Protein AF-A0A101GZG3-F1 (afdb_monomer_lite)

InterPro domains:
  IPR007404 YdjM inner membrane [PF04307] (5-173)

Sequence (427 aa):
MYIAHGPISYLVNEAIQSKKIKHLKMSEQILVALCALLFGILPDFDIFLLSMLSVPRFIHHGVITHTPIFYIGIWVILKGLICIKGKFLNKKTNKALDNNLSHILANTFLIGTLFHLFADFIVDSIMLAYPVSKDKFYLIKYIFEPNLFASFPFSVMDSIEIFFIALFVYALYKKFIKKSRLVNISLKILVLVGMLYIPLTIWASSNTYNRSYLREEKNEVVQDIDYDGISDGQDPDVGNTKEDNLEKVDSEQLFTEAEGIITSGKWTNQDNNALIAETKDSLGGFSSYRIISQAHYNLRLPIEPVLRDYHIKKYGFESYFYSDYEYPTLLFEYLEEKGMLEEIQVDEDTRITPGKIFFLVERISNNIDEGSNREKSQQELNILNLGITLEENYLATVLEGDKHLTKHTYGEVNQVYKEEFMLYIQK

Foldseek 3Di:
DPQLLLLQLLVVLCVPCVVLLVPDDPVLNVVLSVLSSCLSCVLLVVLVVCVVVVHQSVCSLLDPSLELVVQVVVLVVLLVCLVCVVVPDDPVVCVVCPSSSSNSSSVSNNSSSVVSSVLCQAQHWHCHPPPVDSGTHHHCNPVFAAFQQADPCLGLSVLVSQLSVLVSVLVCCVSPNDDDPVVNVVSVVSNVVSVVSNVVSVVLSVQADHDNFAADPVRDGDQADCPPSHGLLQDQCRVPPPDGLVRPDDLVQLQVLLVVQLVPFHFALAAPDPVSSPVNSNSNHHAQVNSNQVSSVNVSRGCLNVLQVVCCVPVNDDDPDSVVDPVVVSVVVVCVVVVQKDWDDDDPPDDDDFRKKKWWWFDPDPPPPPDDPDPPDDPPTHTPWMHTAYPPQWTQGDDHRSGTRHIDHPVRVCVRVVPRTIMMIGD

Organism: NCBI:txid1641388

Secondary structure (DSSP, 8-state):
--STHHHHHHHHHHHHHHHHHHTS-HHHHHHHHHHHHHHHHSGGGHHHHHHHTT--GGGGGGSGGG-HHHHHHHHHHHHHHHHHHHHHS-HHHHHHS-HHHHHHHHHHHHHHHHHHHHHHHHHS-B-TTTTT----B-SSTTTSPPPSSS-GGGSHHHHHHHHHHHHHHHHHHHHHS---HHHHHHHHHHHHHHHHHHHHHHHHHHHS----S-B-TTS-B-S-SS-SSS-GGG-TTTTS-SS-TTTS--HHHHHHHHHHHHTT--BBS--SSHHHHHHHHHTTPBPHHHHHHHHHHHTT--SHHHHHHHHHHHH----S-GGGS-HHHHHHHHHHHTT-EEEE---TT--PPTT-EEEEEE-------TT-----------EEEEEEE-GGGEEE---TT--B---EEHHHHHHHHTT-EEEEEE-

Structure (mmCIF, N/CA/C/O backbone):
data_AF-A0A101GZG3-F1
#
_entry.id   AF-A0A101GZG3-F1
#
loop_
_atom_site.group_PDB
_atom_site.id
_atom_site.type_symbol
_atom_site.label_atom_id
_atom_site.label_alt_id
_atom_site.label_comp_id
_atom_site.label_asym_id
_atom_site.label_entity_id
_atom_site.label_seq_id
_atom_site.pdbx_PDB_ins_code
_atom_site.Cartn_x
_atom_site.Cartn_y
_atom_site.Cartn_z
_atom_site.occupancy
_atom_site.B_iso_or_equiv
_atom_site.auth_seq_id
_atom_site.auth_comp_id
_atom_site.auth_asym_id
_atom_site.auth_atom_id
_atom_site.pdbx_PDB_model_num
ATOM 1 N N . MET A 1 1 ? -8.326 -0.121 7.084 1.00 79.50 1 MET A N 1
ATOM 2 C CA . MET A 1 1 ? -7.165 0.155 7.978 1.00 79.50 1 MET A CA 1
ATOM 3 C C . MET A 1 1 ? -6.728 -1.184 8.569 1.00 79.50 1 MET A C 1
ATOM 5 O O . MET A 1 1 ? -7.458 -2.145 8.405 1.00 79.50 1 MET A O 1
ATOM 9 N N . TYR A 1 2 ? -5.562 -1.319 9.199 1.00 78.25 2 TYR A N 1
ATOM 10 C CA . TYR A 1 2 ? -5.088 -2.624 9.685 1.00 78.25 2 TYR A CA 1
ATOM 11 C C . TYR A 1 2 ? -5.098 -2.748 11.207 1.00 78.25 2 TYR A C 1
ATOM 13 O O . TYR A 1 2 ? -5.494 -3.777 11.746 1.00 78.25 2 TYR A O 1
ATOM 21 N N . ILE A 1 3 ? -4.660 -1.718 11.933 1.00 87.88 3 ILE A N 1
ATOM 22 C CA . ILE A 1 3 ? -4.381 -1.827 13.373 1.00 87.88 3 ILE A CA 1
ATOM 23 C C . ILE A 1 3 ? -5.252 -0.864 14.180 1.00 87.88 3 ILE A C 1
ATOM 25 O O . ILE A 1 3 ? -5.675 -1.176 15.298 1.00 87.88 3 ILE A O 1
ATOM 29 N N . ALA A 1 4 ? -5.556 0.313 13.634 1.00 93.88 4 ALA A N 1
ATOM 30 C CA . ALA A 1 4 ? -6.215 1.374 14.393 1.00 93.88 4 ALA A CA 1
ATOM 31 C C . ALA A 1 4 ? -7.727 1.175 14.644 1.00 93.88 4 ALA A C 1
ATOM 33 O O . ALA A 1 4 ? -8.293 1.923 15.445 1.00 93.88 4 ALA A O 1
ATOM 34 N N . HIS A 1 5 ? -8.379 0.147 14.089 1.00 95.75 5 HIS A N 1
ATOM 35 C CA . HIS A 1 5 ? -9.806 -0.122 14.331 1.00 95.75 5 HIS A CA 1
ATOM 36 C C . HIS A 1 5 ? -10.154 -0.320 15.819 1.00 95.75 5 HIS A C 1
ATOM 38 O O . HIS A 1 5 ? -11.063 0.325 16.352 1.00 95.75 5 HIS A O 1
ATOM 44 N N . GLY A 1 6 ? -9.388 -1.153 16.533 1.00 96.12 6 GLY A N 1
ATOM 45 C CA . GLY A 1 6 ? -9.527 -1.331 17.984 1.00 96.12 6 GLY A CA 1
ATOM 46 C C . GLY A 1 6 ? -9.308 -0.021 18.765 1.00 96.12 6 GLY A C 1
ATOM 47 O O . GLY A 1 6 ? -10.206 0.407 19.500 1.00 96.12 6 GLY A O 1
ATOM 48 N N . PRO A 1 7 ? -8.150 0.650 18.603 1.00 97.19 7 PRO A N 1
ATOM 49 C CA . PRO A 1 7 ? -7.868 1.972 19.164 1.00 97.19 7 PRO A CA 1
ATOM 50 C C . PRO A 1 7 ? -8.981 3.011 18.955 1.00 97.19 7 PRO A C 1
ATOM 52 O O . PRO A 1 7 ? -9.405 3.653 19.923 1.00 97.19 7 PRO A O 1
ATOM 55 N N . ILE A 1 8 ? -9.501 3.149 17.730 1.00 97.12 8 ILE A N 1
ATOM 56 C CA . ILE A 1 8 ? -10.608 4.061 17.403 1.00 97.12 8 ILE A CA 1
ATOM 57 C C . ILE A 1 8 ? -11.861 3.678 18.184 1.00 97.12 8 ILE A C 1
ATOM 59 O O . ILE A 1 8 ? -12.450 4.529 18.856 1.00 97.12 8 ILE A O 1
ATOM 63 N N . SER A 1 9 ? -12.241 2.398 18.160 1.00 97.38 9 SER A N 1
ATOM 64 C CA . SER A 1 9 ? -13.403 1.901 18.898 1.00 97.38 9 SER A CA 1
ATOM 65 C C . SER A 1 9 ? -13.328 2.246 20.390 1.00 97.38 9 SER A C 1
ATOM 67 O O . SER A 1 9 ? -14.316 2.714 20.970 1.00 97.38 9 SER A O 1
ATOM 69 N N . TYR A 1 10 ? -12.159 2.086 21.021 1.00 97.88 10 TYR A N 1
ATOM 70 C CA . TYR A 1 10 ? -11.951 2.488 22.414 1.00 97.88 10 TYR A CA 1
ATOM 71 C C . TYR A 1 10 ? -12.127 3.998 22.612 1.00 97.88 10 TYR A C 1
ATOM 73 O O . TYR A 1 10 ? -12.885 4.419 23.492 1.00 97.88 10 TYR A O 1
ATOM 81 N N . LEU A 1 11 ? -11.444 4.818 21.806 1.00 97.75 11 LEU A N 1
ATOM 82 C CA . LEU A 1 11 ? -11.463 6.278 21.933 1.00 97.75 11 LEU A CA 1
ATOM 83 C C . LEU A 1 11 ? -12.884 6.834 21.807 1.00 97.75 11 LEU A C 1
ATOM 85 O O . LEU A 1 11 ? -13.310 7.675 22.604 1.00 97.75 11 LEU A O 1
ATOM 89 N N . VAL A 1 12 ? -13.640 6.321 20.842 1.00 97.50 12 VAL A N 1
ATOM 90 C CA . VAL A 1 12 ? -15.017 6.736 20.589 1.00 97.50 12 VAL A CA 1
ATOM 91 C C . VAL A 1 12 ? -15.951 6.261 21.699 1.00 97.50 12 VAL A C 1
ATOM 93 O O . VAL A 1 12 ? -16.810 7.022 22.148 1.00 97.50 12 VAL A O 1
ATOM 96 N N . ASN A 1 13 ? -15.770 5.039 22.206 1.00 97.19 13 ASN A N 1
ATOM 97 C CA . ASN A 1 13 ? -16.526 4.557 23.360 1.00 97.19 13 ASN A CA 1
ATOM 98 C C . ASN A 1 13 ? -16.313 5.437 24.593 1.00 97.19 13 ASN A C 1
ATOM 100 O O . ASN A 1 13 ? -17.283 5.817 25.254 1.00 97.19 13 ASN A O 1
ATOM 104 N N . GLU A 1 14 ? -15.063 5.801 24.879 1.00 95.25 14 GLU A N 1
ATOM 105 C CA . GLU A 1 14 ? -14.741 6.726 25.960 1.00 95.25 14 GLU A CA 1
ATOM 106 C C . GLU A 1 14 ? -15.371 8.101 25.735 1.00 95.25 14 GLU A C 1
ATOM 108 O O . GLU A 1 14 ? -15.865 8.690 26.692 1.00 95.25 14 GLU A O 1
ATOM 113 N N . ALA A 1 15 ? -15.421 8.602 24.499 1.00 96.62 15 ALA A N 1
ATOM 114 C CA . ALA A 1 15 ? -16.052 9.882 24.187 1.00 96.62 15 ALA A CA 1
ATOM 115 C C . ALA A 1 15 ? -17.582 9.842 24.376 1.00 96.62 15 ALA A C 1
ATOM 117 O O . ALA A 1 15 ? -18.136 10.622 25.159 1.00 96.62 15 ALA A O 1
ATOM 118 N N . ILE A 1 16 ? -18.264 8.900 23.715 1.00 97.50 16 ILE A N 1
ATOM 119 C CA . ILE A 1 16 ? -19.732 8.802 23.667 1.00 97.50 16 ILE A CA 1
ATOM 120 C C . ILE A 1 16 ? -20.310 8.350 25.013 1.00 97.50 16 ILE A C 1
ATOM 122 O O . ILE A 1 16 ? -21.314 8.890 25.483 1.00 97.50 16 ILE A O 1
ATOM 126 N N . GLN A 1 17 ? -19.689 7.362 25.661 1.00 96.81 17 GLN A N 1
ATOM 127 C CA . GLN A 1 17 ? -20.213 6.744 26.883 1.00 96.81 17 GLN A CA 1
ATOM 128 C C . GLN A 1 17 ? -19.510 7.217 28.165 1.00 96.81 17 GLN A C 1
ATOM 130 O O . GLN A 1 17 ? -19.801 6.681 29.238 1.00 96.81 17 GLN A O 1
ATOM 135 N N . SER A 1 18 ? -18.657 8.251 28.096 1.00 95.12 18 SER A N 1
ATOM 136 C CA . SER A 1 18 ? -17.845 8.767 29.218 1.00 95.12 18 SER A CA 1
ATOM 137 C C . SER A 1 18 ? -18.585 8.829 30.556 1.00 95.12 18 SER A C 1
ATOM 139 O O . SER A 1 18 ? -18.091 8.336 31.570 1.00 95.12 18 SER A O 1
ATOM 141 N N . LYS A 1 19 ? -19.778 9.437 30.578 1.00 95.38 19 LYS A N 1
ATOM 142 C CA . LYS A 1 19 ? -20.573 9.617 31.802 1.00 95.38 19 LYS A CA 1
ATOM 143 C C . LYS A 1 19 ? -20.975 8.273 32.408 1.00 95.38 19 LYS A C 1
ATOM 145 O O . LYS A 1 19 ? -20.800 8.073 33.601 1.00 95.38 19 LYS A O 1
ATOM 150 N N . LYS A 1 20 ? -21.457 7.338 31.584 1.00 95.81 20 LYS A N 1
ATOM 151 C CA . LYS A 1 20 ? -21.907 6.011 32.031 1.00 95.81 20 LYS A CA 1
ATOM 152 C C . LYS A 1 20 ? -20.735 5.158 32.512 1.00 95.81 20 LYS A C 1
ATOM 154 O O . LYS A 1 20 ? -20.827 4.555 33.574 1.00 95.81 20 LYS A O 1
ATOM 159 N N . ILE A 1 21 ? -19.621 5.178 31.777 1.00 94.69 21 ILE A N 1
ATOM 160 C CA . ILE A 1 21 ? -18.408 4.423 32.116 1.00 94.69 21 ILE A CA 1
ATOM 161 C C . ILE A 1 21 ? -17.810 4.908 33.443 1.00 94.69 21 ILE A C 1
ATOM 163 O O . ILE A 1 21 ? -17.412 4.091 34.265 1.00 94.69 21 ILE A O 1
ATOM 167 N N . LYS A 1 22 ? -17.795 6.222 33.708 1.00 94.00 22 LYS A N 1
ATOM 168 C CA . LYS A 1 22 ? -17.265 6.783 34.967 1.00 94.00 22 LYS A CA 1
ATOM 169 C C . LYS A 1 22 ? -18.008 6.318 36.223 1.00 94.00 22 LYS A C 1
ATOM 171 O O . LYS A 1 22 ? -17.417 6.341 37.298 1.00 94.00 22 LYS A O 1
ATOM 176 N N . HIS A 1 23 ? -19.273 5.915 36.101 1.00 94.81 23 HIS A N 1
ATOM 177 C CA . HIS A 1 23 ? -20.056 5.382 37.220 1.00 94.81 23 HIS A CA 1
ATOM 178 C C . HIS A 1 23 ? -19.795 3.893 37.497 1.00 94.81 23 HIS A C 1
ATOM 180 O O . HIS A 1 23 ? -20.243 3.386 38.523 1.00 94.81 23 HIS A O 1
ATOM 186 N N . LEU A 1 24 ? -19.084 3.195 36.608 1.00 94.56 24 LEU A N 1
ATOM 187 C CA . LEU A 1 24 ? -18.710 1.795 36.789 1.00 94.56 24 LEU A CA 1
ATOM 188 C C . LEU A 1 24 ? -17.503 1.646 37.718 1.00 94.56 24 LEU A C 1
ATOM 190 O O . LEU A 1 24 ? -16.667 2.547 37.842 1.00 94.56 24 LEU A O 1
ATOM 194 N N . LYS A 1 25 ? -17.359 0.464 38.320 1.00 94.38 25 LYS A N 1
ATOM 195 C CA . LYS A 1 25 ? -16.152 0.098 39.073 1.00 94.38 25 LYS A CA 1
ATOM 196 C C . LYS A 1 25 ? -14.952 0.003 38.139 1.00 94.38 25 LYS A C 1
ATOM 198 O O . LYS A 1 25 ? -15.095 -0.313 36.964 1.00 94.38 25 LYS A O 1
ATOM 203 N N . MET A 1 26 ? -13.744 0.174 38.672 1.00 93.12 26 MET A N 1
ATOM 204 C CA . MET A 1 26 ? -12.519 0.118 37.862 1.00 93.12 26 MET A CA 1
ATOM 205 C C . MET A 1 26 ? -12.387 -1.188 37.056 1.00 93.12 26 MET A C 1
ATOM 207 O O . MET A 1 26 ? -12.040 -1.149 35.882 1.00 93.12 26 MET A O 1
ATOM 211 N N . SER A 1 27 ? -12.738 -2.336 37.646 1.00 93.69 27 SER A N 1
ATOM 212 C CA . SER A 1 27 ? -12.736 -3.634 36.952 1.00 93.69 27 SER A CA 1
ATOM 213 C C . SER A 1 27 ? -13.719 -3.693 35.779 1.00 93.69 27 SER A C 1
ATOM 215 O O . SER A 1 27 ? -13.430 -4.288 34.749 1.00 93.69 27 SER A O 1
ATOM 217 N N . GLU A 1 28 ? -14.881 -3.059 35.924 1.00 95.38 28 GLU A N 1
ATOM 218 C CA . GLU A 1 28 ? -15.916 -2.984 34.891 1.00 95.38 28 GLU A CA 1
ATOM 219 C C . GLU A 1 28 ? -15.509 -1.994 33.791 1.00 95.38 28 GLU A C 1
ATOM 221 O O . GLU A 1 28 ? -15.729 -2.260 32.616 1.00 95.38 28 GLU A O 1
ATOM 226 N N . GLN A 1 29 ? -14.846 -0.890 34.152 1.00 95.56 29 GLN A N 1
ATOM 227 C CA . GLN A 1 29 ? -14.253 0.039 33.186 1.00 95.56 29 GLN A CA 1
ATOM 228 C C . GLN A 1 29 ? -13.163 -0.636 32.344 1.00 95.56 29 GLN A C 1
ATOM 230 O O . GLN A 1 29 ? -13.127 -0.432 31.134 1.00 95.56 29 GLN A O 1
ATOM 235 N N . ILE A 1 30 ? -12.303 -1.456 32.962 1.00 95.12 30 ILE A N 1
ATOM 236 C CA . ILE A 1 30 ? -11.299 -2.257 32.242 1.00 95.12 30 ILE A CA 1
ATOM 237 C C . ILE A 1 30 ? -11.987 -3.253 31.304 1.00 95.12 30 ILE A C 1
ATOM 239 O O . ILE A 1 30 ? -11.594 -3.365 30.147 1.00 95.12 30 ILE A O 1
ATOM 243 N N . LEU A 1 31 ? -13.038 -3.940 31.763 1.00 96.31 31 LEU A N 1
ATOM 244 C CA . LEU A 1 31 ? -13.793 -4.863 30.913 1.00 96.31 31 LEU A CA 1
ATOM 245 C C . LEU A 1 31 ? -14.394 -4.148 29.695 1.00 96.31 31 LEU A C 1
ATOM 247 O O . LEU A 1 31 ? -14.244 -4.627 28.577 1.00 96.31 31 LEU A O 1
ATOM 251 N N . VAL A 1 32 ? -15.025 -2.986 29.892 1.00 96.94 32 VAL A N 1
ATOM 252 C CA . VAL A 1 32 ? -15.560 -2.169 28.791 1.00 96.94 32 VAL A CA 1
ATOM 253 C C . VAL A 1 32 ? -14.449 -1.748 27.828 1.00 96.94 32 VAL A C 1
ATOM 255 O O . VAL A 1 32 ? -14.654 -1.812 26.621 1.00 96.94 32 VAL A O 1
ATOM 258 N N . ALA A 1 33 ? -13.271 -1.373 28.335 1.00 96.69 33 ALA A N 1
ATOM 259 C CA . ALA A 1 33 ? -12.121 -1.021 27.506 1.00 96.69 33 ALA A CA 1
ATOM 260 C C . ALA A 1 33 ? -11.653 -2.193 26.626 1.00 96.69 33 ALA A C 1
ATOM 262 O O . ALA A 1 33 ? -11.486 -2.022 25.422 1.00 96.69 33 ALA A O 1
ATOM 263 N N . LEU A 1 34 ? -11.494 -3.386 27.209 1.00 97.25 34 LEU A N 1
ATOM 264 C CA . LEU A 1 34 ? -11.107 -4.596 26.478 1.00 97.25 34 LEU A CA 1
ATOM 265 C C . LEU A 1 34 ? -12.164 -4.991 25.442 1.00 97.25 34 LEU A C 1
ATOM 267 O O . LEU A 1 34 ? -11.829 -5.280 24.297 1.00 97.25 34 LEU A O 1
ATOM 271 N N . CYS A 1 35 ? -13.443 -4.950 25.818 1.00 97.88 35 CYS A N 1
ATOM 272 C CA . CYS A 1 35 ? -14.538 -5.208 24.891 1.00 97.88 35 CYS A CA 1
ATOM 273 C C . CYS A 1 35 ? -14.581 -4.182 23.755 1.00 97.88 35 CYS A C 1
ATOM 275 O O . CYS A 1 35 ? -14.839 -4.568 22.624 1.00 97.88 35 CYS A O 1
ATOM 277 N N . ALA A 1 36 ? -14.298 -2.901 24.013 1.00 97.56 36 ALA A N 1
ATOM 278 C CA . ALA A 1 36 ? -14.232 -1.894 22.957 1.00 97.56 36 ALA A CA 1
ATOM 279 C C . ALA A 1 36 ? -13.151 -2.241 21.923 1.00 97.56 36 ALA A C 1
ATOM 281 O O . ALA A 1 36 ? -13.434 -2.222 20.729 1.00 97.56 36 ALA A O 1
ATOM 282 N N . LEU A 1 37 ? -11.952 -2.634 22.365 1.00 97.12 37 LEU A N 1
ATOM 283 C CA . LEU A 1 37 ? -10.886 -3.074 21.458 1.00 97.12 37 LEU A CA 1
ATOM 284 C C . LEU A 1 37 ? -11.318 -4.280 20.619 1.00 97.12 37 LEU A C 1
ATOM 286 O O . LEU A 1 37 ? -11.224 -4.234 19.397 1.00 97.12 37 LEU A O 1
ATOM 290 N N . LEU A 1 38 ? -11.849 -5.319 21.273 1.00 97.25 38 LEU A N 1
ATOM 291 C CA . LEU A 1 38 ? -12.291 -6.549 20.610 1.00 97.25 38 LEU A CA 1
ATOM 292 C C . LEU A 1 38 ? -13.419 -6.298 19.606 1.00 97.25 38 LEU A C 1
ATOM 294 O O . LEU A 1 38 ? -13.378 -6.809 18.496 1.00 97.25 38 LEU A O 1
ATOM 298 N N . PHE A 1 39 ? -14.420 -5.496 19.968 1.00 97.81 39 PHE A N 1
ATOM 299 C CA . PHE A 1 39 ? -15.528 -5.183 19.065 1.00 97.81 39 PHE A CA 1
ATOM 300 C C . PHE A 1 39 ? -15.116 -4.268 17.911 1.00 97.81 39 PHE A C 1
ATOM 302 O O . PHE A 1 39 ? -15.771 -4.294 16.877 1.00 97.81 39 PHE A O 1
ATOM 309 N N . GLY A 1 40 ? -14.043 -3.490 18.075 1.00 96.56 40 GLY A N 1
ATOM 310 C CA . GLY A 1 40 ? -13.471 -2.689 16.997 1.00 96.56 40 GLY A CA 1
ATOM 311 C C . GLY A 1 40 ? -12.798 -3.525 15.911 1.00 96.56 40 GLY A C 1
ATOM 312 O O . GLY A 1 40 ? -12.776 -3.088 14.778 1.00 96.56 40 GLY A O 1
ATOM 313 N N . ILE A 1 41 ? -12.283 -4.715 16.222 1.00 95.88 41 ILE A N 1
ATOM 314 C CA . ILE A 1 41 ? -11.642 -5.615 15.237 1.00 95.88 41 ILE A CA 1
ATOM 315 C C . ILE A 1 41 ? -12.539 -6.789 14.828 1.00 95.88 41 ILE A C 1
ATOM 317 O O . ILE A 1 41 ? -12.148 -7.632 14.034 1.00 95.88 41 ILE A O 1
ATOM 321 N N . LEU A 1 42 ? -13.727 -6.891 15.428 1.00 95.69 42 LEU A N 1
ATOM 322 C CA . LEU A 1 42 ? -14.639 -8.006 15.200 1.00 95.69 42 LEU A CA 1
ATOM 323 C C . LEU A 1 42 ? -15.072 -8.162 13.731 1.00 95.69 42 LEU A C 1
ATOM 325 O O . LEU A 1 42 ? -15.254 -9.310 13.330 1.00 95.69 42 LEU A O 1
ATOM 329 N N . PRO A 1 43 ? -15.274 -7.090 12.938 1.00 95.44 43 PRO A N 1
ATOM 330 C CA . PRO A 1 43 ? -15.649 -7.260 11.535 1.00 95.44 43 PRO A CA 1
ATOM 331 C C . PRO A 1 43 ? -14.595 -7.988 10.696 1.00 95.44 43 PRO A C 1
ATOM 333 O O . PRO A 1 43 ? -14.967 -8.927 9.997 1.00 95.44 43 PRO A O 1
ATOM 336 N N . ASP A 1 44 ? -13.308 -7.707 10.917 1.00 94.69 44 ASP A N 1
ATOM 337 C CA . ASP A 1 44 ? -12.172 -8.368 10.247 1.00 94.69 44 ASP A CA 1
ATOM 338 C C . ASP A 1 44 ? -12.003 -9.854 10.586 1.00 94.69 44 ASP A C 1
ATOM 340 O O . ASP A 1 44 ? -11.161 -10.552 10.014 1.00 94.69 44 ASP A O 1
ATOM 344 N N . PHE A 1 45 ? -12.761 -10.389 11.550 1.00 93.06 45 PHE A N 1
ATOM 345 C CA . PHE A 1 45 ? -12.669 -11.815 11.871 1.00 93.06 45 PHE A CA 1
ATOM 346 C C . PHE A 1 45 ? -13.185 -12.690 10.719 1.00 93.06 45 PHE A C 1
ATOM 348 O O . PHE A 1 45 ? -12.897 -13.890 10.681 1.00 93.06 45 PHE A O 1
ATOM 355 N N . ASP A 1 46 ? -13.912 -12.101 9.768 1.00 92.81 46 ASP A N 1
ATOM 356 C CA . ASP A 1 46 ? -14.297 -12.752 8.523 1.00 92.81 46 ASP A CA 1
ATOM 357 C C . ASP A 1 46 ? -13.095 -13.180 7.671 1.00 92.81 46 ASP A C 1
ATOM 359 O O . ASP A 1 46 ? -13.185 -14.214 7.020 1.00 92.81 46 ASP A O 1
ATOM 363 N N . ILE A 1 47 ? -11.942 -12.511 7.750 1.00 92.12 47 ILE A N 1
ATOM 364 C CA . ILE A 1 47 ? -10.710 -12.902 7.047 1.00 92.12 47 ILE A CA 1
ATOM 365 C C . ILE A 1 47 ? -10.288 -14.328 7.431 1.00 92.12 47 ILE A C 1
ATOM 367 O O . ILE A 1 47 ? -9.860 -15.108 6.573 1.00 92.12 47 ILE A O 1
ATOM 371 N N . PHE A 1 48 ? -10.440 -14.710 8.705 1.00 92.12 48 PHE A N 1
ATOM 372 C CA . PHE A 1 48 ? -10.168 -16.080 9.150 1.00 92.12 48 PHE A CA 1
ATOM 373 C C . PHE A 1 48 ? -11.177 -17.070 8.570 1.00 92.12 48 PHE A C 1
ATOM 375 O O . PHE A 1 48 ? -10.792 -18.165 8.163 1.00 92.12 48 PHE A O 1
ATOM 382 N N . LEU A 1 49 ? -12.454 -16.683 8.503 1.00 90.12 49 LEU A N 1
ATOM 383 C CA . LEU A 1 49 ? -13.506 -17.511 7.918 1.00 90.12 49 LEU A CA 1
ATOM 384 C C . LEU A 1 49 ? -13.294 -17.697 6.409 1.00 90.12 49 LEU A C 1
ATOM 386 O O . LEU A 1 49 ? -13.387 -18.820 5.927 1.00 90.12 49 LEU A O 1
ATOM 390 N N . LEU A 1 50 ? -12.958 -16.631 5.681 1.00 91.75 50 LEU A N 1
ATOM 391 C CA . LEU A 1 50 ? -12.639 -16.676 4.253 1.00 91.75 50 LEU A CA 1
ATOM 392 C C . LEU A 1 50 ? -11.455 -17.606 3.989 1.00 91.75 50 LEU A C 1
ATOM 394 O O . LEU A 1 50 ? -11.548 -18.486 3.140 1.00 91.75 50 LEU A O 1
ATOM 398 N N . SER A 1 51 ? -10.397 -17.490 4.797 1.00 89.56 51 SER A N 1
ATOM 399 C CA . SER A 1 51 ? -9.241 -18.390 4.742 1.00 89.56 51 SER A CA 1
ATOM 400 C C . SER A 1 51 ? -9.636 -19.859 4.961 1.00 89.56 51 SER A C 1
ATOM 402 O O . SER A 1 51 ? -9.236 -20.731 4.194 1.00 89.56 51 SER A O 1
ATOM 404 N N . MET A 1 52 ? -10.479 -20.143 5.964 1.00 91.38 52 MET A N 1
ATOM 405 C CA . MET A 1 52 ? -10.977 -21.500 6.238 1.00 91.38 52 MET A CA 1
ATOM 406 C C . MET A 1 52 ? -11.864 -22.063 5.121 1.00 91.38 52 MET A C 1
ATOM 408 O O . MET A 1 52 ? -11.929 -23.279 4.957 1.00 91.38 52 MET A O 1
ATOM 412 N N . LEU A 1 53 ? -12.559 -21.198 4.381 1.00 91.50 53 LEU A N 1
ATOM 413 C CA . LEU A 1 53 ? -13.451 -21.573 3.283 1.00 91.50 53 LEU A CA 1
ATOM 414 C C . LEU A 1 53 ? -12.760 -21.559 1.911 1.00 91.50 53 LEU A C 1
ATOM 416 O O . LEU A 1 53 ? -13.439 -21.754 0.907 1.00 91.50 53 LEU A O 1
ATOM 420 N N . SER A 1 54 ? -11.443 -21.320 1.860 1.00 88.44 54 SER A N 1
ATOM 421 C CA . SER A 1 54 ? -10.685 -21.154 0.609 1.00 88.44 54 SER A CA 1
ATOM 422 C C . SER A 1 54 ? -11.265 -20.067 -0.304 1.00 88.44 54 SER A C 1
ATOM 424 O O . SER A 1 54 ? -11.183 -20.158 -1.524 1.00 88.44 54 SER A O 1
ATOM 426 N N . VAL A 1 55 ? -11.861 -19.034 0.294 1.00 88.44 55 VAL A N 1
ATOM 427 C CA . VAL A 1 55 ? -12.362 -17.858 -0.416 1.00 88.44 55 VAL A CA 1
ATOM 428 C C . VAL A 1 55 ? -11.279 -16.774 -0.377 1.00 88.44 55 VAL A C 1
ATOM 430 O O . VAL A 1 55 ? -10.683 -16.564 0.688 1.00 88.44 55 VAL A O 1
ATOM 433 N N . PRO A 1 56 ? -11.010 -16.062 -1.488 1.00 87.94 56 PRO A N 1
ATOM 434 C CA . PRO A 1 56 ? -9.950 -15.063 -1.519 1.00 87.94 56 PRO A CA 1
ATOM 435 C C . PRO A 1 56 ? -10.127 -13.983 -0.445 1.00 87.94 56 PRO A C 1
ATOM 437 O O . PRO A 1 56 ? -11.190 -13.396 -0.276 1.00 87.94 56 PRO A O 1
ATOM 440 N N . ARG A 1 57 ? -9.073 -13.685 0.318 1.00 88.12 57 ARG A N 1
ATOM 441 C CA . ARG A 1 57 ? -9.180 -12.754 1.463 1.00 88.12 57 ARG A CA 1
ATOM 442 C C . ARG A 1 57 ? -9.398 -11.301 1.041 1.00 88.12 57 ARG A C 1
ATOM 444 O O . ARG A 1 57 ? -9.907 -10.505 1.827 1.00 88.12 57 ARG A O 1
ATOM 451 N N . PHE A 1 58 ? -9.039 -10.948 -0.190 1.00 86.19 58 PHE A N 1
ATOM 452 C CA . PHE A 1 58 ? -9.203 -9.592 -0.709 1.00 86.19 58 PHE A CA 1
ATOM 453 C C . PHE A 1 58 ? -10.682 -9.183 -0.854 1.00 86.19 58 PHE A C 1
ATOM 455 O O . PHE A 1 58 ? -10.987 -7.993 -0.858 1.00 86.19 58 PHE A O 1
ATOM 462 N N . ILE A 1 59 ? -11.625 -10.139 -0.838 1.00 87.62 59 ILE A N 1
ATOM 463 C CA . ILE A 1 59 ? -13.063 -9.841 -0.909 1.00 87.62 59 ILE A CA 1
ATOM 464 C C . ILE A 1 59 ? -13.726 -9.509 0.441 1.00 87.62 59 ILE A C 1
ATOM 466 O O . ILE A 1 59 ? -14.939 -9.307 0.455 1.00 87.62 59 ILE A O 1
ATOM 470 N N . HIS A 1 60 ? -13.001 -9.449 1.569 1.00 91.38 60 HIS A N 1
ATOM 471 C CA . HIS A 1 60 ? -13.606 -9.314 2.914 1.00 91.38 60 HIS A CA 1
ATOM 472 C C . HIS A 1 60 ? -14.526 -8.091 3.079 1.00 91.38 60 HIS A C 1
ATOM 474 O O . HIS A 1 60 ? -15.631 -8.219 3.608 1.00 91.38 60 HIS A O 1
ATOM 480 N N . HIS A 1 61 ? -14.184 -6.943 2.487 1.00 88.31 61 HIS A N 1
ATOM 481 C CA . HIS A 1 61 ? -15.065 -5.764 2.461 1.00 88.31 61 HIS A CA 1
ATOM 482 C C . HIS A 1 61 ? -16.374 -5.958 1.656 1.00 88.31 61 HIS A C 1
ATOM 484 O O . HIS A 1 61 ? -17.279 -5.123 1.696 1.00 88.31 61 HIS A O 1
ATOM 490 N N . GLY A 1 62 ? -16.493 -7.054 0.903 1.00 88.00 62 GLY A N 1
ATOM 491 C CA . GLY A 1 62 ? -17.697 -7.497 0.195 1.00 88.00 62 GLY A CA 1
ATOM 492 C C . GLY A 1 62 ? -18.545 -8.520 0.962 1.00 88.00 62 GLY A C 1
ATOM 493 O O . GLY A 1 62 ? -19.501 -9.052 0.398 1.00 88.00 62 GLY A O 1
ATOM 494 N N . VAL A 1 63 ? -18.223 -8.813 2.225 1.00 91.31 63 VAL A N 1
ATOM 495 C CA . VAL A 1 63 ? -18.942 -9.789 3.059 1.00 91.31 63 VAL A CA 1
ATOM 496 C C . VAL A 1 63 ? -19.951 -9.085 3.977 1.00 91.31 63 VAL A C 1
ATOM 498 O O . VAL A 1 63 ? -19.833 -7.901 4.283 1.00 91.31 63 VAL A O 1
ATOM 501 N N . ILE A 1 64 ? -20.982 -9.808 4.431 1.00 93.56 64 ILE A N 1
ATOM 502 C CA . ILE A 1 64 ? -22.061 -9.272 5.285 1.00 93.56 64 ILE A CA 1
ATOM 503 C C . ILE A 1 64 ? -21.566 -8.676 6.617 1.00 93.56 64 ILE A C 1
ATOM 505 O O . ILE A 1 64 ? -22.208 -7.786 7.175 1.00 93.56 64 ILE A O 1
ATOM 509 N N . THR A 1 65 ? -20.427 -9.144 7.118 1.00 94.25 65 THR A N 1
ATOM 510 C CA . THR A 1 65 ? -19.707 -8.597 8.277 1.00 94.25 65 THR A CA 1
ATOM 511 C C . THR A 1 65 ? -19.292 -7.150 8.057 1.00 94.25 65 THR A C 1
ATOM 513 O O . THR A 1 65 ? -19.311 -6.386 9.005 1.00 94.25 65 THR A O 1
ATOM 516 N N . HIS A 1 66 ? -19.074 -6.710 6.819 1.00 94.81 66 HIS A N 1
ATOM 517 C CA . HIS A 1 66 ? -18.774 -5.318 6.489 1.00 94.81 66 HIS A CA 1
ATOM 518 C C . HIS A 1 66 ? -20.030 -4.498 6.138 1.00 94.81 66 HIS A C 1
ATOM 520 O O . HIS A 1 66 ? -20.017 -3.637 5.256 1.00 94.81 66 HIS A O 1
ATOM 526 N N . THR A 1 67 ? -21.149 -4.756 6.837 1.00 95.25 67 THR A N 1
ATOM 527 C CA . THR A 1 67 ? -22.428 -4.049 6.630 1.00 95.25 67 THR A CA 1
ATOM 528 C C . THR A 1 67 ? -22.993 -3.468 7.936 1.00 95.25 67 THR A C 1
ATOM 530 O O . THR A 1 67 ? -23.099 -4.178 8.943 1.00 95.25 67 THR A O 1
ATOM 533 N N . PRO A 1 68 ? -23.428 -2.190 7.963 1.00 95.75 68 PRO A N 1
ATOM 534 C CA . PRO A 1 68 ? -23.974 -1.583 9.182 1.00 95.75 68 PRO A CA 1
ATOM 535 C C . PRO A 1 68 ? -25.239 -2.281 9.702 1.00 95.75 68 PRO A C 1
ATOM 537 O O . PRO A 1 68 ? -25.416 -2.446 10.912 1.00 95.75 68 PRO A O 1
ATOM 540 N N . ILE A 1 69 ? -26.121 -2.711 8.792 1.00 95.69 69 ILE A N 1
ATOM 541 C CA . ILE A 1 69 ? -27.410 -3.328 9.139 1.00 95.69 69 ILE A CA 1
ATOM 542 C C . ILE A 1 69 ? -27.208 -4.632 9.920 1.00 95.69 69 ILE A C 1
ATOM 544 O O . ILE A 1 69 ? -27.944 -4.885 10.879 1.00 95.69 69 ILE A O 1
ATOM 548 N N . PHE A 1 70 ? -26.185 -5.421 9.577 1.00 95.94 70 PHE A N 1
ATOM 549 C CA . PHE A 1 70 ? -25.850 -6.659 10.279 1.00 95.94 70 PHE A CA 1
ATOM 550 C C . PHE A 1 70 ? -25.587 -6.418 11.774 1.00 95.94 70 PHE A C 1
ATOM 552 O O . PHE A 1 70 ? -26.234 -7.030 12.631 1.00 95.94 70 PHE A O 1
ATOM 559 N N . TYR A 1 71 ? -24.722 -5.457 12.112 1.00 97.31 71 TYR A N 1
ATOM 560 C CA . TYR A 1 71 ? -24.402 -5.154 13.511 1.00 97.31 71 TYR A CA 1
ATOM 561 C C . TYR A 1 71 ? -25.525 -4.449 14.263 1.00 97.31 71 TYR A C 1
ATOM 563 O O . TYR A 1 71 ? -25.717 -4.713 15.453 1.00 97.31 71 TYR A O 1
ATOM 571 N N . ILE A 1 72 ? -26.314 -3.606 13.589 1.00 97.56 72 ILE A N 1
ATOM 572 C CA . ILE A 1 72 ? -27.523 -3.023 14.184 1.00 97.56 72 ILE A CA 1
ATOM 573 C C . ILE A 1 72 ? -28.506 -4.138 14.568 1.00 97.56 72 ILE A C 1
ATOM 575 O O . ILE A 1 72 ? -29.030 -4.132 15.683 1.00 97.56 72 ILE A O 1
ATOM 579 N N . GLY A 1 73 ? -28.707 -5.130 13.696 1.00 97.00 73 GLY A N 1
ATOM 580 C CA . GLY A 1 73 ? -29.541 -6.299 13.977 1.00 97.00 73 GLY A CA 1
ATOM 581 C C . GLY A 1 73 ? -29.056 -7.089 15.196 1.00 97.00 73 GLY A C 1
ATOM 582 O O . GLY A 1 73 ? -29.832 -7.335 16.124 1.00 97.00 73 GLY A O 1
ATOM 583 N N . ILE A 1 74 ? -27.757 -7.414 15.252 1.00 97.44 74 ILE A N 1
ATOM 584 C CA . ILE A 1 74 ? -27.160 -8.103 16.409 1.00 97.44 74 ILE A CA 1
ATOM 585 C C . ILE A 1 74 ? -27.328 -7.271 17.683 1.00 97.44 74 ILE A C 1
ATOM 587 O O . ILE A 1 74 ? -27.687 -7.807 18.732 1.00 97.44 74 ILE A O 1
ATOM 591 N N . TRP A 1 75 ? -27.133 -5.954 17.615 1.00 98.12 75 TRP A N 1
ATOM 592 C CA . TRP A 1 75 ? -27.314 -5.070 18.762 1.00 98.12 75 TRP A CA 1
ATOM 593 C C . TRP A 1 75 ? -28.752 -5.075 19.298 1.00 98.12 75 TRP A C 1
ATOM 595 O O . TRP A 1 75 ? -28.941 -5.144 20.517 1.00 98.12 75 TRP A O 1
ATOM 605 N N . VAL A 1 76 ? -29.764 -5.053 18.422 1.00 97.88 76 VAL A N 1
ATOM 606 C CA . VAL A 1 76 ? -31.178 -5.166 18.827 1.00 97.88 76 VAL A CA 1
ATOM 607 C C . VAL A 1 76 ? -31.420 -6.490 19.555 1.00 97.88 76 VAL A C 1
ATOM 609 O O . VAL A 1 76 ? -32.028 -6.497 20.630 1.00 97.88 76 VAL A O 1
ATOM 612 N N . ILE A 1 77 ? -30.885 -7.596 19.029 1.00 97.00 77 ILE A N 1
ATOM 613 C CA . ILE A 1 77 ? -30.974 -8.915 19.668 1.00 97.00 77 ILE A CA 1
ATOM 614 C C . ILE A 1 77 ? -30.301 -8.888 21.047 1.00 97.00 77 ILE A C 1
ATOM 616 O O . ILE A 1 77 ? -30.918 -9.285 22.036 1.00 97.00 77 ILE A O 1
ATOM 620 N N . LEU A 1 78 ? -29.079 -8.352 21.154 1.00 95.94 78 LEU A N 1
ATOM 621 C CA . LEU A 1 78 ? -28.361 -8.216 22.426 1.00 95.94 78 LEU A CA 1
ATOM 622 C C . LEU A 1 78 ? -29.166 -7.406 23.451 1.00 95.94 78 LEU A C 1
ATOM 624 O O . LEU A 1 78 ? -29.253 -7.798 24.616 1.00 95.94 78 LEU A O 1
ATOM 628 N N . LYS A 1 79 ? -29.801 -6.301 23.040 1.00 95.38 79 LYS A N 1
ATOM 629 C CA . LYS A 1 79 ? -30.677 -5.508 23.920 1.00 95.38 79 LYS A CA 1
ATOM 630 C C . LYS A 1 79 ? -31.890 -6.306 24.393 1.00 95.38 79 LYS A C 1
ATOM 632 O O . LYS A 1 79 ? -32.190 -6.261 25.586 1.00 95.38 79 LYS A O 1
ATOM 637 N N . GLY A 1 80 ? -32.532 -7.065 23.506 1.00 94.00 80 GLY A N 1
ATOM 638 C CA . GLY A 1 80 ? -33.636 -7.960 23.863 1.00 94.00 80 GLY A CA 1
ATOM 639 C C . GLY A 1 80 ? -33.217 -9.038 24.869 1.00 94.00 80 GLY A C 1
ATOM 640 O O . GLY A 1 80 ? -33.894 -9.243 25.879 1.00 94.00 80 GLY A O 1
ATOM 641 N N . LEU A 1 81 ? -32.054 -9.665 24.658 1.00 92.56 81 LEU A N 1
ATOM 642 C CA . LEU A 1 81 ? -31.496 -10.672 25.567 1.00 92.56 81 LEU A CA 1
ATOM 643 C C . LEU A 1 81 ? -31.221 -10.103 26.968 1.00 92.56 81 LEU A C 1
ATOM 645 O O . LEU A 1 81 ? -31.496 -10.767 27.970 1.00 92.56 81 LEU A O 1
ATOM 649 N N . ILE A 1 82 ? -30.747 -8.856 27.067 1.00 92.94 82 ILE A N 1
ATOM 650 C CA . ILE A 1 82 ? -30.517 -8.189 28.360 1.00 92.94 82 ILE A CA 1
ATOM 651 C C . ILE A 1 82 ? -31.818 -8.039 29.157 1.00 92.94 82 ILE A C 1
ATOM 653 O O . ILE A 1 82 ? -31.791 -8.185 30.379 1.00 92.94 82 ILE A O 1
ATOM 657 N N . CYS A 1 83 ? -32.957 -7.804 28.499 1.00 87.75 83 CYS A N 1
ATOM 658 C CA . CYS A 1 83 ? -34.250 -7.686 29.177 1.00 87.75 83 CYS A CA 1
ATOM 659 C C . CYS A 1 83 ? -34.712 -9.007 29.812 1.00 87.75 83 CYS A C 1
ATOM 661 O O . CYS A 1 83 ? -35.379 -8.988 30.846 1.00 87.75 83 CYS A O 1
ATOM 663 N N . ILE A 1 84 ? -34.348 -10.154 29.230 1.00 89.94 84 ILE A N 1
ATOM 664 C CA . ILE A 1 84 ? -34.797 -11.476 29.697 1.00 89.94 84 ILE A CA 1
ATOM 665 C C . ILE A 1 84 ? -33.753 -12.234 30.527 1.00 89.94 84 ILE A C 1
ATOM 667 O O . ILE A 1 84 ? -34.109 -13.205 31.197 1.00 89.94 84 ILE A O 1
ATOM 671 N N . LYS A 1 85 ? -32.489 -11.786 30.560 1.00 85.88 85 LYS A N 1
ATOM 672 C CA . LYS A 1 85 ? -31.381 -12.501 31.228 1.00 85.88 85 LYS A CA 1
ATOM 673 C C . LYS A 1 85 ? -31.641 -12.833 32.701 1.00 85.88 85 LYS A C 1
ATOM 675 O O . LYS A 1 85 ? -31.196 -13.873 33.178 1.00 85.88 85 LYS A O 1
ATOM 680 N N . GLY A 1 86 ? -32.403 -11.990 33.408 1.00 75.56 86 GLY A N 1
ATOM 681 C CA . GLY A 1 86 ? -32.746 -12.190 34.819 1.00 75.56 86 GLY A CA 1
ATOM 682 C C . GLY A 1 86 ? -33.484 -13.507 35.086 1.00 75.56 86 GLY A C 1
ATOM 683 O O . GLY A 1 86 ? -33.400 -14.032 36.191 1.00 75.56 86 GLY A O 1
ATOM 684 N N . LYS A 1 87 ? -34.156 -14.057 34.064 1.00 80.94 87 LYS A N 1
ATOM 685 C CA . LYS A 1 87 ? -34.861 -15.345 34.122 1.00 80.94 87 LYS A CA 1
ATOM 686 C C . LYS A 1 87 ? -33.950 -16.553 33.879 1.00 80.94 87 LYS A C 1
ATOM 688 O O . LYS A 1 87 ? -34.280 -17.641 34.332 1.00 80.94 87 LYS A O 1
ATOM 693 N N . PHE A 1 88 ? -32.833 -16.370 33.175 1.00 84.19 88 PHE A N 1
ATOM 694 C CA . PHE A 1 88 ? -31.981 -17.467 32.697 1.00 84.19 88 PHE A CA 1
ATOM 695 C C . PHE A 1 88 ? -30.637 -17.565 33.424 1.00 84.19 88 PHE A C 1
ATOM 697 O O . PHE A 1 88 ? -30.060 -18.645 33.520 1.00 84.19 88 PHE A O 1
ATOM 704 N N . LEU A 1 89 ? -30.120 -16.452 33.947 1.00 86.00 89 LEU A N 1
ATOM 705 C CA . LEU A 1 89 ? -28.832 -16.422 34.633 1.00 86.00 89 LEU A CA 1
ATOM 706 C C . LEU A 1 89 ? -28.989 -16.660 36.137 1.00 86.00 89 LEU A C 1
ATOM 708 O O . LEU A 1 89 ? -29.926 -16.186 36.780 1.00 86.00 89 LEU A O 1
ATOM 712 N N . ASN A 1 90 ? -28.015 -17.352 36.730 1.00 85.38 90 ASN A N 1
ATOM 713 C CA . ASN A 1 90 ? -27.968 -17.524 38.178 1.00 85.38 90 ASN A CA 1
ATOM 714 C C . ASN A 1 90 ? -27.710 -16.176 38.895 1.00 85.38 90 ASN A C 1
ATOM 716 O O . ASN A 1 90 ? -27.227 -15.204 38.306 1.00 85.38 90 ASN A O 1
ATOM 720 N N . LYS A 1 91 ? -28.000 -16.116 40.203 1.00 84.62 91 LYS A N 1
ATOM 721 C CA . LYS A 1 91 ? -27.854 -14.885 41.006 1.00 84.62 91 LYS A CA 1
ATOM 722 C C . LYS A 1 91 ? -26.433 -14.307 40.985 1.00 84.62 91 LYS A C 1
ATOM 724 O O . LYS A 1 91 ? -26.280 -13.088 40.995 1.00 84.62 91 LYS A O 1
ATOM 729 N N . LYS A 1 92 ? -25.398 -15.157 40.954 1.00 85.06 92 LYS A N 1
ATOM 730 C CA . LYS A 1 92 ? -23.990 -14.725 40.944 1.00 85.06 92 LYS A CA 1
ATOM 731 C C . LYS A 1 92 ? -23.649 -14.029 39.625 1.00 85.06 92 LYS A C 1
ATOM 733 O O . LYS A 1 92 ? -23.095 -12.933 39.648 1.00 85.06 92 LYS A O 1
ATOM 738 N N . THR A 1 93 ? -24.043 -14.617 38.499 1.00 82.50 93 THR A N 1
ATOM 739 C CA . THR A 1 93 ? -23.828 -14.061 37.160 1.00 82.50 93 THR A CA 1
ATOM 740 C C . THR A 1 93 ? -24.652 -12.796 36.943 1.00 82.50 93 THR A C 1
ATOM 742 O O . THR A 1 93 ? -24.107 -11.809 36.466 1.00 82.50 93 THR A O 1
ATOM 745 N N . ASN A 1 94 ? -25.918 -12.763 37.375 1.00 83.25 94 ASN A N 1
ATOM 746 C CA . ASN A 1 94 ? -26.747 -11.550 37.308 1.00 83.25 94 ASN A CA 1
ATOM 747 C C . ASN A 1 94 ? -26.180 -10.385 38.130 1.00 83.25 94 ASN A C 1
ATOM 749 O O . ASN A 1 94 ? -26.372 -9.228 37.770 1.00 83.25 94 ASN A O 1
ATOM 753 N N . LYS A 1 95 ? -25.482 -10.678 39.233 1.00 84.31 95 LYS A N 1
ATOM 754 C CA . LYS A 1 95 ? -24.808 -9.657 40.043 1.00 84.31 95 LYS A CA 1
ATOM 755 C C . LYS A 1 95 ? -23.517 -9.152 39.391 1.00 84.31 95 LYS A C 1
ATOM 757 O O . LYS A 1 95 ? -23.184 -7.988 39.565 1.00 84.31 95 LYS A O 1
ATOM 762 N N . ALA A 1 96 ? -22.785 -10.020 38.690 1.00 83.56 96 ALA A N 1
ATOM 763 C CA . ALA A 1 96 ? -21.553 -9.652 37.990 1.00 83.56 96 ALA A CA 1
ATOM 764 C C . ALA A 1 96 ? -21.835 -8.883 36.687 1.00 83.56 96 ALA A C 1
ATOM 766 O O . ALA A 1 96 ? -21.202 -7.871 36.416 1.00 83.56 96 ALA A O 1
ATOM 767 N N . LEU A 1 97 ? -22.811 -9.344 35.906 1.00 84.94 97 LEU A N 1
ATOM 768 C CA . LEU A 1 97 ? -23.334 -8.673 34.721 1.00 84.94 97 LEU A CA 1
ATOM 769 C C . LEU A 1 97 ? -24.629 -7.965 35.098 1.00 84.94 97 LEU A C 1
ATOM 771 O O . LEU A 1 97 ? -25.715 -8.402 34.712 1.00 84.94 97 LEU A O 1
ATOM 775 N N . ASP A 1 98 ? -24.534 -6.878 35.860 1.00 88.00 98 ASP A N 1
ATOM 776 C CA . ASP A 1 98 ? -25.724 -6.096 36.181 1.00 88.00 98 ASP A CA 1
ATOM 777 C C . ASP A 1 98 ? -26.342 -5.466 34.912 1.00 88.00 98 ASP A C 1
ATOM 779 O O . ASP A 1 98 ? -25.786 -5.511 33.804 1.00 88.00 98 ASP A O 1
ATOM 783 N N . ASN A 1 99 ? -27.566 -4.946 35.022 1.00 88.62 99 ASN A N 1
ATOM 784 C CA . ASN A 1 99 ? -28.262 -4.351 33.875 1.00 88.62 99 ASN A CA 1
ATOM 785 C C . ASN A 1 99 ? -27.518 -3.144 33.299 1.00 88.62 99 ASN A C 1
ATOM 787 O O . ASN A 1 99 ? -27.500 -2.977 32.081 1.00 88.62 99 ASN A O 1
ATOM 791 N N . ASN A 1 100 ? -26.879 -2.339 34.146 1.00 92.12 100 ASN A N 1
ATOM 792 C CA . ASN A 1 100 ? -26.177 -1.141 33.711 1.00 92.12 100 ASN A CA 1
ATOM 793 C C . ASN A 1 100 ? -24.948 -1.506 32.865 1.00 92.12 100 ASN A C 1
ATOM 795 O O . ASN A 1 100 ? -24.848 -1.093 31.710 1.00 92.12 100 ASN A O 1
ATOM 799 N N . LEU A 1 101 ? -24.076 -2.367 33.392 1.00 95.12 101 LEU A N 1
ATOM 800 C CA . LEU A 1 101 ? -22.901 -2.884 32.702 1.00 95.12 101 LEU A CA 1
ATOM 801 C C . LEU A 1 101 ? -23.285 -3.583 31.399 1.00 95.12 101 LEU A C 1
ATOM 803 O O . LEU A 1 101 ? -22.681 -3.322 30.365 1.00 95.12 101 LEU A O 1
ATOM 807 N N . SER A 1 102 ? -24.325 -4.419 31.412 1.00 94.88 102 SER A N 1
ATOM 808 C CA . SER A 1 102 ? -24.753 -5.133 30.201 1.00 94.88 102 SER A CA 1
ATOM 809 C C . SER A 1 102 ? -25.238 -4.180 29.110 1.00 94.88 102 SER A C 1
ATOM 811 O O . SER A 1 102 ? -24.919 -4.363 27.937 1.00 94.88 102 SER A O 1
ATOM 813 N N . HIS A 1 103 ? -25.982 -3.131 29.474 1.00 95.62 103 HIS A N 1
ATOM 814 C CA . HIS A 1 103 ? -26.405 -2.128 28.502 1.00 95.62 103 HIS A CA 1
ATOM 815 C C . HIS A 1 103 ? -25.238 -1.309 27.952 1.00 95.62 103 HIS A C 1
ATOM 817 O O . HIS A 1 103 ? -25.290 -0.967 26.768 1.00 95.62 103 HIS A O 1
ATOM 823 N N . ILE A 1 104 ? -24.230 -1.010 28.779 1.00 97.31 104 ILE A N 1
ATOM 824 C CA . ILE A 1 104 ? -22.995 -0.345 28.351 1.00 97.31 104 ILE A CA 1
ATOM 825 C C . ILE A 1 104 ? -22.228 -1.252 27.390 1.00 97.31 104 ILE A C 1
ATOM 827 O O . ILE A 1 104 ? -21.914 -0.798 26.300 1.00 97.31 104 ILE A O 1
ATOM 831 N N . LEU A 1 105 ? -22.033 -2.534 27.714 1.00 97.62 105 LEU A N 1
ATOM 832 C CA . LEU A 1 105 ? -21.349 -3.496 26.841 1.00 97.62 105 LEU A CA 1
ATOM 833 C C . LEU A 1 105 ? -22.061 -3.679 25.495 1.00 97.62 105 LEU A C 1
ATOM 835 O O . LEU A 1 105 ? -21.406 -3.658 24.458 1.00 97.62 105 LEU A O 1
ATOM 839 N N . ALA A 1 106 ? -23.394 -3.775 25.483 1.00 97.50 106 ALA A N 1
ATOM 840 C CA . ALA A 1 106 ? -24.151 -3.823 24.231 1.00 97.50 106 ALA A CA 1
ATOM 841 C C . ALA A 1 106 ? -23.970 -2.541 23.401 1.00 97.50 106 ALA A C 1
ATOM 843 O O . ALA A 1 106 ? -23.823 -2.604 22.187 1.00 97.50 106 ALA A O 1
ATOM 844 N N . ASN A 1 107 ? -23.947 -1.364 24.031 1.00 98.19 107 ASN A N 1
ATOM 845 C CA . ASN A 1 107 ? -23.642 -0.128 23.308 1.00 98.19 107 ASN A CA 1
ATOM 846 C C . ASN A 1 107 ? -22.187 -0.086 22.835 1.00 98.19 107 ASN A C 1
ATOM 848 O O . ASN A 1 107 ? -21.928 0.425 21.756 1.00 98.19 107 ASN A O 1
ATOM 852 N N . THR A 1 108 ? -21.254 -0.625 23.618 1.00 98.31 108 THR A N 1
ATOM 853 C CA . THR A 1 108 ? -19.839 -0.715 23.255 1.00 98.31 108 THR A CA 1
ATOM 854 C C . THR A 1 108 ? -19.634 -1.593 22.035 1.00 98.31 108 THR A C 1
ATOM 856 O O . THR A 1 108 ? -18.859 -1.213 21.165 1.00 98.31 108 THR A O 1
ATOM 859 N N . PHE A 1 109 ? -20.386 -2.689 21.928 1.00 98.50 109 PHE A N 1
ATOM 860 C CA . PHE A 1 109 ? -20.458 -3.514 20.724 1.00 98.50 109 PHE A CA 1
ATOM 861 C C . PHE A 1 109 ? -20.897 -2.711 19.500 1.00 98.50 109 PHE A C 1
ATOM 863 O O . PHE A 1 109 ? -20.179 -2.687 18.504 1.00 98.50 109 PHE A O 1
ATOM 870 N N . LEU A 1 110 ? -22.031 -2.007 19.586 1.00 98.44 110 LEU A N 1
ATOM 871 C CA . LEU A 1 110 ? -22.544 -1.233 18.454 1.00 98.44 110 LEU A CA 1
ATOM 872 C C . LEU A 1 110 ? -21.597 -0.093 18.069 1.00 98.44 110 LEU A C 1
ATOM 874 O O . LEU A 1 110 ? -21.302 0.087 16.898 1.00 98.44 110 LEU A O 1
ATOM 878 N N . ILE A 1 111 ? -21.108 0.670 19.050 1.00 98.25 111 ILE A N 1
ATOM 879 C CA . ILE A 1 111 ? -20.176 1.773 18.798 1.00 98.25 111 ILE A CA 1
ATOM 880 C C . ILE A 1 111 ? -18.897 1.237 18.159 1.00 98.25 111 ILE A C 1
ATOM 882 O O . ILE A 1 111 ? -18.440 1.811 17.181 1.00 98.25 111 ILE A O 1
ATOM 886 N N . GLY A 1 112 ? -18.332 0.147 18.683 1.00 97.69 112 GLY A N 1
ATOM 887 C CA . GLY A 1 112 ? -17.075 -0.388 18.170 1.00 97.69 112 GLY A CA 1
ATOM 888 C C . GLY A 1 112 ? -17.185 -0.898 16.741 1.00 97.69 112 GLY A C 1
ATOM 889 O O . GLY A 1 112 ? -16.410 -0.480 15.887 1.00 97.69 112 GLY A O 1
ATOM 890 N N . THR A 1 113 ? -18.197 -1.719 16.469 1.00 97.75 113 THR A N 1
ATOM 891 C CA . THR A 1 113 ? -18.431 -2.275 15.129 1.00 97.75 113 THR A CA 1
ATOM 892 C C . THR A 1 113 ? -18.821 -1.198 14.115 1.00 97.75 113 THR A C 1
ATOM 894 O O . THR A 1 113 ? -18.285 -1.180 13.015 1.00 97.75 113 THR A O 1
ATOM 897 N N . LEU A 1 114 ? -19.679 -0.234 14.470 1.00 97.62 114 LEU A N 1
ATOM 898 C CA . LEU A 1 114 ? -20.027 0.851 13.546 1.00 97.62 114 LEU A CA 1
ATOM 899 C C . LEU A 1 114 ? -18.862 1.806 13.277 1.00 97.62 114 LEU A C 1
ATOM 901 O O . LEU A 1 114 ? -18.767 2.320 12.170 1.00 97.62 114 LEU A O 1
ATOM 905 N N . PHE A 1 115 ? -17.986 2.063 14.254 1.00 97.00 115 PHE A N 1
ATOM 906 C CA . PHE A 1 115 ? -16.820 2.922 14.023 1.00 97.00 115 PHE A CA 1
ATOM 907 C C . PHE A 1 115 ? -15.681 2.219 13.293 1.00 97.00 115 PHE A C 1
ATOM 909 O O . PHE A 1 115 ? -14.917 2.898 12.615 1.00 97.00 115 PHE A O 1
ATOM 916 N N . HIS A 1 116 ? -15.601 0.891 13.378 1.00 96.06 116 HIS A N 1
ATOM 917 C CA . HIS A 1 116 ? -14.803 0.104 12.447 1.00 96.06 116 HIS A CA 1
ATOM 918 C C . HIS A 1 116 ? -15.282 0.351 11.009 1.00 96.06 116 HIS A C 1
ATOM 920 O O . HIS A 1 116 ? -14.534 0.907 10.215 1.00 96.06 116 HIS A O 1
ATOM 926 N N . LEU A 1 117 ? -16.568 0.094 10.734 1.00 95.88 117 LEU A N 1
ATOM 927 C CA . LEU A 1 117 ? -17.149 0.293 9.400 1.00 95.88 117 LEU A CA 1
ATOM 928 C C . LEU A 1 117 ? -17.078 1.747 8.933 1.00 95.88 117 LEU A C 1
ATOM 930 O O . LEU A 1 117 ? -16.939 2.019 7.749 1.00 95.88 117 LEU A O 1
ATOM 934 N N . PHE A 1 118 ? -17.190 2.706 9.849 1.00 94.81 118 PHE A N 1
ATOM 935 C CA . PHE A 1 118 ? -17.013 4.114 9.518 1.00 94.81 118 PHE A CA 1
ATOM 936 C C . PHE A 1 118 ? -15.566 4.430 9.123 1.00 94.81 118 PHE A C 1
ATOM 938 O O . PHE A 1 118 ? -15.356 5.206 8.195 1.00 94.81 118 PHE A O 1
ATOM 945 N N . ALA A 1 119 ? -14.579 3.842 9.807 1.00 93.69 119 ALA A N 1
ATOM 946 C CA . ALA A 1 119 ? -13.178 3.985 9.432 1.00 93.69 119 ALA A CA 1
ATOM 947 C C . ALA A 1 119 ? -12.924 3.381 8.044 1.00 93.69 119 ALA A C 1
ATOM 949 O O . ALA A 1 119 ? -12.311 4.052 7.215 1.00 93.69 119 ALA A O 1
ATOM 950 N N . ASP A 1 120 ? -13.483 2.203 7.751 1.00 92.44 120 ASP A N 1
ATOM 951 C CA . ASP A 1 120 ? -13.405 1.631 6.404 1.00 92.44 120 ASP A CA 1
ATOM 952 C C . ASP A 1 120 ? -14.142 2.467 5.386 1.00 92.44 120 ASP A C 1
ATOM 954 O O . ASP A 1 120 ? -13.578 2.742 4.353 1.00 92.44 120 ASP A O 1
ATOM 958 N N . PHE A 1 121 ? -15.339 2.975 5.664 1.00 92.12 121 PHE A N 1
ATOM 959 C CA . PHE A 1 121 ? -16.025 3.885 4.745 1.00 92.12 121 PHE A CA 1
ATOM 960 C C . PHE A 1 121 ? -15.1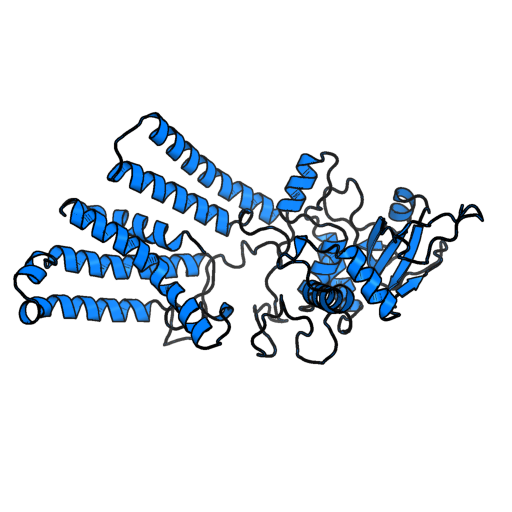89 5.127 4.400 1.00 92.12 121 PHE A C 1
ATOM 962 O O . PHE A 1 121 ? -15.284 5.657 3.292 1.00 92.12 121 PHE A O 1
ATOM 969 N N . ILE A 1 122 ? -14.377 5.622 5.339 1.00 90.31 122 ILE A N 1
ATOM 970 C CA . ILE A 1 122 ? -13.478 6.739 5.058 1.00 90.31 122 ILE A CA 1
ATOM 971 C C . ILE A 1 122 ? -12.403 6.293 4.060 1.00 90.31 122 ILE A C 1
ATOM 973 O O . ILE A 1 122 ? -12.257 6.909 3.004 1.00 90.31 122 ILE A O 1
ATOM 977 N N . VAL A 1 123 ? -11.658 5.241 4.394 1.00 86.62 123 VAL A N 1
ATOM 978 C CA . VAL A 1 123 ? -10.380 4.892 3.743 1.00 86.62 123 VAL A CA 1
ATOM 979 C C . VAL A 1 123 ? -10.487 3.823 2.651 1.00 86.62 123 VAL A C 1
ATOM 981 O O . VAL A 1 123 ? -9.609 3.720 1.802 1.00 86.62 123 VAL A O 1
ATOM 984 N N . ASP A 1 124 ? -11.563 3.055 2.652 1.00 87.25 124 ASP A N 1
ATOM 985 C CA . ASP A 1 124 ? -11.868 1.937 1.769 1.00 87.25 124 ASP A CA 1
ATOM 986 C C . ASP A 1 124 ? -13.376 1.925 1.422 1.00 87.25 124 ASP A C 1
ATOM 988 O O . ASP A 1 124 ? -14.103 2.895 1.638 1.00 87.25 124 ASP A O 1
ATOM 992 N N . SER A 1 125 ? -13.851 0.856 0.790 1.00 88.00 125 SER A N 1
ATOM 993 C CA . SER A 1 125 ? -15.186 0.737 0.225 1.00 88.00 125 SER A CA 1
ATOM 994 C C . SER A 1 125 ? -16.000 -0.322 0.960 1.00 88.00 125 SER A C 1
ATOM 996 O O . SER A 1 125 ? -15.610 -1.487 0.955 1.00 88.00 125 SER A O 1
ATOM 998 N N . ILE A 1 126 ? -17.157 0.051 1.512 1.00 91.88 126 ILE A N 1
ATOM 999 C CA . ILE A 1 126 ? -18.055 -0.873 2.225 1.00 91.88 126 ILE A CA 1
ATOM 1000 C C . ILE A 1 126 ? -19.483 -0.841 1.680 1.00 91.88 126 ILE A C 1
ATOM 1002 O O . ILE A 1 126 ? -19.936 0.156 1.114 1.00 91.88 126 ILE A O 1
ATOM 1006 N N . MET A 1 127 ? -20.235 -1.920 1.893 1.00 92.56 127 MET A N 1
ATOM 1007 C CA . MET A 1 127 ? -21.631 -2.024 1.460 1.00 92.56 127 MET A CA 1
ATOM 1008 C C . MET A 1 127 ? -22.584 -1.380 2.483 1.00 92.56 127 MET A C 1
ATOM 1010 O O . MET A 1 127 ? -23.240 -2.058 3.279 1.00 92.56 127 MET A O 1
ATOM 1014 N N . LEU A 1 128 ? -22.679 -0.046 2.465 1.00 91.88 128 LEU A N 1
ATOM 1015 C CA . LEU A 1 128 ? -23.494 0.716 3.426 1.00 91.88 128 LEU A CA 1
ATOM 1016 C C . LEU A 1 128 ? -24.986 0.351 3.404 1.00 91.88 128 LEU A C 1
ATOM 1018 O O . LEU A 1 128 ? -25.625 0.317 4.455 1.00 91.88 128 LEU A O 1
ATOM 1022 N N . ALA A 1 129 ? -25.540 0.108 2.214 1.00 91.38 129 ALA A N 1
ATOM 1023 C CA . ALA A 1 129 ? -26.976 -0.075 1.997 1.00 91.38 129 ALA A CA 1
ATOM 1024 C C . ALA A 1 129 ? -27.411 -1.549 1.905 1.00 91.38 129 ALA A C 1
ATOM 1026 O O . ALA A 1 129 ? -28.570 -1.826 1.592 1.00 91.38 129 ALA A O 1
ATOM 1027 N N . TYR A 1 130 ? -26.520 -2.508 2.169 1.00 92.12 130 TYR A N 1
ATOM 1028 C CA . TYR A 1 130 ? -26.870 -3.929 2.138 1.00 92.12 130 TYR A CA 1
ATOM 1029 C C . TYR A 1 130 ? -27.911 -4.265 3.223 1.00 92.12 130 TYR A C 1
ATOM 1031 O O . TYR A 1 130 ? -27.723 -3.847 4.368 1.00 92.12 130 TYR A O 1
ATOM 1039 N N . PRO A 1 131 ? -28.987 -5.029 2.926 1.00 92.06 131 PRO A N 1
ATOM 1040 C CA . PRO A 1 131 ? -29.207 -5.846 1.723 1.00 92.06 131 PRO A CA 1
ATOM 1041 C C . PRO A 1 131 ? -29.981 -5.163 0.582 1.00 92.06 131 PRO A C 1
ATOM 1043 O O . PRO A 1 131 ? -30.323 -5.831 -0.389 1.00 92.06 131 PRO A O 1
ATOM 1046 N N . VAL A 1 132 ? -30.290 -3.866 0.683 1.00 93.44 132 VAL A N 1
ATOM 1047 C CA . VAL A 1 132 ? -31.046 -3.133 -0.352 1.00 93.44 132 VAL A CA 1
ATOM 1048 C C . VAL A 1 132 ? -30.198 -2.908 -1.607 1.00 93.44 132 VAL A C 1
ATOM 1050 O O . VAL A 1 132 ? -30.711 -3.028 -2.714 1.00 93.44 132 VAL A O 1
ATOM 1053 N N . SER A 1 133 ? -28.904 -2.626 -1.438 1.00 91.12 133 SER A N 1
ATOM 1054 C CA . SER A 1 133 ? -27.925 -2.569 -2.528 1.00 91.12 133 SER A CA 1
ATOM 1055 C C . SER A 1 133 ? -26.621 -3.272 -2.133 1.00 91.12 133 SER A C 1
ATOM 1057 O O . SER A 1 133 ? -26.273 -3.332 -0.952 1.00 91.12 133 SER A O 1
ATOM 1059 N N . LYS A 1 134 ? -25.914 -3.814 -3.131 1.00 88.94 134 LYS A N 1
ATOM 1060 C CA . LYS A 1 134 ? -24.555 -4.366 -3.004 1.00 88.94 134 LYS A CA 1
ATOM 1061 C C . LYS A 1 134 ? -23.469 -3.353 -3.390 1.00 88.94 134 LYS A C 1
ATOM 1063 O O . LYS A 1 134 ? -22.290 -3.694 -3.340 1.00 88.94 134 LYS A O 1
ATOM 1068 N N . ASP A 1 135 ? -23.856 -2.134 -3.761 1.00 88.88 135 ASP A N 1
ATOM 1069 C CA . ASP A 1 135 ? -22.913 -1.082 -4.133 1.00 88.88 135 ASP A CA 1
ATOM 1070 C C . ASP A 1 135 ? -22.002 -0.746 -2.951 1.00 88.88 135 ASP A C 1
ATOM 1072 O O . ASP A 1 135 ? -22.447 -0.635 -1.799 1.00 88.88 135 ASP A O 1
ATOM 1076 N N . LYS A 1 136 ? -20.712 -0.583 -3.247 1.00 88.88 136 LYS A N 1
ATOM 1077 C CA . LYS A 1 136 ? -19.702 -0.213 -2.259 1.00 88.88 136 LYS A CA 1
ATOM 1078 C C . LYS A 1 136 ? -19.505 1.300 -2.272 1.00 88.88 136 LYS A C 1
ATOM 1080 O O . LYS A 1 136 ? -19.329 1.904 -3.326 1.00 88.88 136 LYS A O 1
ATOM 1085 N N . PHE A 1 137 ? -19.492 1.902 -1.091 1.00 89.69 137 PHE A N 1
ATOM 1086 C CA . PHE A 1 137 ? -19.339 3.340 -0.894 1.00 89.69 137 PHE A CA 1
ATOM 1087 C C . PHE A 1 137 ? -18.035 3.630 -0.156 1.00 89.69 137 PHE A C 1
ATOM 1089 O O . PHE A 1 137 ? -17.669 2.884 0.750 1.00 89.69 137 PHE A O 1
ATOM 1096 N N . TYR A 1 138 ? -17.376 4.728 -0.518 1.00 90.38 138 TYR A N 1
ATOM 1097 C CA . TYR A 1 138 ? -16.124 5.204 0.073 1.00 90.38 138 TYR A CA 1
ATOM 1098 C C . TYR A 1 138 ? -16.100 6.738 0.088 1.00 90.38 138 TYR A C 1
ATOM 1100 O O . TYR A 1 138 ? -16.771 7.374 -0.729 1.00 90.38 138 TYR A O 1
ATOM 1108 N N . LEU A 1 139 ? -15.321 7.341 0.992 1.00 87.75 139 LEU A N 1
ATOM 1109 C CA . LEU A 1 139 ? -15.174 8.798 1.074 1.00 87.75 139 LEU A CA 1
ATOM 1110 C C . LEU A 1 139 ? -13.901 9.304 0.389 1.00 87.75 139 LEU A C 1
ATOM 1112 O O . LEU A 1 139 ? -13.978 10.184 -0.463 1.00 87.75 139 LEU A O 1
ATOM 1116 N N . ILE A 1 140 ? -12.733 8.772 0.771 1.00 86.44 140 ILE A N 1
ATOM 1117 C CA . ILE A 1 140 ? -11.427 9.289 0.324 1.00 86.44 140 ILE A CA 1
ATOM 1118 C C . ILE A 1 140 ? -10.506 8.226 -0.296 1.00 86.44 140 ILE A C 1
ATOM 1120 O O . ILE A 1 140 ? -9.374 8.556 -0.641 1.00 86.44 140 ILE A O 1
ATOM 1124 N N . LYS A 1 141 ? -10.981 6.983 -0.490 1.00 84.06 141 LYS A N 1
ATOM 1125 C CA . LYS A 1 141 ? -10.197 5.841 -1.016 1.00 84.06 141 LYS A CA 1
ATOM 1126 C C . LYS A 1 141 ? -9.327 6.181 -2.235 1.00 84.06 141 LYS A C 1
ATOM 1128 O O . LYS A 1 141 ? -8.164 5.796 -2.279 1.00 84.06 141 LYS A O 1
ATOM 1133 N N . TYR A 1 142 ? -9.879 6.907 -3.210 1.00 85.38 142 TYR A N 1
ATOM 1134 C CA . TYR A 1 142 ? -9.179 7.266 -4.454 1.00 85.38 142 TYR A CA 1
ATOM 1135 C C . TYR A 1 142 ? -8.485 8.632 -4.425 1.00 85.38 142 TYR A C 1
ATOM 1137 O O . TYR A 1 142 ? -7.824 8.991 -5.390 1.00 85.38 142 TYR A O 1
ATOM 1145 N N . ILE A 1 143 ? -8.630 9.407 -3.347 1.00 88.06 143 ILE A N 1
ATOM 1146 C CA . ILE A 1 143 ? -7.944 10.703 -3.213 1.00 88.06 143 ILE A CA 1
ATOM 1147 C C . ILE A 1 143 ? -6.484 10.484 -2.813 1.00 88.06 143 ILE A C 1
ATOM 1149 O O . ILE A 1 143 ? -5.594 11.161 -3.319 1.00 88.06 143 ILE A O 1
ATOM 1153 N N . PHE A 1 144 ? -6.251 9.529 -1.913 1.00 87.62 144 PHE A N 1
ATOM 1154 C CA . PHE A 1 144 ? -4.925 9.159 -1.424 1.00 87.62 144 PHE A CA 1
ATOM 1155 C C . PHE A 1 144 ? -4.641 7.703 -1.763 1.00 87.62 144 PHE A C 1
ATOM 1157 O O . PHE A 1 144 ? -4.442 6.867 -0.880 1.00 87.62 144 PHE A O 1
ATOM 1164 N N . GLU A 1 145 ? -4.690 7.408 -3.061 1.00 88.88 145 GLU A N 1
ATOM 1165 C CA . GLU A 1 145 ? -4.276 6.112 -3.578 1.00 88.88 145 GLU A CA 1
ATOM 1166 C C . GLU A 1 145 ? -2.832 5.818 -3.125 1.00 88.88 145 GLU A C 1
ATOM 1168 O O . GLU A 1 145 ? -1.984 6.717 -3.178 1.00 88.88 145 GLU A O 1
ATOM 1173 N N . PRO A 1 146 ? -2.539 4.605 -2.623 1.00 88.44 146 PRO A N 1
ATOM 1174 C CA . PRO A 1 146 ? -1.177 4.230 -2.277 1.00 88.44 146 PRO A CA 1
ATOM 1175 C C . PRO A 1 146 ? -0.257 4.274 -3.499 1.00 88.44 146 PRO A C 1
ATOM 1177 O O . PRO A 1 146 ? -0.689 4.085 -4.639 1.00 88.44 146 PRO A O 1
ATOM 1180 N N . ASN A 1 147 ? 1.029 4.480 -3.252 1.00 92.12 147 ASN A N 1
ATOM 1181 C CA . ASN A 1 147 ? 2.054 4.264 -4.260 1.00 92.12 147 ASN A CA 1
ATOM 1182 C C . ASN A 1 147 ? 2.316 2.756 -4.399 1.00 92.12 147 ASN A C 1
ATOM 1184 O O . ASN A 1 147 ? 2.348 2.060 -3.386 1.00 92.12 147 ASN A O 1
ATOM 1188 N N . LEU A 1 148 ? 2.531 2.262 -5.620 1.00 91.44 148 LEU A N 1
ATOM 1189 C CA . LEU A 1 148 ? 2.828 0.845 -5.864 1.00 91.44 148 LEU A CA 1
ATOM 1190 C C . LEU A 1 148 ? 4.156 0.401 -5.219 1.00 91.44 148 LEU A C 1
ATOM 1192 O O . LEU A 1 148 ? 4.280 -0.734 -4.770 1.00 91.44 148 LEU A O 1
ATOM 1196 N N . PHE A 1 149 ? 5.129 1.311 -5.140 1.00 91.94 149 PHE A N 1
ATOM 1197 C CA . PHE A 1 149 ? 6.496 1.040 -4.693 1.00 91.94 149 PHE A CA 1
ATOM 1198 C C . PHE A 1 149 ? 6.794 1.551 -3.279 1.00 91.94 149 PHE A C 1
ATOM 1200 O O . PHE A 1 149 ? 7.776 1.126 -2.671 1.00 91.94 149 PHE A O 1
ATOM 1207 N N . ALA A 1 150 ? 5.974 2.455 -2.735 1.00 90.81 150 ALA A N 1
ATOM 1208 C CA . ALA A 1 150 ? 6.140 2.900 -1.355 1.00 90.81 150 ALA A CA 1
ATOM 1209 C C . ALA A 1 150 ? 5.562 1.871 -0.383 1.00 90.81 150 ALA A C 1
ATOM 1211 O O . ALA A 1 150 ? 4.453 1.361 -0.548 1.00 90.81 150 ALA A O 1
ATOM 1212 N N . SER A 1 151 ? 6.290 1.621 0.700 1.00 85.69 151 SER A N 1
ATOM 1213 C CA . SER A 1 151 ? 5.794 0.755 1.766 1.00 85.69 151 SER A CA 1
ATOM 1214 C C . SER A 1 151 ? 4.594 1.384 2.484 1.00 85.69 151 SER A C 1
ATOM 1216 O O . SER A 1 151 ? 4.520 2.604 2.647 1.00 85.69 151 SER A O 1
ATOM 1218 N N . PHE A 1 152 ? 3.691 0.542 3.005 1.00 87.12 152 PHE A N 1
ATOM 1219 C CA . PHE A 1 152 ? 2.499 0.977 3.748 1.00 87.12 152 PHE A CA 1
ATOM 1220 C C . PHE A 1 152 ? 2.757 2.067 4.812 1.00 87.12 152 PHE A C 1
ATOM 1222 O O . PHE A 1 152 ? 1.959 3.008 4.850 1.00 87.12 152 PHE A O 1
ATOM 1229 N N . PRO A 1 153 ? 3.861 2.040 5.600 1.00 90.25 153 PRO A N 1
ATOM 1230 C CA . PRO A 1 153 ? 4.148 3.070 6.599 1.00 90.25 153 PRO A CA 1
ATOM 1231 C C . PRO A 1 153 ? 4.233 4.501 6.060 1.00 90.25 153 PRO A C 1
ATOM 1233 O O . PRO A 1 153 ? 4.054 5.455 6.810 1.00 90.25 153 PRO A O 1
ATOM 1236 N N . PHE A 1 154 ? 4.508 4.672 4.766 1.00 89.88 154 PHE A N 1
ATOM 1237 C CA . PHE A 1 154 ? 4.622 5.978 4.112 1.00 89.88 154 PHE A CA 1
ATOM 1238 C C . PHE A 1 154 ? 3.315 6.452 3.465 1.00 89.88 154 PHE A C 1
ATOM 1240 O O . PHE A 1 154 ? 3.258 7.538 2.886 1.00 89.88 154 PHE A O 1
ATOM 1247 N N . SER A 1 155 ? 2.244 5.665 3.581 1.00 91.38 155 SER A N 1
ATOM 1248 C CA . SER A 1 155 ? 0.929 6.022 3.062 1.00 91.38 155 SER A CA 1
ATOM 1249 C C . SER A 1 155 ? 0.201 7.023 3.967 1.00 91.38 155 SER A C 1
ATOM 1251 O O . SER A 1 155 ? 0.401 7.093 5.184 1.00 91.38 155 SER A O 1
ATOM 1253 N N . VAL A 1 156 ? -0.727 7.781 3.375 1.00 91.94 156 VAL A N 1
ATOM 1254 C CA . VAL A 1 156 ? -1.627 8.662 4.136 1.00 91.94 156 VAL A CA 1
ATOM 1255 C C . VAL A 1 156 ? -2.473 7.848 5.118 1.00 91.94 156 VAL A C 1
ATOM 1257 O O . VAL A 1 156 ? -2.663 8.272 6.259 1.00 91.94 156 VAL A O 1
ATOM 1260 N N . MET A 1 157 ? -2.923 6.658 4.717 1.00 90.69 157 MET A N 1
ATOM 1261 C CA . MET A 1 157 ? -3.748 5.798 5.565 1.00 90.69 157 MET A CA 1
ATOM 1262 C C . MET A 1 157 ? -3.002 5.357 6.825 1.00 90.69 157 MET A C 1
ATOM 1264 O O . MET A 1 157 ? -3.528 5.537 7.921 1.00 90.69 157 MET A O 1
ATOM 1268 N N . ASP A 1 158 ? -1.759 4.888 6.698 1.00 91.88 158 ASP A N 1
ATOM 1269 C CA . ASP A 1 158 ? -0.949 4.501 7.858 1.00 91.88 158 ASP A CA 1
ATOM 1270 C C . ASP A 1 158 ? -0.673 5.684 8.796 1.00 91.88 158 ASP A C 1
ATOM 1272 O O . ASP A 1 158 ? -0.791 5.562 10.015 1.00 91.88 158 ASP A O 1
ATOM 1276 N N . SER A 1 159 ? -0.421 6.879 8.251 1.00 93.94 159 SER A N 1
ATOM 1277 C CA . SER A 1 159 ? -0.222 8.069 9.089 1.00 93.94 159 SER A CA 1
ATOM 1278 C C . SER A 1 159 ? -1.446 8.405 9.958 1.00 93.94 159 SER A C 1
ATOM 1280 O O . SER A 1 159 ? -1.301 8.820 11.114 1.00 93.94 159 SER A O 1
ATOM 1282 N N . ILE A 1 160 ? -2.657 8.155 9.443 1.00 92.88 160 ILE A N 1
ATOM 1283 C CA . ILE A 1 160 ? -3.907 8.271 10.203 1.00 92.88 160 ILE A CA 1
ATOM 1284 C C . ILE A 1 160 ? -3.967 7.183 11.286 1.00 92.88 160 ILE A C 1
ATOM 1286 O O . ILE A 1 160 ? -4.353 7.475 12.424 1.00 92.88 160 ILE A O 1
ATOM 1290 N N . GLU A 1 161 ? -3.548 5.950 10.982 1.00 93.94 161 GLU A N 1
ATOM 1291 C CA . GLU A 1 161 ? -3.481 4.863 11.966 1.00 93.94 161 GLU A CA 1
ATOM 1292 C C . GLU A 1 161 ? -2.539 5.190 13.124 1.00 93.94 161 GLU A C 1
ATOM 1294 O O . GLU A 1 161 ? -2.946 5.118 14.288 1.00 93.94 161 GLU A O 1
ATOM 1299 N N . ILE A 1 162 ? -1.311 5.618 12.818 1.00 95.06 162 ILE A N 1
ATOM 1300 C CA . ILE A 1 162 ? -0.301 6.014 13.805 1.00 95.06 162 ILE A CA 1
ATOM 1301 C C . ILE A 1 162 ? -0.851 7.108 14.721 1.00 95.06 162 ILE A C 1
ATOM 1303 O O . ILE A 1 162 ? -0.686 7.038 15.944 1.00 95.06 162 ILE A O 1
ATOM 1307 N N . PHE A 1 163 ? -1.550 8.100 14.164 1.00 96.31 163 PHE A N 1
ATOM 1308 C CA . PHE A 1 163 ? -2.161 9.164 14.953 1.00 96.31 163 PHE A CA 1
ATOM 1309 C C . PHE A 1 163 ? -3.212 8.631 15.941 1.00 96.31 163 PHE A C 1
ATOM 1311 O O . PHE A 1 163 ? -3.174 8.967 17.132 1.00 96.31 163 PHE A O 1
ATOM 1318 N N . PHE A 1 164 ? -4.125 7.762 15.495 1.00 96.31 164 PHE A N 1
ATOM 1319 C CA . PHE A 1 164 ? -5.139 7.180 16.379 1.00 96.31 164 PHE A CA 1
ATOM 1320 C C . PHE A 1 164 ? -4.547 6.224 17.418 1.00 96.31 164 PHE A C 1
ATOM 1322 O O . PHE A 1 164 ? -4.988 6.233 18.571 1.00 96.31 164 PHE A O 1
ATOM 1329 N N . ILE A 1 165 ? -3.513 5.459 17.063 1.00 96.69 165 ILE A N 1
ATOM 1330 C CA . ILE A 1 165 ? -2.762 4.622 18.006 1.00 96.69 165 ILE A CA 1
ATOM 1331 C C . ILE A 1 165 ? -2.090 5.502 19.068 1.00 96.69 165 ILE A C 1
ATOM 1333 O O . ILE A 1 165 ? -2.220 5.228 20.264 1.00 96.69 165 ILE A O 1
ATOM 1337 N N . ALA A 1 166 ? -1.445 6.605 18.679 1.00 97.44 166 ALA A N 1
ATOM 1338 C CA . ALA A 1 166 ? -0.821 7.539 19.614 1.00 97.44 166 ALA A CA 1
ATOM 1339 C C . ALA A 1 166 ? -1.844 8.154 20.587 1.00 97.44 166 ALA A C 1
ATOM 1341 O O . ALA A 1 166 ? -1.612 8.189 21.803 1.00 97.44 166 ALA A O 1
ATOM 1342 N N . LEU A 1 167 ? -3.004 8.589 20.078 1.00 97.69 167 LEU A N 1
ATOM 1343 C CA . LEU A 1 167 ? -4.108 9.091 20.904 1.00 97.69 167 LEU A CA 1
ATOM 1344 C C . LEU A 1 167 ? -4.629 8.029 21.875 1.00 97.69 167 LEU A C 1
ATOM 1346 O O . LEU A 1 167 ? -4.880 8.325 23.047 1.00 97.69 167 LEU A O 1
ATOM 1350 N N . PHE A 1 168 ? -4.777 6.794 21.405 1.00 97.50 168 PHE A N 1
ATOM 1351 C CA . PHE A 1 168 ? -5.229 5.665 22.205 1.00 97.50 168 PHE A CA 1
ATOM 1352 C C . PHE A 1 168 ? -4.266 5.351 23.352 1.00 97.50 168 PHE A C 1
ATOM 1354 O O . PHE A 1 168 ? -4.690 5.288 24.510 1.00 97.50 168 PHE A O 1
ATOM 1361 N N . VAL A 1 169 ? -2.966 5.239 23.065 1.00 97.00 169 VAL A N 1
ATOM 1362 C CA . VAL A 1 169 ? -1.937 4.998 24.087 1.00 97.00 169 VAL A CA 1
ATOM 1363 C C . VAL A 1 169 ? -1.920 6.141 25.105 1.00 97.00 169 VAL A C 1
ATOM 1365 O O . VAL A 1 169 ? -1.875 5.896 26.315 1.00 97.00 169 VAL A O 1
ATOM 1368 N N . TYR A 1 170 ? -2.043 7.393 24.650 1.00 97.25 170 TYR A N 1
ATOM 1369 C CA . TYR A 1 170 ? -2.162 8.548 25.541 1.00 97.25 170 TYR A CA 1
ATOM 1370 C C . TYR A 1 170 ? -3.397 8.466 26.454 1.00 97.25 170 TYR A C 1
ATOM 1372 O O . TYR A 1 170 ? -3.309 8.732 27.661 1.00 97.25 170 TYR A O 1
ATOM 1380 N N . ALA A 1 171 ? -4.545 8.061 25.908 1.00 95.81 171 ALA A N 1
ATOM 1381 C CA . ALA A 1 171 ? -5.788 7.910 26.656 1.00 95.81 171 ALA A CA 1
ATOM 1382 C C . ALA A 1 171 ? -5.710 6.784 27.702 1.00 95.81 171 ALA A C 1
ATOM 1384 O O . ALA A 1 171 ? -6.106 6.999 28.853 1.00 95.81 171 ALA A O 1
ATOM 1385 N N . LEU A 1 172 ? -5.158 5.618 27.343 1.00 94.81 172 LEU A N 1
ATOM 1386 C CA . LEU A 1 172 ? -4.922 4.514 28.279 1.00 94.81 172 LEU A CA 1
ATOM 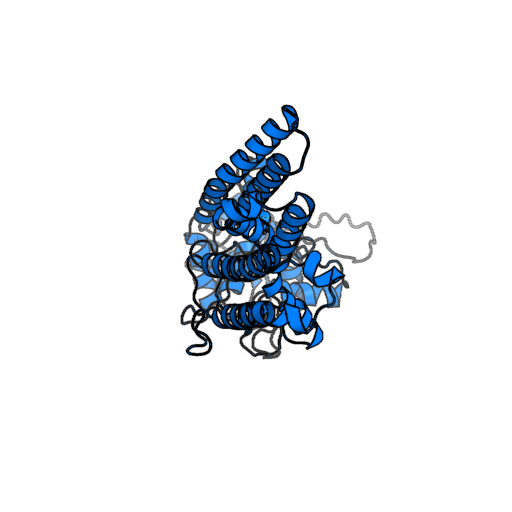1387 C C . LEU A 1 172 ? -4.002 4.938 29.420 1.00 94.81 172 LEU A C 1
ATOM 1389 O O . LEU A 1 172 ? -4.327 4.730 30.592 1.00 94.81 172 LEU A O 1
ATOM 1393 N N . TYR A 1 173 ? -2.884 5.583 29.085 1.00 95.75 173 TYR A N 1
ATOM 1394 C CA . TYR A 1 173 ? -1.916 6.058 30.062 1.00 95.75 173 TYR A CA 1
ATOM 1395 C C . TYR A 1 173 ? -2.559 6.994 31.090 1.00 95.75 173 TYR A C 1
ATOM 1397 O O . TYR A 1 173 ? -2.399 6.810 32.296 1.00 95.75 173 TYR A O 1
ATOM 1405 N N . LYS A 1 174 ? -3.350 7.969 30.627 1.00 93.44 174 LYS A N 1
ATOM 1406 C CA . LYS A 1 174 ? -4.023 8.937 31.503 1.00 93.44 174 LYS A CA 1
ATOM 1407 C C . LYS A 1 174 ? -5.021 8.278 32.463 1.00 93.44 174 LYS A C 1
ATOM 1409 O O . LYS A 1 174 ? -5.256 8.826 33.544 1.00 93.44 174 LYS A O 1
ATOM 1414 N N . LYS A 1 175 ? -5.632 7.162 32.057 1.00 91.25 175 LYS A N 1
ATOM 1415 C CA . LYS A 1 175 ? -6.734 6.518 32.782 1.00 91.25 175 LYS A CA 1
ATOM 1416 C C . LYS A 1 175 ? -6.276 5.397 33.715 1.00 91.25 175 LYS A C 1
ATOM 1418 O O . LYS A 1 175 ? -6.756 5.334 34.844 1.00 91.25 175 LYS A O 1
ATOM 1423 N N . PHE A 1 176 ? -5.366 4.537 33.265 1.00 91.19 176 PHE A N 1
ATOM 1424 C CA . PHE A 1 176 ? -5.046 3.282 33.953 1.00 91.19 176 PHE A CA 1
ATOM 1425 C C . PHE A 1 176 ? -3.630 3.223 34.532 1.00 91.19 176 PHE A C 1
ATOM 1427 O O . PHE A 1 176 ? -3.364 2.379 35.385 1.00 91.19 176 PHE A O 1
ATOM 1434 N N . ILE A 1 177 ? -2.723 4.109 34.110 1.00 92.12 177 ILE A N 1
ATOM 1435 C CA . ILE A 1 177 ? -1.308 4.046 34.490 1.00 92.12 177 ILE A CA 1
ATOM 1436 C C . ILE A 1 177 ? -0.967 5.138 35.510 1.00 92.12 177 ILE A C 1
ATOM 1438 O O . ILE A 1 177 ? -1.503 6.249 35.496 1.00 92.12 177 ILE A O 1
ATOM 1442 N N . LYS A 1 178 ? -0.043 4.826 36.428 1.00 91.50 178 LYS A N 1
ATOM 1443 C CA . LYS A 1 178 ? 0.473 5.796 37.400 1.00 91.50 178 LYS A CA 1
ATOM 1444 C C . LYS A 1 178 ? 1.152 6.960 36.673 1.00 91.50 178 LYS A C 1
ATOM 1446 O O . LYS A 1 178 ? 2.018 6.765 35.824 1.00 91.50 178 LYS A O 1
ATOM 1451 N N . LYS A 1 179 ? 0.794 8.186 37.058 1.00 92.38 179 LYS A N 1
ATOM 1452 C CA . LYS A 1 179 ? 1.293 9.407 36.418 1.00 92.38 179 LYS A CA 1
ATOM 1453 C C . LYS A 1 179 ? 2.800 9.588 36.639 1.00 92.38 179 LYS A C 1
ATOM 1455 O O . LYS A 1 179 ? 3.257 9.786 37.760 1.00 92.38 179 LYS A O 1
ATOM 1460 N N . SER A 1 180 ? 3.537 9.599 35.538 1.00 95.88 180 SER A N 1
ATOM 1461 C CA . SER A 1 180 ? 4.923 10.034 35.378 1.00 95.88 180 SER A CA 1
ATOM 1462 C C . SER A 1 180 ? 4.992 11.280 34.485 1.00 95.88 180 SER A C 1
ATOM 1464 O O . SER A 1 180 ? 4.334 11.373 33.443 1.00 95.88 180 SER A O 1
ATOM 1466 N N . ARG A 1 181 ? 5.801 12.271 34.873 1.00 95.81 181 ARG A N 1
ATOM 1467 C CA . ARG A 1 181 ? 5.966 13.493 34.071 1.00 95.81 181 ARG A CA 1
ATOM 1468 C C . ARG A 1 181 ? 6.633 13.194 32.726 1.00 95.81 181 ARG A C 1
ATOM 1470 O O . ARG A 1 181 ? 6.157 13.704 31.718 1.00 95.81 181 ARG A O 1
ATOM 1477 N N . LEU A 1 182 ? 7.674 12.357 32.721 1.00 96.44 182 LEU A N 1
ATOM 1478 C CA . LEU A 1 182 ? 8.425 11.999 31.513 1.00 96.44 182 LEU A CA 1
ATOM 1479 C C . LEU A 1 182 ? 7.533 11.280 30.500 1.00 96.44 182 LEU A C 1
ATOM 1481 O O . LEU A 1 182 ? 7.374 11.768 29.389 1.00 96.44 182 LEU A O 1
ATOM 1485 N N . VAL A 1 183 ? 6.845 10.211 30.917 1.00 96.69 183 VAL A N 1
ATOM 1486 C CA . VAL A 1 183 ? 5.947 9.444 30.032 1.00 96.69 183 VAL A CA 1
ATOM 1487 C C . VAL A 1 183 ? 4.834 10.329 29.462 1.00 96.69 183 VAL A C 1
ATOM 1489 O O . VAL A 1 183 ? 4.521 10.257 28.279 1.00 96.69 183 VAL A O 1
ATOM 1492 N N . ASN A 1 184 ? 4.268 11.230 30.272 1.00 96.38 184 ASN A N 1
ATOM 1493 C CA . ASN A 1 184 ? 3.246 12.165 29.798 1.00 96.38 184 ASN A CA 1
ATOM 1494 C C . ASN A 1 184 ? 3.776 13.144 28.736 1.00 96.38 184 ASN A C 1
ATOM 1496 O O . ASN A 1 184 ? 3.024 13.521 27.843 1.00 96.38 184 ASN A O 1
ATOM 1500 N N . ILE A 1 185 ? 5.032 13.588 28.846 1.00 97.31 185 ILE A N 1
ATOM 1501 C CA . ILE A 1 185 ? 5.667 14.450 27.839 1.00 97.31 185 ILE A CA 1
ATOM 1502 C C . ILE A 1 185 ? 5.929 13.642 26.565 1.00 97.31 185 ILE A C 1
ATOM 1504 O O . ILE A 1 185 ? 5.506 14.072 25.497 1.00 97.31 185 ILE A O 1
ATOM 1508 N N . SER A 1 186 ? 6.528 12.454 26.678 1.00 97.44 186 SER A N 1
ATOM 1509 C CA . SER A 1 186 ? 6.818 11.582 25.534 1.00 97.44 186 SER A CA 1
ATOM 1510 C C . SER A 1 186 ? 5.563 11.232 24.733 1.00 97.44 186 SER A C 1
ATOM 1512 O O . SER A 1 186 ? 5.572 11.343 23.515 1.00 97.44 186 SER A O 1
ATOM 1514 N N . LEU A 1 187 ? 4.452 10.892 25.395 1.00 97.44 187 LEU A N 1
ATOM 1515 C CA . LEU A 1 187 ? 3.198 10.578 24.701 1.00 97.44 187 LEU A CA 1
ATOM 1516 C C . LEU A 1 187 ? 2.570 11.797 24.012 1.00 97.44 187 LEU A C 1
ATOM 1518 O O . LEU A 1 187 ? 1.970 11.656 22.953 1.00 97.44 187 LEU A O 1
ATOM 1522 N N . LYS A 1 188 ? 2.722 13.003 24.574 1.00 97.56 188 LYS A N 1
ATOM 1523 C CA . LYS A 1 188 ? 2.287 14.234 23.894 1.00 97.56 188 LYS A CA 1
ATOM 1524 C C . LYS A 1 188 ? 3.125 14.519 22.652 1.00 97.56 188 LYS A C 1
ATOM 1526 O O . LYS A 1 188 ? 2.565 14.931 21.644 1.00 97.56 188 LYS A O 1
ATOM 1531 N N . ILE A 1 189 ? 4.439 14.295 22.732 1.00 97.88 189 ILE A N 1
ATOM 1532 C CA . ILE A 1 189 ? 5.337 14.395 21.577 1.00 97.88 189 ILE A CA 1
ATOM 1533 C C . ILE A 1 189 ? 4.930 13.364 20.523 1.00 97.88 189 ILE A C 1
ATOM 1535 O O . ILE A 1 189 ? 4.800 13.735 19.368 1.00 97.88 189 ILE A O 1
ATOM 1539 N N . LEU A 1 190 ? 4.637 12.119 20.910 1.00 97.31 190 LEU A N 1
ATOM 1540 C CA . LEU A 1 190 ? 4.178 11.081 19.983 1.00 97.31 190 LEU A CA 1
ATOM 1541 C C . LEU A 1 190 ? 2.895 11.492 19.242 1.00 97.31 190 LEU A C 1
ATOM 1543 O O . LEU A 1 190 ? 2.832 11.379 18.024 1.00 97.31 190 LEU A O 1
ATOM 1547 N N . VAL A 1 191 ? 1.894 12.020 19.957 1.00 98.00 191 VAL A N 1
ATOM 1548 C CA . VAL A 1 191 ? 0.659 12.534 19.334 1.00 98.00 191 VAL A CA 1
ATOM 1549 C C . VAL A 1 191 ? 0.954 13.704 18.392 1.00 98.00 191 VAL A C 1
ATOM 1551 O O . VAL A 1 191 ? 0.388 13.761 17.305 1.00 98.00 191 VAL A O 1
ATOM 1554 N N . LEU A 1 192 ? 1.843 14.624 18.784 1.00 97.81 192 LEU A N 1
ATOM 1555 C CA . LEU A 1 192 ? 2.242 15.755 17.944 1.00 97.81 192 LEU A CA 1
ATOM 1556 C C . LEU A 1 192 ? 2.965 15.292 16.672 1.00 97.81 192 LEU A C 1
ATOM 1558 O O . LEU A 1 192 ? 2.651 15.780 15.594 1.00 97.81 192 LEU A O 1
ATOM 1562 N N . VAL A 1 193 ? 3.894 14.342 16.787 1.00 97.19 193 VAL A N 1
ATOM 1563 C CA . VAL A 1 193 ? 4.604 13.758 15.643 1.00 97.19 193 VAL A CA 1
ATOM 1564 C C . VAL A 1 193 ? 3.621 13.047 14.716 1.00 97.19 193 VAL A C 1
ATOM 1566 O O . VAL A 1 193 ? 3.638 13.326 13.526 1.00 97.19 193 VAL A O 1
ATOM 1569 N N . GLY A 1 194 ? 2.705 12.225 15.243 1.00 96.56 194 GLY A N 1
ATOM 1570 C CA . GLY A 1 194 ? 1.658 11.589 14.433 1.00 96.56 194 GLY A CA 1
ATOM 1571 C C . GLY A 1 194 ? 0.762 12.606 13.717 1.00 96.56 194 GLY A C 1
ATOM 1572 O O . GLY A 1 194 ? 0.432 12.430 12.551 1.00 96.56 194 GLY A O 1
ATOM 1573 N N . MET A 1 195 ? 0.433 13.723 14.374 1.00 96.94 195 MET A N 1
ATOM 1574 C CA . MET A 1 195 ? -0.337 14.810 13.761 1.00 96.94 195 MET A CA 1
ATOM 1575 C C . MET A 1 195 ? 0.429 15.521 12.636 1.00 96.94 195 MET A C 1
ATOM 1577 O O . MET A 1 195 ? -0.175 15.876 11.629 1.00 96.94 195 MET A O 1
ATOM 1581 N N . LEU A 1 196 ? 1.738 15.739 12.801 1.00 97.12 196 LEU A N 1
ATOM 1582 C CA . LEU A 1 196 ? 2.604 16.334 11.776 1.00 97.12 196 LEU A CA 1
ATOM 1583 C C . LEU A 1 196 ? 2.947 15.352 10.648 1.00 97.12 196 LEU A C 1
ATOM 1585 O O . LEU A 1 196 ? 3.277 15.785 9.548 1.00 97.12 196 LEU A O 1
ATOM 1589 N N . TYR A 1 197 ? 2.844 14.048 10.901 1.00 96.31 197 TYR A N 1
ATOM 1590 C CA . TYR A 1 197 ? 3.119 13.019 9.909 1.00 96.31 197 TYR A CA 1
ATOM 1591 C C . TYR A 1 197 ? 2.056 12.977 8.803 1.00 96.31 197 TYR A C 1
ATOM 1593 O O . TYR A 1 197 ? 2.400 12.822 7.638 1.00 96.31 197 TYR A O 1
ATOM 1601 N N . ILE A 1 198 ? 0.786 13.227 9.134 1.00 95.31 198 ILE A N 1
ATOM 1602 C CA . ILE A 1 198 ? -0.322 13.265 8.161 1.00 95.31 198 ILE A CA 1
ATOM 1603 C C . ILE A 1 198 ? -0.098 14.286 7.023 1.00 95.31 198 ILE A C 1
ATOM 1605 O O . ILE A 1 198 ? -0.164 13.905 5.857 1.00 95.31 198 ILE A O 1
ATOM 1609 N N . PRO A 1 199 ? 0.166 15.586 7.275 1.00 96.31 199 PRO A N 1
ATOM 1610 C CA . PRO A 1 199 ? 0.421 16.523 6.182 1.00 96.31 199 PRO A CA 1
ATOM 1611 C C . PRO A 1 199 ? 1.707 16.196 5.409 1.00 96.31 199 PRO A C 1
ATOM 1613 O O . PRO A 1 199 ? 1.779 16.502 4.221 1.00 96.31 199 PRO A O 1
ATOM 1616 N N . LEU A 1 200 ? 2.699 15.559 6.047 1.00 94.44 200 LEU A N 1
ATOM 1617 C CA . LEU A 1 200 ? 3.914 15.108 5.368 1.00 94.44 200 LEU A CA 1
ATOM 1618 C C . LEU A 1 200 ? 3.613 13.992 4.359 1.00 94.44 200 LEU A C 1
ATOM 1620 O O . LEU A 1 200 ? 4.044 14.095 3.213 1.00 94.44 200 LEU A O 1
ATOM 1624 N N . THR A 1 201 ? 2.855 12.963 4.746 1.00 94.69 201 THR A N 1
ATOM 1625 C CA . THR A 1 201 ? 2.472 11.868 3.837 1.00 94.69 201 THR A CA 1
ATOM 1626 C C . THR A 1 201 ? 1.530 12.348 2.738 1.00 94.69 201 THR A C 1
ATOM 1628 O O . THR A 1 201 ? 1.657 11.913 1.598 1.00 94.69 201 THR A O 1
ATOM 1631 N N . ILE A 1 202 ? 0.646 13.313 3.022 1.00 94.75 202 ILE A N 1
ATOM 1632 C CA . ILE A 1 202 ? -0.176 13.977 1.995 1.00 94.75 202 ILE A CA 1
ATOM 1633 C C . ILE A 1 202 ? 0.704 14.725 0.984 1.00 94.75 202 ILE A C 1
ATOM 1635 O O . ILE A 1 202 ? 0.469 14.640 -0.220 1.00 94.75 202 ILE A O 1
ATOM 1639 N N . TRP A 1 203 ? 1.722 15.452 1.453 1.00 94.94 203 TRP A N 1
ATOM 1640 C CA . TRP A 1 203 ? 2.670 16.136 0.574 1.00 94.94 203 TRP A CA 1
ATOM 1641 C C . TRP A 1 203 ? 3.498 15.145 -0.252 1.00 94.94 203 TRP A C 1
ATOM 1643 O O . TRP A 1 203 ? 3.640 15.331 -1.455 1.00 94.94 203 TRP A O 1
ATOM 1653 N N . ALA A 1 204 ? 3.991 14.063 0.349 1.00 94.31 204 ALA A N 1
ATOM 1654 C CA . ALA A 1 204 ? 4.700 13.017 -0.385 1.00 94.31 204 ALA A CA 1
ATOM 1655 C C . ALA A 1 204 ? 3.800 12.362 -1.448 1.00 94.31 204 ALA A C 1
ATOM 1657 O O . ALA A 1 204 ? 4.192 12.246 -2.608 1.00 94.31 204 ALA A O 1
ATOM 1658 N N . SER A 1 205 ? 2.561 12.021 -1.086 1.00 93.81 205 SER A N 1
ATOM 1659 C CA . SER A 1 205 ? 1.565 11.463 -2.003 1.00 93.81 205 SER A CA 1
ATOM 1660 C C . SER A 1 205 ? 1.267 12.418 -3.169 1.00 93.81 205 SER A C 1
ATOM 1662 O O . SER A 1 205 ? 1.210 11.998 -4.318 1.00 93.81 205 SER A O 1
ATOM 1664 N N . SER A 1 206 ? 1.173 13.731 -2.945 1.00 93.88 206 SER A N 1
ATOM 1665 C CA . SER A 1 206 ? 0.912 14.664 -4.052 1.00 93.88 206 SER A CA 1
ATOM 1666 C C . SER A 1 206 ? 2.084 14.814 -5.032 1.00 93.88 206 SER A C 1
ATOM 1668 O O . SER A 1 206 ? 1.861 15.158 -6.198 1.00 93.88 206 SER A O 1
ATOM 1670 N N . ASN A 1 207 ? 3.313 14.519 -4.604 1.00 95.75 207 ASN A N 1
ATOM 1671 C CA . ASN A 1 207 ? 4.519 14.622 -5.429 1.00 95.75 207 ASN A CA 1
ATOM 1672 C C . ASN A 1 207 ? 4.979 13.294 -6.048 1.00 95.75 207 ASN A C 1
ATOM 1674 O O . ASN A 1 207 ? 5.875 13.292 -6.891 1.00 95.75 207 ASN A O 1
ATOM 1678 N N . THR A 1 208 ? 4.356 12.179 -5.686 1.00 95.31 208 THR A N 1
ATOM 1679 C CA . THR A 1 208 ? 4.656 10.843 -6.216 1.00 95.31 208 THR A CA 1
ATOM 1680 C C . THR A 1 208 ? 3.587 10.403 -7.214 1.00 95.31 208 THR A C 1
ATOM 1682 O O . THR A 1 208 ? 2.483 10.958 -7.260 1.00 95.31 208 THR A O 1
ATOM 1685 N N . TYR A 1 209 ? 3.931 9.454 -8.083 1.00 93.94 209 TYR A N 1
ATOM 1686 C CA . TYR A 1 209 ? 2.972 8.863 -9.011 1.00 93.94 209 TYR A CA 1
ATOM 1687 C C . TYR A 1 209 ? 2.240 7.726 -8.294 1.00 93.94 209 TYR A C 1
ATOM 1689 O O . TYR A 1 209 ? 2.833 6.692 -8.008 1.00 93.94 209 TYR A O 1
ATOM 1697 N N . ASN A 1 210 ? 0.966 7.935 -7.958 1.00 89.69 210 ASN A N 1
ATOM 1698 C CA . ASN A 1 210 ? 0.189 6.990 -7.157 1.00 89.69 210 ASN A CA 1
ATOM 1699 C C . ASN A 1 210 ? -0.899 6.342 -8.002 1.00 89.69 210 ASN A C 1
ATOM 1701 O O . ASN A 1 210 ? -1.961 6.931 -8.210 1.00 89.69 210 ASN A O 1
ATOM 1705 N N . ARG A 1 211 ? -0.603 5.139 -8.495 1.00 88.88 211 ARG A N 1
ATOM 1706 C CA . ARG A 1 211 ? -1.541 4.286 -9.225 1.00 88.88 211 ARG A CA 1
ATOM 1707 C C . ARG A 1 211 ? -1.271 2.826 -8.852 1.00 88.88 211 ARG A C 1
ATOM 1709 O O . ARG A 1 211 ? -0.457 2.155 -9.472 1.00 88.88 211 ARG A O 1
ATOM 1716 N N . SER A 1 212 ? -1.893 2.376 -7.771 1.00 88.81 212 SER A N 1
ATOM 1717 C CA . SER A 1 212 ? -1.757 1.024 -7.206 1.00 88.81 212 SER A CA 1
ATOM 1718 C C . SER A 1 212 ? -3.043 0.205 -7.297 1.00 88.81 212 SER A C 1
ATOM 1720 O O . SER A 1 212 ? -3.054 -0.965 -6.929 1.00 88.81 212 SER A O 1
ATOM 1722 N N . TYR A 1 213 ? -4.138 0.788 -7.785 1.00 88.31 213 TYR A N 1
ATOM 1723 C CA . TYR A 1 213 ? -5.354 0.058 -8.104 1.00 88.31 213 TYR A CA 1
ATOM 1724 C C . TYR A 1 213 ? -5.404 -0.266 -9.595 1.00 88.31 213 TYR A C 1
ATOM 1726 O O . TYR A 1 213 ? -5.315 0.624 -10.443 1.00 88.31 213 TYR A O 1
ATOM 1734 N N . LEU A 1 214 ? -5.625 -1.542 -9.904 1.00 85.50 214 LEU A N 1
ATOM 1735 C CA . LEU A 1 214 ? -5.893 -2.013 -11.257 1.00 85.50 214 LEU A CA 1
ATOM 1736 C C . LEU A 1 214 ? -7.306 -1.595 -11.667 1.00 85.50 214 LEU A C 1
ATOM 1738 O O . LEU A 1 214 ? -8.294 -1.963 -11.025 1.00 85.50 214 LEU A O 1
ATOM 1742 N N . ARG A 1 215 ? -7.384 -0.744 -12.693 1.00 81.81 215 ARG A N 1
ATOM 1743 C CA . ARG A 1 215 ? -8.622 -0.116 -13.168 1.00 81.81 215 ARG A CA 1
ATOM 1744 C C . ARG A 1 215 ? -9.014 -0.680 -14.528 1.00 81.81 215 ARG A C 1
ATOM 1746 O O . ARG A 1 215 ? -8.161 -0.864 -15.387 1.00 81.81 215 ARG A O 1
ATOM 1753 N N . GLU A 1 216 ? -10.307 -0.898 -14.729 1.00 78.88 216 GLU A N 1
ATOM 1754 C CA . GLU A 1 216 ? -10.893 -1.167 -16.045 1.00 78.88 216 GLU A CA 1
ATOM 1755 C C . GLU A 1 216 ? -11.043 0.105 -16.889 1.00 78.88 216 GLU A C 1
ATOM 1757 O O . GLU A 1 216 ? -10.920 1.221 -16.381 1.00 78.88 216 GLU A O 1
ATOM 1762 N N . GLU A 1 217 ? -11.417 -0.055 -18.165 1.00 65.75 217 GLU A N 1
ATOM 1763 C CA . GLU A 1 217 ? -11.722 1.043 -19.101 1.00 65.75 217 GLU A CA 1
ATOM 1764 C C . GLU A 1 217 ? -12.748 2.051 -18.544 1.00 65.75 217 GLU A C 1
ATOM 1766 O O . GLU A 1 217 ? -12.734 3.231 -18.892 1.00 65.75 217 GLU A O 1
ATOM 1771 N N . LYS A 1 218 ? -13.635 1.614 -17.638 1.00 67.81 218 LYS A N 1
ATOM 1772 C CA . LYS A 1 218 ? -14.630 2.466 -16.958 1.00 67.81 218 LYS A CA 1
ATOM 1773 C C . LYS A 1 218 ? -14.145 3.070 -15.635 1.00 67.81 218 LYS A C 1
ATOM 1775 O O . LYS A 1 218 ? -14.953 3.624 -14.892 1.00 67.81 218 LYS A O 1
ATOM 1780 N N . ASN A 1 219 ? -12.849 2.985 -15.329 1.00 71.69 219 ASN A N 1
ATOM 1781 C CA . ASN A 1 219 ? -12.235 3.373 -14.052 1.00 71.69 219 ASN A CA 1
ATOM 1782 C C . ASN A 1 219 ? -12.737 2.597 -12.819 1.00 71.69 219 ASN A C 1
ATOM 1784 O O . ASN A 1 219 ? -12.495 3.020 -11.681 1.00 71.69 219 ASN A O 1
ATOM 1788 N N . GLU A 1 220 ? -13.402 1.460 -13.021 1.00 78.00 220 GLU A N 1
ATOM 1789 C CA . GLU A 1 220 ? -13.788 0.550 -11.943 1.00 78.00 220 GLU A CA 1
ATOM 1790 C C . GLU A 1 220 ? -12.569 -0.246 -11.472 1.00 78.00 220 GLU A C 1
ATOM 1792 O O . GLU A 1 220 ? -11.757 -0.679 -12.284 1.00 78.00 220 GLU A O 1
ATOM 1797 N N . VAL A 1 221 ? -12.417 -0.413 -10.156 1.00 81.62 221 VAL A N 1
ATOM 1798 C CA . VAL A 1 221 ? -11.314 -1.194 -9.581 1.00 81.62 221 VAL A CA 1
ATOM 1799 C C . VAL A 1 221 ? -11.766 -2.634 -9.413 1.00 81.62 221 VAL A C 1
ATOM 1801 O O . VAL A 1 221 ? -12.644 -2.918 -8.592 1.00 81.62 221 VAL A O 1
ATOM 1804 N N . VAL A 1 222 ? -11.134 -3.527 -10.167 1.00 84.31 222 VAL A N 1
ATOM 1805 C CA . VAL A 1 222 ? -11.374 -4.971 -10.140 1.00 84.31 222 VAL A CA 1
ATOM 1806 C C . VAL A 1 222 ? -10.069 -5.642 -9.729 1.00 84.31 222 VAL A C 1
ATOM 1808 O O . VAL A 1 222 ? -9.014 -5.338 -10.271 1.00 84.31 222 VAL A O 1
ATOM 1811 N N . GLN A 1 223 ? -10.129 -6.480 -8.693 1.00 85.56 223 GLN A N 1
ATOM 1812 C CA . GLN A 1 223 ? -8.934 -7.098 -8.102 1.00 85.56 223 GLN A CA 1
ATOM 1813 C C . GLN A 1 223 ? -8.543 -8.429 -8.745 1.00 85.56 223 GLN A C 1
ATOM 1815 O O . GLN A 1 223 ? -7.414 -8.851 -8.526 1.00 85.56 223 GLN A O 1
ATOM 1820 N N . ASP A 1 224 ? -9.486 -9.067 -9.434 1.00 88.88 224 ASP A N 1
ATOM 1821 C CA . ASP A 1 224 ? -9.402 -10.393 -10.053 1.00 88.88 224 ASP A CA 1
ATOM 1822 C C . ASP A 1 224 ? -10.405 -10.384 -11.226 1.00 88.88 224 ASP A C 1
ATOM 1824 O O . ASP A 1 224 ? -11.617 -10.279 -10.988 1.00 88.88 224 ASP A O 1
ATOM 1828 N N . ILE A 1 225 ? -9.916 -10.315 -12.471 1.00 89.00 225 ILE A N 1
ATOM 1829 C CA . ILE A 1 225 ? -10.771 -10.145 -13.665 1.00 89.00 225 ILE A CA 1
ATOM 1830 C C . ILE A 1 225 ? -11.344 -11.462 -14.193 1.00 89.00 225 ILE A C 1
ATOM 1832 O O . ILE A 1 225 ? -12.451 -11.486 -14.740 1.00 89.00 225 ILE A O 1
ATOM 1836 N N . ASP A 1 226 ? -10.592 -12.546 -14.059 1.00 89.19 226 ASP A N 1
ATOM 1837 C CA . ASP A 1 226 ? -10.902 -13.856 -14.625 1.00 89.19 226 ASP A CA 1
ATOM 1838 C C . ASP A 1 226 ? -11.422 -14.856 -13.582 1.00 89.19 226 ASP A C 1
ATOM 1840 O O . ASP A 1 226 ? -11.875 -15.945 -13.945 1.00 89.19 226 ASP A O 1
ATOM 1844 N N . TYR A 1 227 ? -11.526 -14.418 -12.325 1.00 88.19 227 TYR A N 1
ATOM 1845 C CA . TYR A 1 227 ? -12.143 -15.113 -11.201 1.00 88.19 227 TYR A CA 1
ATOM 1846 C C . TYR A 1 227 ? -11.434 -16.418 -10.833 1.00 88.19 227 TYR A C 1
ATOM 1848 O O . TYR A 1 227 ? -12.077 -17.362 -10.353 1.00 88.19 227 TYR A O 1
ATOM 1856 N N . ASP A 1 228 ? -10.122 -16.489 -11.045 1.00 88.44 228 ASP A N 1
ATOM 1857 C CA . ASP A 1 228 ? -9.318 -17.653 -10.680 1.00 88.44 228 ASP A CA 1
ATOM 1858 C C . ASP A 1 228 ? -8.929 -17.679 -9.186 1.00 88.44 228 ASP A C 1
ATOM 1860 O O . ASP A 1 228 ? -8.461 -18.697 -8.662 1.00 88.44 228 ASP A O 1
ATOM 1864 N N . GLY A 1 229 ? -9.230 -16.593 -8.463 1.00 86.81 229 GLY A N 1
ATOM 1865 C CA . GLY A 1 229 ? -8.993 -16.439 -7.034 1.00 86.81 229 GLY A CA 1
ATOM 1866 C C . GLY A 1 229 ? -7.616 -15.876 -6.685 1.00 86.81 229 GLY A C 1
ATOM 1867 O O . GLY A 1 229 ? -7.298 -15.772 -5.490 1.00 86.81 229 GLY A O 1
ATOM 1868 N N . ILE A 1 230 ? -6.815 -15.503 -7.681 1.00 89.44 230 ILE A N 1
ATOM 1869 C CA . ILE A 1 230 ? -5.552 -14.786 -7.546 1.00 89.44 230 ILE A CA 1
ATOM 1870 C C . ILE A 1 230 ? -5.840 -13.302 -7.778 1.00 89.44 230 ILE A C 1
ATOM 1872 O O . ILE A 1 230 ? -6.664 -12.916 -8.594 1.00 89.44 230 ILE A O 1
ATOM 1876 N N . SER A 1 231 ? -5.215 -12.425 -6.989 1.00 90.81 231 SER A N 1
ATOM 1877 C CA . SER A 1 231 ? -5.339 -11.000 -7.294 1.00 90.81 231 SER A CA 1
ATOM 1878 C C . SER A 1 231 ? -4.493 -10.698 -8.522 1.00 90.81 231 SER A C 1
ATOM 1880 O O . SER A 1 231 ? -3.310 -11.022 -8.489 1.00 90.81 231 SER A O 1
ATOM 1882 N N . ASP A 1 232 ? -5.042 -10.001 -9.516 1.00 91.75 232 ASP A N 1
ATOM 1883 C CA . ASP A 1 232 ? -4.347 -9.634 -10.757 1.00 91.75 232 ASP A CA 1
ATOM 1884 C C . ASP A 1 232 ? -2.954 -9.034 -10.485 1.00 91.75 232 ASP A C 1
ATOM 1886 O O . ASP A 1 232 ? -1.988 -9.346 -11.164 1.00 91.75 232 ASP A O 1
ATOM 1890 N N . GLY A 1 233 ? -2.802 -8.218 -9.428 1.00 91.44 233 GLY A N 1
ATOM 1891 C CA . GLY A 1 233 ? -1.515 -7.620 -9.031 1.00 91.44 233 GLY A CA 1
ATOM 1892 C C . GLY A 1 233 ? -0.436 -8.623 -8.588 1.00 91.44 233 GLY A C 1
ATOM 1893 O O . GLY A 1 233 ? 0.706 -8.234 -8.356 1.00 91.44 233 GLY A O 1
ATOM 1894 N N . GLN A 1 234 ? -0.802 -9.889 -8.409 1.00 91.94 234 GLN A N 1
ATOM 1895 C CA . GLN A 1 234 ? 0.046 -11.013 -8.012 1.00 91.94 234 GLN A CA 1
ATOM 1896 C C . GLN A 1 234 ? 0.014 -12.155 -9.037 1.00 91.94 234 GLN A C 1
ATOM 1898 O O . GLN A 1 234 ? 0.644 -13.186 -8.798 1.00 91.94 234 GLN A O 1
ATOM 1903 N N . ASP A 1 235 ? -0.716 -11.986 -10.136 1.00 93.81 235 ASP A N 1
ATOM 1904 C CA . ASP A 1 235 ? -0.949 -13.016 -11.137 1.00 93.81 235 ASP A CA 1
ATOM 1905 C C . ASP A 1 235 ? 0.013 -12.839 -12.327 1.00 93.81 235 ASP A C 1
ATOM 1907 O O . ASP A 1 235 ? 0.048 -11.758 -12.920 1.00 93.81 235 ASP A O 1
ATOM 1911 N N . PRO A 1 236 ? 0.830 -13.852 -12.680 1.00 94.44 236 PRO A N 1
ATOM 1912 C CA . PRO A 1 236 ? 1.682 -13.803 -13.866 1.00 94.44 236 PRO A CA 1
ATOM 1913 C C . PRO A 1 236 ? 0.934 -13.962 -15.208 1.00 94.44 236 PRO A C 1
ATOM 1915 O O . PRO A 1 236 ? 1.531 -13.657 -16.240 1.00 94.44 236 PRO A O 1
ATOM 1918 N N . ASP A 1 237 ? -0.323 -14.427 -15.229 1.00 94.50 237 ASP A N 1
ATOM 1919 C CA . ASP A 1 237 ? -1.141 -14.641 -16.440 1.00 94.50 237 ASP A CA 1
ATOM 1920 C C . ASP A 1 237 ? -2.559 -14.074 -16.252 1.00 94.50 237 ASP A C 1
ATOM 1922 O O . ASP A 1 237 ? -3.550 -14.796 -16.340 1.00 94.50 237 ASP A O 1
ATOM 1926 N N . VAL A 1 238 ? -2.661 -12.749 -16.091 1.00 92.56 238 VAL A N 1
ATOM 1927 C CA . VAL A 1 238 ? -3.958 -12.064 -15.944 1.00 92.56 238 VAL A CA 1
ATOM 1928 C C . VAL A 1 238 ? -4.844 -12.354 -17.156 1.00 92.56 238 VAL A C 1
ATOM 1930 O O . VAL A 1 238 ? -4.482 -12.028 -18.292 1.00 92.56 238 VAL A O 1
ATOM 1933 N N . GLY A 1 239 ? -6.010 -12.960 -16.939 1.00 91.06 239 GLY A N 1
ATOM 1934 C CA . GLY A 1 239 ? -6.928 -13.382 -18.000 1.00 91.06 239 GLY A CA 1
ATOM 1935 C C . GLY A 1 239 ? -6.806 -14.859 -18.397 1.00 91.06 239 GLY A C 1
ATOM 1936 O O . GLY A 1 239 ? -7.552 -15.294 -19.280 1.00 91.06 239 GLY A O 1
ATOM 1937 N N . ASN A 1 240 ? -5.893 -15.621 -17.779 1.00 89.88 240 ASN A N 1
ATOM 1938 C CA . ASN A 1 240 ? -5.714 -17.066 -17.955 1.00 89.88 240 ASN A CA 1
ATOM 1939 C C . ASN A 1 240 ? -5.590 -17.497 -19.432 1.00 89.88 240 ASN A C 1
ATOM 1941 O O . ASN A 1 240 ? -6.204 -18.464 -19.906 1.00 89.88 240 ASN A O 1
ATOM 1945 N N . THR A 1 241 ? -4.793 -16.749 -20.194 1.00 90.81 241 THR A N 1
ATOM 1946 C CA . THR A 1 241 ? -4.629 -16.941 -21.645 1.00 90.81 241 THR A CA 1
ATOM 1947 C C . THR A 1 241 ? -3.495 -17.902 -22.006 1.00 90.81 241 THR A C 1
ATOM 1949 O O . THR A 1 241 ? -3.424 -18.337 -23.157 1.00 90.81 241 THR A O 1
ATOM 1952 N N . LYS A 1 242 ? -2.668 -18.298 -21.024 1.00 89.25 242 LYS A N 1
ATOM 1953 C CA . LYS A 1 242 ? -1.407 -19.058 -21.133 1.00 89.25 242 LYS A CA 1
ATOM 1954 C C . LYS A 1 242 ? -0.201 -18.264 -21.630 1.00 89.25 242 LYS A C 1
ATOM 1956 O O . LYS A 1 242 ? 0.900 -18.814 -21.616 1.00 89.25 242 LYS A O 1
ATOM 1961 N N . GLU A 1 243 ? -0.403 -17.032 -22.072 1.00 92.00 243 GLU A N 1
ATOM 1962 C CA . GLU A 1 243 ? 0.664 -16.063 -22.322 1.00 92.00 243 GLU A CA 1
ATOM 1963 C C . GLU A 1 243 ? 0.888 -15.286 -21.026 1.00 92.00 243 GLU A C 1
ATOM 1965 O O . GLU A 1 243 ? -0.072 -14.910 -20.353 1.00 92.00 243 GLU A O 1
ATOM 1970 N N . ASP A 1 244 ? 2.136 -15.069 -20.625 1.00 94.81 244 ASP A N 1
ATOM 1971 C CA . ASP A 1 244 ? 2.381 -14.276 -19.421 1.00 94.81 244 ASP A CA 1
ATOM 1972 C C . ASP A 1 244 ? 2.199 -12.773 -19.689 1.00 94.81 244 ASP A C 1
ATOM 1974 O O . ASP A 1 244 ? 2.059 -12.315 -20.826 1.00 94.81 244 ASP A O 1
ATOM 1978 N N . ASN A 1 245 ? 2.152 -11.980 -18.622 1.00 95.62 245 ASN A N 1
ATOM 1979 C CA . ASN A 1 245 ? 1.858 -10.553 -18.728 1.00 95.62 245 ASN A CA 1
ATOM 1980 C C . ASN A 1 245 ? 2.878 -9.751 -19.560 1.00 95.62 245 ASN A C 1
ATOM 1982 O O . ASN A 1 245 ? 2.507 -8.715 -20.110 1.00 95.62 245 ASN A O 1
ATOM 1986 N N . LEU A 1 246 ? 4.133 -10.208 -19.674 1.00 95.19 246 LEU A N 1
ATOM 1987 C CA . LEU A 1 246 ? 5.150 -9.555 -20.509 1.00 95.19 246 LEU A CA 1
ATOM 1988 C C . LEU A 1 246 ? 4.932 -9.843 -22.000 1.00 95.19 246 LEU A C 1
ATOM 1990 O O . LEU A 1 246 ? 5.261 -9.005 -22.835 1.00 95.19 246 LEU A O 1
ATOM 1994 N N . GLU A 1 247 ? 4.372 -11.005 -22.336 1.00 93.88 247 GLU A N 1
ATOM 1995 C CA . GLU A 1 247 ? 4.096 -11.417 -23.718 1.00 93.88 247 GLU A CA 1
ATOM 1996 C C . GLU A 1 247 ? 2.828 -10.765 -24.296 1.00 93.88 247 GLU A C 1
ATOM 1998 O O . GLU A 1 247 ? 2.746 -10.534 -25.501 1.00 93.88 247 GLU A O 1
ATOM 2003 N N . LYS A 1 248 ? 1.861 -10.415 -23.440 1.00 93.25 248 LYS A N 1
ATOM 2004 C CA . LYS A 1 248 ? 0.566 -9.827 -23.835 1.00 93.25 248 LYS A CA 1
ATOM 2005 C C . LYS A 1 248 ? 0.608 -8.349 -24.213 1.00 93.25 248 LYS A C 1
ATOM 2007 O O . LYS A 1 248 ? -0.372 -7.832 -24.750 1.00 93.25 248 LYS A O 1
ATOM 2012 N N . VAL A 1 249 ? 1.661 -7.637 -23.821 1.00 93.38 249 VAL A N 1
ATOM 2013 C CA . VAL A 1 249 ? 1.664 -6.173 -23.842 1.00 93.38 249 VAL A CA 1
ATOM 2014 C C . VAL A 1 249 ? 1.652 -5.628 -25.273 1.00 93.38 249 VAL A C 1
ATOM 2016 O O . VAL A 1 249 ? 2.457 -6.015 -26.118 1.00 93.38 249 VAL A O 1
ATOM 2019 N N . ASP A 1 250 ? 0.750 -4.685 -25.543 1.00 94.25 250 ASP A N 1
ATOM 2020 C CA . ASP A 1 250 ? 0.731 -3.946 -26.803 1.00 94.25 250 ASP A CA 1
ATOM 2021 C C . ASP A 1 250 ? 1.700 -2.753 -26.745 1.00 94.25 250 ASP A C 1
ATOM 2023 O O . ASP A 1 250 ? 1.677 -1.958 -25.800 1.00 94.25 250 ASP A O 1
ATOM 2027 N N . SER A 1 251 ? 2.560 -2.610 -27.759 1.00 94.19 251 SER A N 1
ATOM 2028 C CA . SER A 1 251 ? 3.591 -1.564 -27.774 1.00 94.19 251 SER A CA 1
ATOM 2029 C C . SER A 1 251 ? 3.007 -0.143 -27.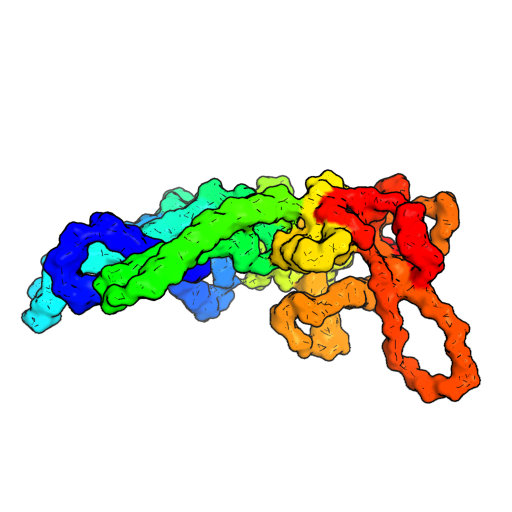832 1.00 94.19 251 SER A C 1
ATOM 2031 O O . SER A 1 251 ? 3.568 0.760 -27.215 1.00 94.19 251 SER A O 1
ATOM 2033 N N . GLU A 1 252 ? 1.879 0.086 -28.515 1.00 95.62 252 GLU A N 1
ATOM 2034 C CA . GLU A 1 252 ? 1.251 1.418 -28.596 1.00 95.62 252 GLU A CA 1
ATOM 2035 C C . GLU A 1 252 ? 0.651 1.827 -27.241 1.00 95.62 252 GLU A C 1
ATOM 2037 O O . GLU A 1 252 ? 0.809 2.967 -26.782 1.00 95.62 252 GLU A O 1
ATOM 2042 N N . GLN A 1 253 ? 0.027 0.874 -26.547 1.00 95.56 253 GLN A N 1
ATOM 2043 C CA . GLN A 1 253 ? -0.473 1.079 -25.189 1.00 95.56 253 GLN A CA 1
ATOM 2044 C C . GLN A 1 253 ? 0.662 1.312 -24.187 1.00 95.56 253 GLN A C 1
ATOM 2046 O O . GLN A 1 253 ? 0.586 2.235 -23.371 1.00 95.56 253 GLN A O 1
ATOM 2051 N N . LEU A 1 254 ? 1.739 0.524 -24.273 1.00 96.38 254 LEU A N 1
ATOM 2052 C CA . LEU A 1 254 ? 2.905 0.670 -23.402 1.00 96.38 254 LEU A CA 1
ATOM 2053 C C . LEU A 1 254 ? 3.586 2.028 -23.593 1.00 96.38 254 LEU A C 1
ATOM 2055 O O . LEU A 1 254 ? 3.948 2.679 -22.611 1.00 96.38 254 LEU A O 1
ATOM 2059 N N . PHE A 1 255 ? 3.707 2.482 -24.843 1.00 96.56 255 PHE A N 1
ATOM 2060 C CA . PHE A 1 255 ? 4.159 3.831 -25.175 1.00 96.56 255 PHE A CA 1
ATOM 2061 C C . PHE A 1 255 ? 3.289 4.897 -24.497 1.00 96.56 255 PHE A C 1
ATOM 2063 O O . PHE A 1 255 ? 3.818 5.765 -23.801 1.00 96.56 255 PHE A O 1
ATOM 2070 N N . THR A 1 256 ? 1.967 4.806 -24.656 1.00 96.62 256 THR A N 1
ATOM 2071 C CA . THR A 1 256 ? 1.016 5.787 -24.113 1.00 96.62 256 THR A CA 1
ATOM 2072 C C . THR A 1 256 ? 1.126 5.892 -22.589 1.00 96.62 256 THR A C 1
ATOM 2074 O O . THR A 1 256 ? 1.172 6.992 -22.031 1.00 96.62 256 THR A O 1
ATOM 2077 N N . GLU A 1 257 ? 1.217 4.755 -21.894 1.00 96.62 257 GLU A N 1
ATOM 2078 C CA . GLU A 1 257 ? 1.364 4.737 -20.435 1.00 96.62 257 GLU A CA 1
ATOM 2079 C C . GLU A 1 257 ? 2.735 5.264 -19.987 1.00 96.62 257 GLU A C 1
ATOM 2081 O O . GLU A 1 257 ? 2.807 6.078 -19.061 1.00 96.62 257 GLU A O 1
ATOM 2086 N N . ALA A 1 258 ? 3.821 4.876 -20.663 1.00 97.75 258 ALA A N 1
ATOM 2087 C CA . ALA A 1 258 ? 5.161 5.380 -20.369 1.00 97.75 258 ALA A CA 1
ATOM 2088 C C . ALA A 1 258 ? 5.264 6.900 -20.578 1.00 97.75 258 ALA A C 1
ATOM 2090 O O . ALA A 1 258 ? 5.827 7.607 -19.737 1.00 97.75 258 ALA A O 1
ATOM 2091 N N . GLU A 1 259 ? 4.673 7.419 -21.657 1.00 97.62 259 GLU A N 1
ATOM 2092 C CA . GLU A 1 259 ? 4.599 8.849 -21.934 1.00 97.62 259 GLU A CA 1
ATOM 2093 C C . GLU A 1 259 ? 3.799 9.592 -20.852 1.00 97.62 259 GLU A C 1
ATOM 2095 O O . GLU A 1 259 ? 4.244 10.627 -20.342 1.00 97.62 259 GLU A O 1
ATOM 2100 N N . GLY A 1 260 ? 2.648 9.055 -20.441 1.00 96.88 260 GLY A N 1
ATOM 2101 C CA . GLY A 1 260 ? 1.841 9.626 -19.363 1.00 96.88 260 GLY A CA 1
ATOM 2102 C C . GLY A 1 260 ? 2.576 9.663 -18.017 1.00 96.88 260 GLY A C 1
ATOM 2103 O O . GLY A 1 260 ? 2.497 10.651 -17.283 1.00 96.88 260 GLY A O 1
ATOM 2104 N N . ILE A 1 261 ? 3.336 8.612 -17.696 1.00 97.38 261 ILE A N 1
ATOM 2105 C CA . ILE A 1 261 ? 4.156 8.547 -16.479 1.00 97.38 261 ILE A CA 1
ATOM 2106 C C . ILE A 1 261 ? 5.279 9.581 -16.534 1.00 97.38 261 ILE A C 1
ATOM 2108 O O . ILE A 1 261 ? 5.409 10.390 -15.614 1.00 97.38 261 ILE A O 1
ATOM 2112 N N . ILE A 1 262 ? 6.085 9.594 -17.597 1.00 97.44 262 ILE A N 1
ATOM 2113 C CA . ILE A 1 262 ? 7.292 10.428 -17.651 1.00 97.44 262 ILE A CA 1
ATOM 2114 C C . ILE A 1 262 ? 6.961 11.926 -17.717 1.00 97.44 262 ILE A C 1
ATOM 2116 O O . ILE A 1 262 ? 7.691 12.755 -17.181 1.00 97.44 262 ILE A O 1
ATOM 2120 N N . THR A 1 263 ? 5.821 12.287 -18.312 1.00 96.81 263 THR A N 1
ATOM 2121 C CA . THR A 1 263 ? 5.354 13.682 -18.393 1.00 96.81 263 THR A CA 1
ATOM 2122 C C . THR A 1 263 ? 4.663 14.173 -17.121 1.00 96.81 263 THR A C 1
ATOM 2124 O O . THR A 1 263 ? 4.382 15.365 -16.991 1.00 96.81 263 THR A O 1
ATOM 2127 N N . SER A 1 264 ? 4.416 13.291 -16.148 1.00 96.69 264 SER A N 1
ATOM 2128 C CA . SER A 1 264 ? 3.718 13.634 -14.902 1.00 96.69 264 SER A CA 1
ATOM 2129 C C . SER A 1 264 ? 4.498 14.581 -13.978 1.00 96.69 264 SER A C 1
ATOM 2131 O O . SER A 1 264 ? 3.911 15.163 -13.060 1.00 96.69 264 SER A O 1
ATOM 2133 N N . GLY A 1 265 ? 5.817 14.709 -14.173 1.00 96.44 265 GLY A N 1
ATOM 2134 C CA . GLY A 1 265 ? 6.702 15.541 -13.351 1.00 96.44 265 GLY A CA 1
ATOM 2135 C C . GLY A 1 265 ? 6.809 15.096 -11.886 1.00 96.44 265 GLY A C 1
ATOM 2136 O O . GLY A 1 265 ? 7.262 15.864 -11.029 1.00 96.44 265 GLY A O 1
ATOM 2137 N N . LYS A 1 266 ? 6.363 13.875 -11.562 1.00 97.38 266 LYS A N 1
ATOM 2138 C CA . LYS A 1 266 ? 6.456 13.302 -10.211 1.00 97.38 266 LYS A CA 1
ATOM 2139 C C . LYS A 1 266 ? 7.904 13.006 -9.840 1.00 97.38 266 LYS A C 1
ATOM 2141 O O . LYS A 1 266 ? 8.791 13.034 -10.686 1.00 97.38 266 LYS A O 1
ATOM 2146 N N . TRP A 1 267 ? 8.164 12.770 -8.560 1.00 97.62 267 TRP A N 1
ATOM 2147 C CA . TRP A 1 267 ? 9.515 12.480 -8.095 1.00 97.62 267 TRP A CA 1
ATOM 2148 C C . TRP A 1 267 ? 10.086 11.214 -8.725 1.00 97.62 267 TRP A C 1
ATOM 2150 O O . TRP A 1 267 ? 9.446 10.163 -8.775 1.00 97.62 267 TRP A O 1
ATOM 2160 N N . THR A 1 268 ? 11.342 11.323 -9.122 1.00 97.81 268 THR A N 1
ATOM 2161 C CA . THR A 1 268 ? 12.250 10.194 -9.315 1.00 97.81 268 THR A CA 1
ATOM 2162 C C . THR A 1 268 ? 12.797 9.740 -7.960 1.00 97.81 268 THR A C 1
ATOM 2164 O O . THR A 1 268 ? 12.570 10.380 -6.930 1.00 97.81 268 THR A O 1
ATOM 2167 N N . ASN A 1 269 ? 13.567 8.661 -7.949 1.00 95.12 269 ASN A N 1
ATOM 2168 C CA . ASN A 1 269 ? 14.373 8.260 -6.803 1.00 95.12 269 ASN A CA 1
ATOM 2169 C C . ASN A 1 269 ? 15.783 8.884 -6.798 1.00 95.12 269 ASN A C 1
ATOM 2171 O O . ASN A 1 269 ? 16.631 8.463 -6.019 1.00 95.12 269 ASN A O 1
ATOM 2175 N N . GLN A 1 270 ? 16.032 9.893 -7.640 1.00 96.06 270 GLN A N 1
ATOM 2176 C CA . GLN A 1 270 ? 17.332 10.549 -7.770 1.00 96.06 270 GLN A CA 1
ATOM 2177 C C . GLN A 1 270 ? 17.328 11.950 -7.128 1.00 96.06 270 GLN A C 1
ATOM 2179 O O . GLN A 1 270 ? 16.315 12.666 -7.062 1.00 96.06 270 GLN A O 1
ATOM 2184 N N . ASP A 1 271 ? 18.488 12.332 -6.592 1.00 94.50 271 ASP A N 1
ATOM 2185 C CA . ASP A 1 271 ? 18.808 13.685 -6.136 1.00 94.50 271 ASP A CA 1
ATOM 2186 C C . ASP A 1 271 ? 20.329 13.827 -5.961 1.00 94.50 271 ASP A C 1
ATOM 2188 O O . ASP A 1 271 ? 21.022 12.855 -5.673 1.00 94.50 271 ASP A O 1
ATOM 2192 N N . ASN A 1 272 ? 20.848 15.055 -6.031 1.00 92.56 272 ASN A N 1
ATOM 2193 C CA . ASN A 1 272 ? 22.263 15.336 -5.758 1.00 92.56 272 ASN A CA 1
ATOM 2194 C C . ASN A 1 272 ? 22.640 15.042 -4.293 1.00 92.56 272 ASN A C 1
ATOM 2196 O O . ASN A 1 272 ? 23.818 14.974 -3.948 1.00 92.56 272 ASN A O 1
ATOM 2200 N N . ASN A 1 273 ? 21.647 14.944 -3.403 1.00 94.62 273 ASN A N 1
ATOM 2201 C CA . ASN A 1 273 ? 21.830 14.543 -2.015 1.00 94.62 273 ASN A CA 1
ATOM 2202 C C . ASN A 1 273 ? 21.326 13.109 -1.797 1.00 94.62 273 ASN A C 1
ATOM 2204 O O . ASN A 1 273 ? 20.123 12.860 -1.865 1.00 94.62 273 ASN A O 1
ATOM 2208 N N . ALA A 1 274 ? 22.236 12.201 -1.433 1.00 93.88 274 ALA A N 1
ATOM 2209 C CA . ALA A 1 274 ? 21.937 10.783 -1.224 1.00 93.88 274 ALA A CA 1
ATOM 2210 C C . ALA A 1 274 ? 20.808 10.523 -0.208 1.00 93.88 274 ALA A C 1
ATOM 2212 O O . ALA A 1 274 ? 19.965 9.666 -0.442 1.00 93.88 274 ALA A O 1
ATOM 2213 N N . LEU A 1 275 ? 20.728 11.300 0.881 1.00 94.31 275 LEU A N 1
ATOM 2214 C CA . LEU A 1 275 ? 19.657 11.138 1.875 1.00 94.31 275 LEU A CA 1
ATOM 2215 C C . LEU A 1 275 ? 18.289 11.532 1.308 1.00 94.31 275 LEU A C 1
ATOM 2217 O O . LEU A 1 275 ? 17.273 10.933 1.655 1.00 94.31 275 LEU A O 1
ATOM 2221 N N . ILE A 1 276 ? 18.248 12.551 0.443 1.00 94.50 276 ILE A N 1
ATOM 2222 C CA . ILE A 1 276 ? 17.011 12.957 -0.234 1.00 94.50 276 ILE A CA 1
ATOM 2223 C C . ILE A 1 276 ? 16.608 11.892 -1.255 1.00 94.50 276 ILE A C 1
ATOM 2225 O O . ILE A 1 276 ? 15.429 11.555 -1.318 1.00 94.50 276 ILE A O 1
ATOM 2229 N N . ALA A 1 277 ? 17.566 11.345 -2.007 1.00 94.38 277 ALA A N 1
ATOM 2230 C CA . ALA A 1 277 ? 17.336 10.259 -2.956 1.00 94.38 277 ALA A CA 1
ATOM 2231 C C . ALA A 1 277 ? 16.756 9.012 -2.260 1.00 94.38 277 ALA A C 1
ATOM 2233 O O . ALA A 1 277 ? 15.679 8.556 -2.631 1.00 94.38 277 ALA A O 1
ATOM 2234 N N . GLU A 1 278 ? 17.377 8.544 -1.172 1.00 94.00 278 GLU A N 1
ATOM 2235 C CA . GLU A 1 278 ? 16.897 7.407 -0.366 1.00 94.00 278 GLU A CA 1
ATOM 2236 C C . GLU A 1 278 ? 15.500 7.658 0.228 1.00 94.00 278 GLU A C 1
ATOM 2238 O O . GLU A 1 278 ? 14.626 6.785 0.221 1.00 94.00 278 GLU A O 1
ATOM 2243 N N . THR A 1 279 ? 15.253 8.887 0.697 1.00 93.31 279 THR A N 1
ATOM 2244 C CA . THR A 1 279 ? 13.932 9.287 1.197 1.00 93.31 279 THR A CA 1
ATOM 2245 C C . THR A 1 279 ? 12.892 9.246 0.079 1.00 93.31 279 THR A C 1
ATOM 2247 O O . THR A 1 279 ? 11.813 8.692 0.273 1.00 93.31 279 THR A O 1
ATOM 2250 N N . LYS A 1 280 ? 13.193 9.808 -1.100 1.00 95.12 280 LYS A N 1
ATOM 2251 C CA . LYS A 1 280 ? 12.290 9.753 -2.256 1.00 95.12 280 LYS A CA 1
ATOM 2252 C C . LYS A 1 280 ? 12.034 8.312 -2.679 1.00 95.12 280 LYS A C 1
ATOM 2254 O O . LYS A 1 280 ? 10.883 7.978 -2.931 1.00 95.12 280 LYS A O 1
ATOM 2259 N N . ASP A 1 281 ? 13.062 7.466 -2.711 1.00 93.44 281 ASP A N 1
ATOM 2260 C CA . ASP A 1 281 ? 12.925 6.055 -3.073 1.00 93.44 281 ASP A CA 1
ATOM 2261 C C . ASP A 1 281 ? 11.938 5.333 -2.146 1.00 93.44 281 ASP A C 1
ATOM 2263 O O . ASP A 1 281 ? 10.984 4.720 -2.629 1.00 93.44 281 ASP A O 1
ATOM 2267 N N . SER A 1 282 ? 12.095 5.524 -0.830 1.00 92.56 282 SER A N 1
ATOM 2268 C CA . SER A 1 282 ? 11.214 4.966 0.209 1.00 92.56 282 SER A CA 1
ATOM 2269 C C . SER A 1 282 ? 9.772 5.477 0.110 1.00 92.56 282 SER A C 1
ATOM 2271 O O . SER A 1 282 ? 8.821 4.756 0.418 1.00 92.56 282 SER A O 1
ATOM 2273 N N . LEU A 1 283 ? 9.603 6.730 -0.326 1.00 93.00 283 LEU A N 1
ATOM 2274 C CA . LEU A 1 283 ? 8.305 7.364 -0.560 1.00 93.00 283 LEU A CA 1
ATOM 2275 C C . LEU A 1 283 ? 7.681 6.986 -1.916 1.00 93.00 283 LEU A C 1
ATOM 2277 O O . LEU A 1 283 ? 6.571 7.432 -2.196 1.00 93.00 283 LEU A O 1
ATOM 2281 N N . GLY A 1 284 ? 8.346 6.168 -2.740 1.00 93.81 284 GLY A N 1
ATOM 2282 C CA . GLY A 1 284 ? 7.817 5.710 -4.030 1.00 93.81 284 GLY A CA 1
ATOM 2283 C C . GLY A 1 284 ? 8.220 6.568 -5.233 1.00 93.81 284 GLY A C 1
ATOM 2284 O O . GLY A 1 284 ? 7.505 6.616 -6.235 1.00 93.81 284 GLY A O 1
ATOM 2285 N N . GLY A 1 285 ? 9.349 7.273 -5.141 1.00 96.12 285 GLY A N 1
ATOM 2286 C CA . GLY A 1 285 ? 9.984 7.938 -6.278 1.00 96.12 285 GLY A CA 1
ATOM 2287 C C . GLY A 1 285 ? 10.384 6.936 -7.362 1.00 96.12 285 GLY A C 1
ATOM 2288 O O . GLY A 1 285 ? 10.693 5.781 -7.077 1.00 96.12 285 GLY A O 1
ATOM 2289 N N . PHE A 1 286 ? 10.354 7.354 -8.621 1.00 96.94 286 PHE A N 1
ATOM 2290 C CA . PHE A 1 286 ? 10.573 6.446 -9.746 1.00 96.94 286 PHE A CA 1
ATOM 2291 C C . PHE A 1 286 ? 12.056 6.239 -10.052 1.00 96.94 286 PHE A C 1
ATOM 2293 O O . PHE A 1 286 ? 12.803 7.202 -10.207 1.00 96.94 286 PHE A O 1
ATOM 2300 N N . SER A 1 287 ? 12.454 4.978 -10.191 1.00 96.56 287 SER A N 1
ATOM 2301 C CA . SER A 1 287 ? 13.637 4.575 -10.949 1.00 96.56 287 SER A CA 1
ATOM 2302 C C . SER A 1 287 ? 13.236 4.253 -12.388 1.00 96.56 287 SER A C 1
ATOM 2304 O O . SER A 1 287 ? 12.048 4.124 -12.696 1.00 96.56 287 SER A O 1
ATOM 2306 N N . SER A 1 288 ? 14.219 4.031 -13.256 1.00 97.50 288 SER A N 1
ATOM 2307 C CA . SER A 1 288 ? 13.974 3.574 -14.624 1.00 97.50 288 SER A CA 1
ATOM 2308 C C . SER A 1 288 ? 13.171 2.272 -14.698 1.00 97.50 288 SER A C 1
ATOM 2310 O O . SER A 1 288 ? 12.220 2.176 -15.469 1.00 97.50 288 SER A O 1
ATOM 2312 N N . TYR A 1 289 ? 13.478 1.291 -13.842 1.00 97.44 289 TYR A N 1
ATOM 2313 C CA . TYR A 1 289 ? 12.695 0.053 -13.767 1.00 97.44 289 TYR A CA 1
ATOM 2314 C C . TYR A 1 289 ? 11.255 0.305 -13.293 1.00 97.44 289 TYR A C 1
ATOM 2316 O O . TYR A 1 289 ? 10.316 -0.266 -13.843 1.00 97.44 289 TYR A O 1
ATOM 2324 N N . ARG A 1 290 ? 11.053 1.202 -12.315 1.00 96.94 290 ARG A N 1
ATOM 2325 C CA . ARG A 1 290 ? 9.707 1.540 -11.816 1.00 96.94 290 ARG A CA 1
ATOM 2326 C C . ARG A 1 290 ? 8.825 2.165 -12.903 1.00 96.94 290 ARG A C 1
ATOM 2328 O O . ARG A 1 290 ? 7.617 1.968 -12.856 1.00 96.94 290 ARG A O 1
ATOM 2335 N N . ILE A 1 291 ? 9.399 2.853 -13.899 1.00 98.06 291 ILE A N 1
ATOM 2336 C CA . ILE A 1 291 ? 8.649 3.312 -15.085 1.00 98.06 291 ILE A CA 1
ATOM 2337 C C . ILE A 1 291 ? 8.083 2.110 -15.846 1.00 98.06 291 ILE A C 1
ATOM 2339 O O . ILE A 1 291 ? 6.884 2.076 -16.111 1.00 98.06 291 ILE A O 1
ATOM 2343 N N . ILE A 1 292 ? 8.927 1.123 -16.160 1.00 98.31 292 ILE A N 1
ATOM 2344 C CA . ILE A 1 292 ? 8.533 -0.079 -16.909 1.00 98.31 292 ILE A CA 1
ATOM 2345 C C . ILE A 1 292 ? 7.459 -0.858 -16.148 1.00 98.31 292 ILE A C 1
ATOM 2347 O O . ILE A 1 292 ? 6.397 -1.146 -16.701 1.00 98.31 292 ILE A O 1
ATOM 2351 N N . SER A 1 293 ? 7.717 -1.129 -14.868 1.00 97.38 293 SER A N 1
ATOM 2352 C CA . SER A 1 293 ? 6.795 -1.816 -13.964 1.00 97.38 293 SER A CA 1
ATOM 2353 C C . SER A 1 293 ? 5.440 -1.111 -13.878 1.00 97.38 293 SER A C 1
ATOM 2355 O O . SER A 1 293 ? 4.403 -1.724 -14.124 1.00 97.38 293 SER A O 1
ATOM 2357 N N . GLN A 1 294 ? 5.428 0.201 -13.619 1.00 97.25 294 GLN A N 1
ATOM 2358 C CA . GLN A 1 294 ? 4.185 0.959 -13.508 1.00 97.25 294 GLN A CA 1
ATOM 2359 C C . GLN A 1 294 ? 3.421 1.024 -14.833 1.00 97.25 294 GLN A C 1
ATOM 2361 O O . GLN A 1 294 ? 2.193 0.966 -14.814 1.00 97.25 294 GLN A O 1
ATOM 2366 N N . ALA A 1 295 ? 4.111 1.162 -15.968 1.00 97.25 295 ALA A N 1
ATOM 2367 C CA . ALA A 1 295 ? 3.461 1.219 -17.274 1.00 97.25 295 ALA A CA 1
ATOM 2368 C C . ALA A 1 295 ? 2.701 -0.086 -17.554 1.00 97.25 295 ALA A C 1
ATOM 2370 O O . ALA A 1 295 ? 1.521 -0.051 -17.887 1.00 97.25 295 ALA A O 1
ATOM 2371 N N . HIS A 1 296 ? 3.329 -1.230 -17.287 1.00 96.50 296 HIS A N 1
ATOM 2372 C CA . HIS A 1 296 ? 2.681 -2.537 -17.367 1.00 96.50 296 HIS A CA 1
ATOM 2373 C C . HIS A 1 296 ? 1.549 -2.700 -16.344 1.00 96.50 296 HIS A C 1
ATOM 2375 O O . HIS A 1 296 ? 0.466 -3.186 -16.670 1.00 96.50 296 HIS A O 1
ATOM 2381 N N . TYR A 1 297 ? 1.757 -2.232 -15.111 1.00 95.31 297 TYR A N 1
ATOM 2382 C CA . TYR A 1 297 ? 0.732 -2.254 -14.069 1.00 95.31 297 TYR A CA 1
ATOM 2383 C C . TYR A 1 297 ? -0.517 -1.463 -14.479 1.00 95.31 297 TYR A C 1
ATOM 2385 O O . TYR A 1 297 ? -1.642 -1.919 -14.282 1.00 95.31 297 TYR A O 1
ATOM 2393 N N . ASN A 1 298 ? -0.345 -0.299 -15.108 1.00 94.12 298 ASN A N 1
ATOM 2394 C CA . ASN A 1 298 ? -1.457 0.518 -15.594 1.00 94.12 298 ASN A CA 1
ATOM 2395 C C . ASN A 1 298 ? -2.284 -0.188 -16.678 1.00 94.12 298 ASN A C 1
ATOM 2397 O O . ASN A 1 298 ? -3.487 0.062 -16.761 1.00 94.12 298 ASN A O 1
ATOM 2401 N N . LEU A 1 299 ? -1.657 -1.086 -17.444 1.00 93.38 299 LEU A N 1
ATOM 2402 C CA . LEU A 1 299 ? -2.292 -1.942 -18.450 1.00 93.38 299 LEU A CA 1
ATOM 2403 C C . LEU A 1 299 ? -2.900 -3.228 -17.865 1.00 93.38 299 LEU A C 1
ATOM 2405 O O . LEU A 1 299 ? -3.403 -4.056 -18.616 1.00 93.38 299 LEU A O 1
ATOM 2409 N N . ARG A 1 300 ? -2.880 -3.403 -16.535 1.00 93.12 300 ARG A N 1
ATOM 2410 C CA . ARG A 1 300 ? -3.266 -4.645 -15.833 1.00 93.12 300 ARG A CA 1
ATOM 2411 C C . ARG A 1 300 ? -2.420 -5.862 -16.202 1.00 93.12 300 ARG A C 1
ATOM 2413 O O . ARG A 1 300 ? -2.897 -6.987 -16.135 1.00 93.12 300 ARG A O 1
ATOM 2420 N N . LEU A 1 301 ? -1.154 -5.636 -16.530 1.00 95.31 301 LEU A N 1
ATOM 2421 C CA . LEU A 1 301 ? -0.204 -6.679 -16.902 1.00 95.31 301 LEU A CA 1
ATOM 2422 C C . LEU A 1 301 ? 1.033 -6.637 -15.989 1.00 95.31 301 LEU A C 1
ATOM 2424 O O . LEU A 1 301 ? 2.137 -6.452 -16.487 1.00 95.31 301 LEU A O 1
ATOM 2428 N N . PRO A 1 302 ? 0.902 -6.761 -14.654 1.00 95.69 302 PRO A N 1
ATOM 2429 C CA . PRO A 1 302 ? 2.041 -6.624 -13.743 1.00 95.69 302 PRO A CA 1
ATOM 2430 C C . PRO A 1 302 ? 3.160 -7.618 -14.074 1.00 95.69 302 PRO A C 1
ATOM 2432 O O . PRO A 1 302 ? 2.911 -8.805 -14.290 1.00 95.69 302 PRO A O 1
ATOM 2435 N N . ILE A 1 303 ? 4.403 -7.134 -14.080 1.00 96.69 303 ILE A N 1
ATOM 2436 C CA . ILE A 1 303 ? 5.564 -7.912 -14.543 1.00 96.69 303 ILE A CA 1
ATOM 2437 C C . ILE A 1 303 ? 6.317 -8.584 -13.397 1.00 96.69 303 ILE A C 1
ATOM 2439 O O . ILE A 1 303 ? 6.946 -9.619 -13.598 1.00 96.69 303 ILE A O 1
ATOM 2443 N N . GLU A 1 304 ? 6.230 -8.059 -12.173 1.00 95.56 304 GLU A N 1
ATOM 2444 C CA . GLU A 1 304 ? 6.901 -8.639 -11.008 1.00 95.56 304 GLU A CA 1
ATOM 2445 C C . GLU A 1 304 ? 6.504 -10.101 -10.746 1.00 95.56 304 GLU A C 1
ATOM 2447 O O . GLU A 1 304 ? 7.402 -10.901 -10.472 1.00 95.56 304 GLU A O 1
ATOM 2452 N N . PRO A 1 305 ? 5.217 -10.506 -10.841 1.00 95.25 305 PRO A N 1
ATOM 2453 C CA . PRO A 1 305 ? 4.841 -11.910 -10.692 1.00 95.25 305 PRO A CA 1
ATOM 2454 C C . PRO A 1 305 ? 5.476 -12.811 -11.759 1.00 95.25 305 PRO A C 1
ATOM 2456 O O . PRO A 1 305 ? 5.914 -13.913 -11.429 1.00 95.25 305 PRO A O 1
ATOM 2459 N N . VAL A 1 306 ? 5.588 -12.329 -13.004 1.00 96.81 306 VAL A N 1
ATOM 2460 C CA . VAL A 1 306 ? 6.215 -13.057 -14.123 1.00 96.81 306 VAL A CA 1
ATOM 2461 C C . VAL A 1 306 ? 7.704 -13.265 -13.859 1.00 96.81 306 VAL A C 1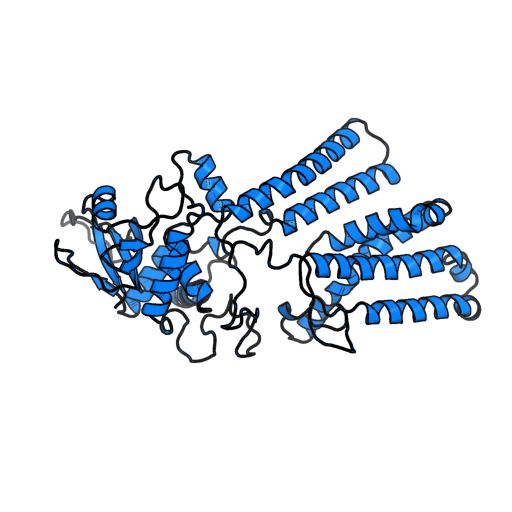
ATOM 2463 O O . VAL A 1 306 ? 8.196 -14.393 -13.888 1.00 96.81 306 VAL A O 1
ATOM 2466 N N . LEU A 1 307 ? 8.421 -12.187 -13.527 1.00 96.69 307 LEU A N 1
ATOM 2467 C CA . LEU A 1 307 ? 9.862 -12.230 -13.265 1.00 96.69 307 LEU A CA 1
ATOM 2468 C C . LEU A 1 307 ? 10.197 -13.081 -12.039 1.00 96.69 307 LEU A C 1
ATOM 2470 O O . LEU A 1 307 ? 11.194 -13.806 -12.027 1.00 96.69 307 LEU A O 1
ATOM 2474 N N . ARG A 1 308 ? 9.343 -13.043 -11.015 1.00 95.06 308 ARG A N 1
ATOM 2475 C CA . ARG A 1 308 ? 9.496 -13.873 -9.823 1.00 95.06 308 ARG A CA 1
ATOM 2476 C C . ARG A 1 308 ? 9.259 -15.351 -10.118 1.00 95.06 308 ARG A C 1
ATOM 2478 O O . ARG A 1 308 ? 10.030 -16.184 -9.646 1.00 95.06 308 ARG A O 1
ATOM 2485 N N . ASP A 1 309 ? 8.219 -15.690 -10.877 1.00 94.56 309 ASP A N 1
ATOM 2486 C CA . ASP A 1 309 ? 7.966 -17.071 -11.301 1.00 94.56 309 ASP A CA 1
ATOM 2487 C C . ASP A 1 309 ? 9.125 -17.609 -12.159 1.00 94.56 309 ASP A C 1
ATOM 2489 O O . ASP A 1 309 ? 9.625 -18.709 -11.907 1.00 94.56 309 ASP A O 1
ATOM 2493 N N . TYR A 1 310 ? 9.638 -16.795 -13.086 1.00 95.62 310 TYR A N 1
ATOM 2494 C CA . TYR A 1 310 ? 10.847 -17.094 -13.854 1.00 95.62 310 TYR A CA 1
ATOM 2495 C C . TYR A 1 310 ? 12.065 -17.355 -12.950 1.00 95.62 310 TYR A C 1
ATOM 2497 O O . TYR A 1 310 ? 12.696 -18.409 -13.069 1.00 95.62 310 TYR A O 1
ATOM 2505 N N . HIS A 1 311 ? 12.354 -16.471 -11.986 1.00 94.88 311 HIS A N 1
ATOM 2506 C CA . HIS A 1 311 ? 13.449 -16.673 -11.030 1.00 94.88 311 HIS A CA 1
ATOM 2507 C C . HIS A 1 311 ? 13.282 -17.973 -10.239 1.00 94.88 311 HIS A C 1
ATOM 2509 O O . HIS A 1 311 ? 14.225 -18.751 -10.103 1.00 94.88 311 HIS A O 1
ATOM 2515 N N . ILE A 1 312 ? 12.077 -18.243 -9.725 1.00 94.12 312 ILE A N 1
ATOM 2516 C CA . ILE A 1 312 ? 11.794 -19.456 -8.949 1.00 94.12 312 ILE A CA 1
ATOM 2517 C C . ILE A 1 312 ? 12.055 -20.710 -9.784 1.00 94.12 312 ILE A C 1
ATOM 2519 O O . ILE A 1 312 ? 12.634 -21.672 -9.277 1.00 94.12 312 ILE A O 1
ATOM 2523 N N . LYS A 1 313 ? 11.661 -20.705 -11.059 1.00 94.62 313 LYS A N 1
ATOM 2524 C CA . LYS A 1 313 ? 11.889 -21.825 -11.978 1.00 94.62 313 LYS A CA 1
ATOM 2525 C C . LYS A 1 313 ? 13.369 -22.014 -12.321 1.00 94.62 313 LYS A C 1
ATOM 2527 O O . LYS A 1 313 ? 13.804 -23.159 -12.441 1.00 94.62 313 LYS A O 1
ATOM 2532 N N . LYS A 1 314 ? 14.131 -20.926 -12.471 1.00 94.00 314 LYS A N 1
ATOM 2533 C CA . LYS A 1 314 ? 15.532 -20.958 -12.922 1.00 94.00 314 LYS A CA 1
ATOM 2534 C C . LYS A 1 314 ? 16.540 -21.149 -11.786 1.00 94.00 314 LYS A C 1
ATOM 2536 O O . LYS A 1 314 ? 17.415 -22.007 -11.881 1.00 94.00 314 LYS A O 1
ATOM 2541 N N . TYR A 1 315 ? 16.401 -20.382 -10.710 1.00 93.00 315 TYR A N 1
ATOM 2542 C CA . TYR A 1 315 ? 17.359 -20.306 -9.600 1.00 93.00 315 TYR A CA 1
ATOM 2543 C C . TYR A 1 315 ? 16.805 -20.855 -8.279 1.00 93.00 315 TYR A C 1
ATOM 2545 O O . TYR A 1 315 ? 17.560 -21.112 -7.342 1.00 93.00 315 TYR A O 1
ATOM 2553 N N . GLY A 1 316 ? 15.493 -21.087 -8.208 1.00 92.19 316 GLY A N 1
ATOM 2554 C CA . GLY A 1 316 ? 14.811 -21.517 -6.995 1.00 92.19 316 GLY A CA 1
ATOM 2555 C C . GLY A 1 316 ? 14.206 -20.358 -6.205 1.00 92.19 316 GLY A C 1
ATOM 2556 O O . GLY A 1 316 ? 14.276 -19.184 -6.573 1.00 92.19 316 GLY A O 1
ATOM 2557 N N . PHE A 1 317 ? 13.545 -20.711 -5.105 1.00 91.56 317 PHE A N 1
ATOM 2558 C CA . PHE A 1 317 ? 12.921 -19.738 -4.219 1.00 91.56 317 PHE A CA 1
ATOM 2559 C C . PHE A 1 317 ? 13.971 -19.024 -3.364 1.00 91.56 317 PHE A C 1
ATOM 2561 O O . PHE A 1 317 ? 14.691 -19.670 -2.604 1.00 91.56 317 PHE A O 1
ATOM 2568 N N . GLU A 1 318 ? 13.988 -17.698 -3.446 1.00 85.94 318 GLU A N 1
ATOM 2569 C CA . GLU A 1 318 ? 14.850 -16.844 -2.633 1.00 85.94 318 GLU A CA 1
ATOM 2570 C C . GLU A 1 318 ? 14.082 -16.223 -1.462 1.00 85.94 318 GLU A C 1
ATOM 2572 O O . GLU A 1 318 ? 14.408 -16.477 -0.301 1.00 85.94 318 GLU A O 1
ATOM 2577 N N . SER A 1 319 ? 13.023 -15.455 -1.752 1.00 87.19 319 SER A N 1
ATOM 2578 C CA . SER A 1 319 ? 12.313 -14.683 -0.733 1.00 87.19 319 SER A CA 1
ATOM 2579 C C . SER A 1 319 ? 10.809 -14.532 -0.983 1.00 87.19 319 SER A C 1
ATOM 2581 O O . SER A 1 319 ? 10.261 -14.706 -2.078 1.00 87.19 319 SER A O 1
ATOM 2583 N N . TYR A 1 320 ? 10.105 -14.193 0.096 1.00 79.81 320 TYR A N 1
ATOM 2584 C CA . TYR A 1 320 ? 8.719 -13.733 0.043 1.00 79.81 320 TYR A CA 1
ATOM 2585 C C . TYR A 1 320 ? 8.616 -12.237 -0.273 1.00 79.81 320 TYR A C 1
ATOM 2587 O O . TYR A 1 320 ? 7.531 -11.783 -0.639 1.00 79.81 320 TYR A O 1
ATOM 2595 N N . PHE A 1 321 ? 9.704 -11.478 -0.122 1.00 80.12 321 PHE A N 1
ATOM 2596 C CA . PHE A 1 321 ? 9.723 -10.040 -0.356 1.00 80.12 321 PHE A CA 1
ATOM 2597 C C . PHE A 1 321 ? 10.143 -9.733 -1.789 1.00 80.12 321 PHE A C 1
ATOM 2599 O O . PHE A 1 321 ? 11.176 -10.199 -2.259 1.00 80.12 321 PHE A O 1
ATOM 2606 N N . TYR A 1 322 ? 9.343 -8.914 -2.473 1.00 76.56 322 TYR A N 1
ATOM 2607 C CA . TYR A 1 322 ? 9.644 -8.486 -3.837 1.00 76.56 322 TYR A CA 1
ATOM 2608 C C . TYR A 1 322 ? 10.946 -7.674 -3.907 1.00 76.56 322 TYR A C 1
ATOM 2610 O O . TYR A 1 322 ? 11.626 -7.754 -4.917 1.00 76.56 322 TYR A O 1
ATOM 2618 N N . SER A 1 323 ? 11.317 -6.952 -2.844 1.00 78.31 323 SER A N 1
ATOM 2619 C CA . SER A 1 323 ? 12.527 -6.116 -2.770 1.00 78.31 323 SER A CA 1
ATOM 2620 C C . SER A 1 323 ? 13.846 -6.868 -2.911 1.00 78.31 323 SER A C 1
ATOM 2622 O O . SER A 1 323 ? 14.862 -6.231 -3.166 1.00 78.31 323 SER A O 1
ATOM 2624 N N . ASP A 1 324 ? 13.839 -8.182 -2.700 1.00 83.38 324 ASP A N 1
ATOM 2625 C CA . ASP A 1 324 ? 15.066 -8.976 -2.634 1.00 83.38 324 ASP A CA 1
ATOM 2626 C C . ASP A 1 324 ? 15.529 -9.427 -4.030 1.00 83.38 324 ASP A C 1
ATOM 2628 O O . ASP A 1 324 ? 16.642 -9.909 -4.180 1.00 83.38 324 ASP A O 1
ATOM 2632 N N . TYR A 1 325 ? 14.693 -9.233 -5.056 1.00 87.81 325 TYR A N 1
ATOM 2633 C CA . TYR A 1 325 ? 14.974 -9.617 -6.435 1.00 87.81 325 TYR A CA 1
ATOM 2634 C C . TYR A 1 325 ? 15.557 -8.448 -7.242 1.00 87.81 325 TYR A C 1
ATOM 2636 O O . TYR A 1 325 ? 14.997 -7.347 -7.265 1.00 87.81 325 TYR A O 1
ATOM 2644 N N . GLU A 1 326 ? 16.630 -8.701 -7.993 1.00 92.00 326 GLU A N 1
ATOM 2645 C CA . GLU A 1 326 ? 17.212 -7.736 -8.936 1.00 92.00 326 GLU A CA 1
ATOM 2646 C C . GLU A 1 326 ? 16.410 -7.675 -10.246 1.00 92.00 326 GLU A C 1
ATOM 2648 O O . GLU A 1 326 ? 16.829 -8.171 -11.292 1.00 92.00 326 GLU A O 1
ATOM 2653 N N . TYR A 1 327 ? 15.220 -7.068 -10.206 1.00 94.44 327 TYR A N 1
ATOM 2654 C CA . TYR A 1 327 ? 14.316 -7.065 -11.362 1.00 94.44 327 TYR A CA 1
ATOM 2655 C C . TYR A 1 327 ? 14.889 -6.528 -12.681 1.00 94.44 327 TYR A C 1
ATOM 2657 O O . TYR A 1 327 ? 14.524 -7.097 -13.707 1.00 94.44 327 TYR A O 1
ATOM 2665 N N . PRO A 1 328 ? 15.750 -5.488 -12.726 1.00 95.69 328 PRO A N 1
ATOM 2666 C CA . PRO A 1 328 ? 16.366 -5.073 -13.986 1.00 95.69 328 PRO A CA 1
ATOM 2667 C C . PRO A 1 328 ? 17.123 -6.224 -14.660 1.00 95.69 328 PRO A C 1
ATOM 2669 O O . PRO A 1 328 ? 16.918 -6.476 -15.847 1.00 95.69 328 PRO A O 1
ATOM 2672 N N . THR A 1 329 ? 17.926 -6.957 -13.882 1.00 95.00 329 THR A N 1
ATOM 2673 C CA . THR A 1 329 ? 18.691 -8.129 -14.328 1.00 95.00 329 THR A CA 1
ATOM 2674 C C . THR A 1 329 ? 17.756 -9.250 -14.759 1.00 95.00 329 THR A C 1
ATOM 2676 O O . THR A 1 329 ? 17.885 -9.774 -15.862 1.00 95.00 329 THR A O 1
ATOM 2679 N N . LEU A 1 330 ? 16.747 -9.567 -13.944 1.00 95.44 330 LEU A N 1
ATOM 2680 C CA . LEU A 1 330 ? 15.792 -10.632 -14.263 1.00 95.44 330 LEU A CA 1
ATOM 2681 C C . LEU A 1 330 ? 14.972 -10.342 -15.515 1.00 95.44 330 LEU A C 1
ATOM 2683 O O . LEU A 1 330 ? 14.712 -11.259 -16.289 1.00 95.44 330 LEU A O 1
ATOM 2687 N N . LEU A 1 331 ? 14.580 -9.085 -15.729 1.00 97.50 331 LEU A N 1
ATOM 2688 C CA . LEU A 1 331 ? 13.858 -8.675 -16.925 1.00 97.50 331 LEU A CA 1
ATOM 2689 C C . LEU A 1 331 ? 14.729 -8.827 -18.174 1.00 97.50 331 LEU A C 1
ATOM 2691 O O . LEU A 1 331 ? 14.249 -9.350 -19.178 1.00 97.50 331 LEU A O 1
ATOM 2695 N N . PHE A 1 332 ? 15.998 -8.416 -18.106 1.00 97.00 332 PHE A N 1
ATOM 2696 C CA . PHE A 1 332 ? 16.939 -8.613 -19.208 1.00 97.00 332 PHE A CA 1
ATOM 2697 C C . PHE A 1 332 ? 17.105 -10.100 -19.533 1.00 97.00 332 PHE A C 1
ATOM 2699 O O . PHE A 1 332 ? 16.886 -10.501 -20.672 1.00 97.00 332 PHE A O 1
ATOM 2706 N N . GLU A 1 333 ? 17.425 -10.926 -18.531 1.00 95.62 333 GLU A N 1
ATOM 2707 C CA . GLU A 1 333 ? 17.627 -12.364 -18.728 1.00 95.62 333 GLU A CA 1
ATOM 2708 C C . GLU A 1 333 ? 16.376 -13.056 -19.279 1.00 95.62 333 GLU A C 1
ATOM 2710 O O . GLU A 1 333 ? 16.479 -13.908 -20.160 1.00 95.62 333 GLU A O 1
ATOM 2715 N N . TYR A 1 334 ? 15.194 -12.691 -18.768 1.00 96.69 334 TYR A N 1
ATOM 2716 C CA . TYR A 1 334 ? 13.921 -13.228 -19.238 1.00 96.69 334 TYR A CA 1
ATOM 2717 C C . TYR A 1 334 ? 13.725 -12.928 -20.732 1.00 96.69 334 TYR A C 1
ATOM 2719 O O . TYR A 1 334 ? 13.463 -13.838 -21.521 1.00 96.69 334 TYR A O 1
ATOM 2727 N N . LEU A 1 335 ? 13.892 -11.664 -21.138 1.00 96.81 335 LEU A N 1
ATOM 2728 C CA . LEU A 1 335 ? 13.708 -11.251 -22.531 1.00 96.81 335 LEU A CA 1
ATOM 2729 C C . LEU A 1 335 ? 14.790 -11.846 -23.448 1.00 96.81 335 LEU A C 1
ATOM 2731 O O . LEU A 1 335 ? 14.491 -12.224 -24.582 1.00 96.81 335 LEU A O 1
ATOM 2735 N N . GLU A 1 336 ? 16.029 -11.973 -22.972 1.00 95.56 336 GLU A N 1
ATOM 2736 C CA . GLU A 1 336 ? 17.124 -12.609 -23.709 1.00 95.56 336 GLU A CA 1
ATOM 2737 C C . GLU A 1 336 ? 16.852 -14.102 -23.951 1.00 95.56 336 GLU A C 1
ATOM 2739 O O . GLU A 1 336 ? 16.918 -14.563 -25.092 1.00 95.56 336 GLU A O 1
ATOM 2744 N N . GLU A 1 337 ? 16.482 -14.857 -22.910 1.00 95.25 337 GLU A N 1
ATOM 2745 C CA . GLU A 1 337 ? 16.223 -16.302 -22.997 1.00 95.25 337 GLU A CA 1
ATOM 2746 C C . GLU A 1 337 ? 15.027 -16.617 -23.908 1.00 95.25 337 GLU A C 1
ATOM 2748 O O . GLU A 1 337 ? 15.030 -17.610 -24.640 1.00 95.25 337 GLU A O 1
ATOM 2753 N N . LYS A 1 338 ? 14.028 -15.728 -23.931 1.00 95.06 338 LYS A N 1
ATOM 2754 C CA . LYS A 1 338 ? 12.885 -15.792 -24.852 1.00 95.06 338 LYS A CA 1
ATOM 2755 C C . LYS A 1 338 ? 13.220 -15.340 -26.278 1.00 95.06 338 LYS A C 1
ATOM 2757 O O . LYS A 1 338 ? 12.370 -15.428 -27.163 1.00 95.06 338 LYS A O 1
ATOM 2762 N N . GLY A 1 339 ? 14.439 -14.862 -26.529 1.00 95.31 339 GLY A N 1
ATOM 2763 C CA . GLY A 1 339 ? 14.862 -14.348 -27.830 1.00 95.31 339 GLY A CA 1
ATOM 2764 C C . GLY A 1 339 ? 14.160 -13.048 -28.231 1.00 95.31 339 GLY A C 1
ATOM 2765 O O . GLY A 1 339 ? 14.099 -12.738 -29.424 1.00 95.31 339 GLY A O 1
ATOM 2766 N N . MET A 1 340 ? 13.640 -12.297 -27.257 1.00 94.94 340 MET A N 1
ATOM 2767 C CA . MET A 1 340 ? 12.888 -11.050 -27.431 1.00 94.94 340 MET A CA 1
ATOM 2768 C C . MET A 1 340 ? 13.774 -9.806 -27.445 1.00 94.94 340 MET A C 1
ATOM 2770 O O . MET A 1 340 ? 13.254 -8.722 -27.665 1.00 94.94 340 MET A O 1
ATOM 2774 N N . LEU A 1 341 ? 15.087 -9.933 -27.244 1.00 95.06 341 LEU A N 1
ATOM 2775 C CA . LEU A 1 341 ? 16.026 -8.817 -27.369 1.00 95.06 341 LEU A CA 1
ATOM 2776 C C . LEU A 1 341 ? 16.748 -8.830 -28.718 1.00 95.06 341 LEU A C 1
ATOM 2778 O O . LEU A 1 341 ? 17.097 -9.886 -29.259 1.00 95.06 341 LEU A O 1
ATOM 2782 N N . GLU A 1 342 ? 16.983 -7.637 -29.250 1.00 93.62 342 GLU A N 1
ATOM 2783 C CA . GLU A 1 342 ? 17.916 -7.371 -30.338 1.00 93.62 342 GLU A CA 1
ATOM 2784 C C . GLU A 1 342 ? 18.923 -6.295 -29.931 1.00 93.62 342 GLU A C 1
ATOM 2786 O O . GLU A 1 342 ? 18.567 -5.294 -29.312 1.00 93.62 342 GLU A O 1
ATOM 2791 N N . GLU A 1 343 ? 20.193 -6.516 -30.266 1.00 91.19 343 GLU A N 1
ATOM 2792 C CA . GLU A 1 343 ? 21.228 -5.493 -30.135 1.00 91.19 343 GLU A CA 1
ATOM 2793 C C . GLU A 1 343 ? 21.105 -4.518 -31.310 1.00 91.19 343 GLU A C 1
ATOM 2795 O O . GLU A 1 343 ? 21.098 -4.935 -32.472 1.00 91.19 343 GLU A O 1
ATOM 2800 N N . ILE A 1 344 ? 21.024 -3.223 -31.013 1.00 86.88 344 ILE A N 1
ATOM 2801 C CA . ILE A 1 344 ? 20.927 -2.173 -32.025 1.00 86.88 344 ILE A CA 1
ATOM 2802 C C . ILE A 1 344 ? 22.222 -1.369 -32.048 1.00 86.88 344 ILE A C 1
ATOM 2804 O O . ILE A 1 344 ? 22.637 -0.782 -31.048 1.00 86.88 344 ILE A O 1
ATOM 2808 N N . GLN A 1 345 ? 22.831 -1.286 -33.230 1.00 79.50 345 GLN A N 1
ATOM 2809 C CA . GLN A 1 345 ? 23.875 -0.305 -33.504 1.00 79.50 345 GLN A CA 1
ATOM 2810 C C . GLN A 1 345 ? 23.200 1.027 -33.810 1.00 79.50 345 GLN A C 1
ATOM 2812 O O . GLN A 1 345 ? 22.541 1.173 -34.837 1.00 79.50 345 GLN A O 1
ATOM 2817 N N . VAL A 1 346 ? 23.302 1.971 -32.877 1.00 68.75 346 VAL A N 1
ATOM 2818 C CA . VAL A 1 346 ? 22.679 3.282 -33.041 1.00 68.75 346 VAL A CA 1
ATOM 2819 C C . VAL A 1 346 ? 23.622 4.210 -33.791 1.00 68.75 346 VAL A C 1
ATOM 2821 O O . VAL A 1 346 ? 24.568 4.740 -33.214 1.00 68.75 346 VAL A O 1
ATOM 2824 N N . ASP A 1 347 ? 23.313 4.436 -35.062 1.00 69.06 347 ASP A N 1
ATOM 2825 C CA . ASP A 1 347 ? 23.832 5.555 -35.853 1.00 69.06 347 ASP A CA 1
ATOM 2826 C C . ASP A 1 347 ? 22.907 6.784 -35.716 1.00 69.06 347 ASP A C 1
ATOM 2828 O O . ASP A 1 347 ? 21.741 6.637 -35.335 1.00 69.06 347 ASP A O 1
ATOM 2832 N N . GLU A 1 348 ? 23.383 7.989 -36.068 1.00 58.44 348 GLU A N 1
ATOM 2833 C CA . GLU A 1 348 ? 22.647 9.269 -35.925 1.00 58.44 348 GLU A CA 1
ATOM 2834 C C . GLU A 1 348 ? 21.239 9.276 -36.566 1.00 58.44 348 GLU A C 1
ATOM 2836 O O . GLU A 1 348 ? 20.357 9.995 -36.096 1.00 58.44 348 GLU A O 1
ATOM 2841 N N . ASP A 1 349 ? 20.998 8.445 -37.587 1.00 64.19 349 ASP A N 1
ATOM 2842 C CA . ASP A 1 349 ? 19.719 8.342 -38.310 1.00 64.19 349 ASP A CA 1
ATOM 2843 C C . ASP A 1 349 ? 18.811 7.187 -37.834 1.00 64.19 349 ASP A C 1
ATOM 2845 O O . ASP A 1 349 ? 17.732 6.958 -38.396 1.00 64.19 349 ASP A O 1
ATOM 2849 N N . THR A 1 350 ? 19.223 6.435 -36.812 1.00 71.19 350 THR A N 1
ATOM 2850 C CA . THR A 1 350 ? 18.474 5.260 -36.345 1.00 71.19 350 THR A CA 1
ATOM 2851 C C . THR A 1 350 ? 17.173 5.702 -35.685 1.00 71.19 350 THR A C 1
ATOM 2853 O O . THR A 1 350 ? 17.164 6.428 -34.689 1.00 71.19 350 THR A O 1
ATOM 2856 N N . ARG A 1 351 ? 16.042 5.265 -36.246 1.00 77.56 351 ARG A N 1
ATOM 2857 C CA . ARG A 1 351 ? 14.720 5.477 -35.650 1.00 77.56 351 ARG A CA 1
ATOM 2858 C C . ARG A 1 351 ? 14.373 4.284 -34.787 1.00 77.56 351 ARG A C 1
ATOM 2860 O O . ARG A 1 351 ? 14.185 3.186 -35.305 1.00 77.56 351 ARG A O 1
ATOM 2867 N N . ILE A 1 352 ? 14.285 4.519 -33.487 1.00 83.88 352 ILE A N 1
ATOM 2868 C CA . ILE A 1 352 ? 13.902 3.490 -32.531 1.00 83.88 352 ILE A CA 1
ATOM 2869 C C . ILE A 1 352 ? 12.375 3.382 -32.523 1.00 83.88 352 ILE A C 1
ATOM 2871 O O . ILE A 1 352 ? 11.675 4.389 -32.416 1.00 83.88 352 ILE A O 1
ATOM 2875 N N . THR A 1 353 ? 11.852 2.162 -32.650 1.00 89.19 353 THR A N 1
ATOM 2876 C CA . THR A 1 353 ? 10.409 1.906 -32.566 1.00 89.19 353 THR A CA 1
ATOM 2877 C C . THR A 1 353 ? 9.897 2.296 -31.171 1.00 89.19 353 THR A C 1
ATOM 2879 O O . THR A 1 353 ? 10.468 1.822 -30.184 1.00 89.19 353 THR A O 1
ATOM 2882 N N . PRO A 1 354 ? 8.852 3.139 -31.053 1.00 93.31 354 PRO A N 1
ATOM 2883 C CA . PRO A 1 354 ? 8.263 3.501 -29.763 1.00 93.31 354 PRO A CA 1
ATOM 2884 C C . PRO A 1 354 ? 7.636 2.305 -29.039 1.00 93.31 354 PRO A C 1
ATOM 2886 O O . PRO A 1 354 ? 7.231 1.327 -29.669 1.00 93.31 354 PRO A O 1
ATOM 2889 N N . GLY A 1 355 ? 7.512 2.406 -27.716 1.00 95.50 355 GLY A N 1
ATOM 2890 C CA . GLY A 1 355 ? 6.806 1.416 -26.904 1.00 95.50 355 GLY A CA 1
ATOM 2891 C C . GLY A 1 355 ? 7.567 0.111 -26.700 1.00 95.50 355 GLY A C 1
ATOM 2892 O O . GLY A 1 355 ? 6.949 -0.923 -26.455 1.00 95.50 355 GLY A O 1
ATOM 2893 N N . LYS A 1 356 ? 8.897 0.140 -26.821 1.00 96.19 356 LYS A N 1
ATOM 2894 C CA . LYS A 1 356 ? 9.778 -1.007 -26.587 1.00 96.19 356 LYS A CA 1
ATOM 2895 C C . LYS A 1 356 ? 10.607 -0.795 -25.332 1.00 96.19 356 LYS A C 1
ATOM 2897 O O . LYS A 1 356 ? 11.076 0.314 -25.071 1.00 96.19 356 LYS A O 1
ATOM 2902 N N . ILE A 1 357 ? 10.812 -1.859 -24.561 1.00 97.75 357 ILE A N 1
ATOM 2903 C CA . ILE A 1 357 ? 11.764 -1.832 -23.449 1.00 97.75 357 ILE A CA 1
ATOM 2904 C C . ILE A 1 357 ? 13.180 -1.787 -24.032 1.00 97.75 357 ILE A C 1
ATOM 2906 O O . ILE A 1 357 ? 13.492 -2.547 -24.949 1.00 97.75 357 ILE A O 1
ATOM 2910 N N . PHE A 1 358 ? 14.037 -0.918 -23.501 1.00 96.75 358 PHE A N 1
ATOM 2911 C CA . PHE A 1 358 ? 15.453 -0.876 -23.857 1.00 96.75 358 PHE A CA 1
ATOM 2912 C C . PHE A 1 358 ? 16.348 -1.093 -22.638 1.00 96.75 358 PHE A C 1
ATOM 2914 O O . PHE A 1 358 ? 15.957 -0.789 -21.511 1.00 96.75 358 PHE A O 1
ATOM 2921 N N . PHE A 1 359 ? 17.572 -1.553 -22.889 1.00 96.81 359 PHE A N 1
ATOM 2922 C CA . PHE A 1 359 ? 18.625 -1.736 -21.896 1.00 96.81 359 PHE A CA 1
ATOM 2923 C C . PHE A 1 359 ? 19.937 -1.152 -22.404 1.00 96.81 359 PHE A C 1
ATOM 2925 O O . PHE A 1 359 ? 20.319 -1.366 -23.554 1.00 96.81 359 PHE A O 1
ATOM 2932 N N . LEU A 1 360 ? 20.643 -0.456 -21.520 1.00 94.62 360 LEU A N 1
ATOM 2933 C CA . LEU A 1 360 ? 22.033 -0.063 -21.705 1.00 94.62 360 LEU A CA 1
ATOM 2934 C C . LEU A 1 360 ? 22.880 -1.038 -20.899 1.00 94.62 360 LEU A C 1
ATOM 2936 O O . LEU A 1 360 ? 22.825 -1.035 -19.669 1.00 94.62 360 LEU A O 1
ATOM 2940 N N . VAL A 1 361 ? 23.640 -1.879 -21.584 1.00 93.00 361 VAL A N 1
ATOM 2941 C CA . VAL A 1 361 ? 24.496 -2.885 -20.947 1.00 93.00 361 VAL A CA 1
ATOM 2942 C C . VAL A 1 361 ? 25.943 -2.459 -21.101 1.00 93.00 361 VAL A C 1
ATOM 2944 O O . VAL A 1 361 ? 26.354 -2.109 -22.205 1.00 93.00 361 VAL A O 1
ATOM 2947 N N . GLU A 1 362 ? 26.716 -2.482 -20.018 1.00 90.00 362 GLU A N 1
ATOM 2948 C CA . GLU A 1 362 ? 28.131 -2.114 -20.050 1.00 90.00 362 GLU A CA 1
ATOM 2949 C C . GLU A 1 362 ? 28.884 -2.941 -21.097 1.00 90.00 362 GLU A C 1
ATOM 2951 O O . GLU A 1 362 ? 28.816 -4.176 -21.137 1.00 90.00 362 GLU A O 1
ATOM 2956 N N . ARG A 1 363 ? 29.621 -2.253 -21.971 1.00 79.06 363 ARG A N 1
ATOM 2957 C CA . ARG A 1 363 ? 30.467 -2.912 -22.956 1.00 79.06 363 ARG A CA 1
ATOM 2958 C C . ARG A 1 363 ? 31.696 -3.441 -22.231 1.00 79.06 363 ARG A C 1
ATOM 2960 O O . ARG A 1 363 ? 32.660 -2.711 -22.018 1.00 79.06 363 ARG A O 1
ATOM 2967 N N . ILE A 1 364 ? 31.691 -4.728 -21.892 1.00 70.38 364 ILE A N 1
ATOM 2968 C CA . ILE A 1 364 ? 32.888 -5.391 -21.371 1.00 70.38 364 ILE A CA 1
ATOM 2969 C C . ILE A 1 364 ? 33.949 -5.359 -22.476 1.00 70.38 364 ILE A C 1
ATOM 2971 O O . ILE A 1 364 ? 33.916 -6.130 -23.436 1.00 70.38 364 ILE A O 1
ATOM 2975 N N . SER A 1 365 ? 34.891 -4.423 -22.360 1.00 56.88 365 SER A N 1
ATOM 2976 C CA . SER A 1 365 ? 36.088 -4.401 -23.188 1.00 56.88 365 SER A CA 1
ATOM 2977 C C . SER A 1 365 ? 36.841 -5.701 -22.934 1.00 56.88 365 SER A C 1
ATOM 2979 O O . SER A 1 365 ? 37.345 -5.933 -21.834 1.00 56.88 365 SER A O 1
ATOM 2981 N N . ASN A 1 366 ? 36.890 -6.573 -23.941 1.00 45.25 366 ASN A N 1
ATOM 2982 C CA . ASN A 1 366 ? 37.693 -7.788 -23.927 1.00 45.25 366 ASN A CA 1
ATOM 2983 C C . ASN A 1 366 ? 39.192 -7.432 -23.889 1.00 45.25 366 ASN A C 1
ATOM 2985 O O . ASN A 1 366 ? 39.900 -7.612 -24.871 1.00 45.25 366 ASN A O 1
ATOM 2989 N N . ASN A 1 367 ? 39.698 -6.987 -22.740 1.00 40.88 367 ASN A N 1
ATOM 2990 C CA . ASN A 1 367 ? 41.059 -7.293 -22.313 1.00 40.88 367 ASN A CA 1
ATOM 2991 C C . ASN A 1 367 ? 40.996 -8.565 -21.464 1.00 40.88 367 ASN A C 1
ATOM 2993 O O . ASN A 1 367 ? 41.331 -8.586 -20.282 1.00 40.88 367 ASN A O 1
ATOM 2997 N N . ILE A 1 368 ? 40.508 -9.642 -22.081 1.00 49.66 368 ILE A N 1
ATOM 2998 C CA . ILE A 1 368 ? 40.765 -10.983 -21.579 1.00 49.66 368 ILE A CA 1
ATOM 2999 C C . ILE A 1 368 ? 42.203 -11.274 -21.994 1.00 49.66 368 ILE A C 1
ATOM 3001 O O . ILE A 1 368 ? 42.462 -11.622 -23.144 1.00 49.66 368 ILE A O 1
ATOM 3005 N N . ASP A 1 369 ? 43.138 -11.087 -21.063 1.00 44.97 369 ASP A N 1
ATOM 3006 C CA . ASP A 1 369 ? 44.455 -11.702 -21.160 1.00 44.97 369 ASP A CA 1
ATOM 3007 C C . ASP A 1 369 ? 44.247 -13.198 -21.449 1.00 44.97 369 ASP A C 1
ATOM 3009 O O . ASP A 1 369 ? 43.634 -13.928 -20.660 1.00 44.97 369 ASP A O 1
ATOM 3013 N N . GLU A 1 370 ? 44.723 -13.638 -22.615 1.00 42.34 370 GLU A N 1
ATOM 3014 C CA . GLU A 1 370 ? 44.734 -15.022 -23.086 1.00 42.34 370 GLU A CA 1
ATOM 3015 C C . GLU A 1 370 ? 45.532 -15.904 -22.110 1.00 42.34 370 GLU A C 1
ATOM 3017 O O . GLU A 1 370 ? 46.710 -16.190 -22.317 1.00 42.34 370 GLU A O 1
ATOM 3022 N N . GLY A 1 371 ? 44.942 -16.305 -20.983 1.00 41.81 371 GLY A N 1
ATOM 3023 C CA . GLY A 1 371 ? 45.742 -16.999 -19.974 1.00 41.81 371 GLY A CA 1
ATOM 3024 C C . GLY A 1 371 ? 45.027 -17.662 -18.812 1.00 41.81 371 GLY A C 1
ATOM 3025 O O . GLY A 1 371 ? 45.694 -18.350 -18.041 1.00 41.81 371 GLY A O 1
ATOM 3026 N N . SER A 1 372 ? 43.707 -17.534 -18.658 1.00 39.47 372 SER A N 1
ATOM 3027 C CA . SER A 1 372 ? 43.016 -18.273 -17.598 1.00 39.47 372 SER A CA 1
ATOM 3028 C C . SER A 1 372 ? 41.781 -19.004 -18.110 1.00 39.47 372 SER A C 1
ATOM 3030 O O . SER A 1 372 ? 40.757 -18.414 -18.434 1.00 39.47 372 SER A O 1
ATOM 3032 N N . ASN A 1 373 ? 41.900 -20.333 -18.159 1.00 45.25 373 ASN A N 1
ATOM 3033 C CA . ASN A 1 373 ? 40.777 -21.260 -18.181 1.00 45.25 373 ASN A CA 1
ATOM 3034 C C . ASN A 1 373 ? 39.988 -21.093 -16.876 1.00 45.25 373 ASN A C 1
ATOM 3036 O O . ASN A 1 373 ? 40.202 -21.834 -15.915 1.00 45.25 373 ASN A O 1
ATOM 3040 N N . ARG A 1 374 ? 39.096 -20.106 -16.827 1.00 39.91 374 ARG A N 1
ATOM 3041 C CA . ARG A 1 374 ? 37.947 -20.146 -15.933 1.00 39.91 374 ARG A CA 1
ATOM 3042 C C . ARG A 1 374 ? 36.741 -20.558 -16.751 1.00 39.91 374 ARG A C 1
ATOM 3044 O O . ARG A 1 374 ? 36.506 -20.063 -17.850 1.00 39.91 374 ARG A O 1
ATOM 3051 N N . GLU A 1 375 ? 36.063 -21.560 -16.220 1.00 39.69 375 GLU A N 1
ATOM 3052 C CA . GLU A 1 375 ? 34.800 -22.079 -16.705 1.00 39.69 375 GLU A CA 1
ATOM 3053 C C . GLU A 1 375 ? 33.854 -20.924 -17.043 1.00 39.69 375 GLU A C 1
ATOM 3055 O O . GLU A 1 375 ? 33.790 -19.924 -16.330 1.00 39.69 375 GLU A O 1
ATOM 3060 N N . LYS A 1 376 ? 33.136 -21.065 -18.159 1.00 39.62 376 LYS A N 1
ATOM 3061 C CA . LYS A 1 376 ? 32.023 -20.199 -18.542 1.00 39.62 376 LYS A CA 1
ATOM 3062 C C . LYS A 1 376 ? 30.929 -20.300 -17.473 1.00 39.62 376 LYS A C 1
ATOM 3064 O O . LYS A 1 376 ? 30.010 -21.101 -17.606 1.00 39.62 376 LYS A O 1
ATOM 3069 N N . SER A 1 377 ? 31.047 -19.523 -16.410 1.00 39.31 377 SER A N 1
ATOM 3070 C CA . SER A 1 377 ? 30.020 -19.325 -15.393 1.00 39.31 377 SER A CA 1
ATOM 3071 C C . SER A 1 377 ? 29.741 -17.830 -15.332 1.00 39.31 377 SER A C 1
ATOM 3073 O O . SER A 1 377 ? 30.621 -17.090 -14.908 1.00 39.31 377 SER A O 1
ATOM 3075 N N . GLN A 1 378 ? 28.560 -17.425 -15.814 1.00 42.50 378 GLN A N 1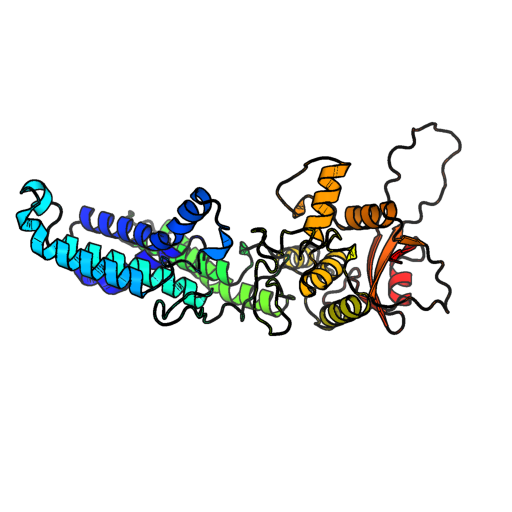
ATOM 3076 C CA . GLN A 1 378 ? 27.969 -16.086 -15.679 1.00 42.50 378 GLN A CA 1
ATOM 3077 C C . GLN A 1 378 ? 28.920 -14.929 -16.037 1.00 42.50 378 GLN A C 1
ATOM 3079 O O . GLN A 1 378 ? 29.664 -14.428 -15.201 1.00 42.50 378 GLN A O 1
ATOM 3084 N N . GLN A 1 379 ? 28.873 -14.464 -17.291 1.00 50.66 379 GLN A N 1
ATOM 3085 C CA . GLN A 1 379 ? 29.258 -13.075 -17.553 1.00 50.66 379 GLN A CA 1
ATOM 3086 C C . GLN A 1 379 ? 28.346 -12.208 -16.680 1.00 50.66 379 GLN A C 1
ATOM 3088 O O . GLN A 1 379 ? 27.134 -12.235 -16.870 1.00 50.66 379 GLN A O 1
ATOM 3093 N N . GLU A 1 380 ? 28.909 -11.514 -15.691 1.00 58.91 380 GLU A N 1
ATOM 3094 C CA . GLU A 1 380 ? 28.193 -10.486 -14.937 1.00 58.91 380 GLU A CA 1
ATOM 3095 C C . GLU A 1 380 ? 27.826 -9.378 -15.935 1.00 58.91 380 GLU A C 1
ATOM 3097 O O . GLU A 1 380 ? 28.646 -8.535 -16.293 1.00 58.91 380 GLU A O 1
ATOM 3102 N N . LEU A 1 381 ? 26.614 -9.457 -16.484 1.00 74.25 381 LEU A N 1
ATOM 3103 C CA . LEU A 1 381 ? 26.034 -8.421 -17.326 1.00 74.25 381 LEU A CA 1
ATOM 3104 C C . LEU A 1 381 ? 25.672 -7.250 -16.416 1.00 74.25 381 LEU A C 1
ATOM 3106 O O . LEU A 1 381 ? 24.779 -7.361 -15.579 1.00 74.25 381 LEU A O 1
ATOM 3110 N N . ASN A 1 382 ? 26.373 -6.132 -16.570 1.00 88.25 382 ASN A N 1
ATOM 3111 C CA . ASN A 1 382 ? 26.093 -4.930 -15.799 1.00 88.25 382 ASN A CA 1
ATOM 3112 C C . ASN A 1 382 ? 25.108 -4.035 -16.566 1.00 88.25 382 ASN A C 1
ATOM 3114 O O . ASN A 1 382 ? 25.462 -3.425 -17.580 1.00 88.25 382 ASN A O 1
ATOM 3118 N N . ILE A 1 383 ? 23.856 -3.977 -16.104 1.00 92.88 383 ILE A N 1
ATOM 3119 C CA . ILE A 1 383 ? 22.821 -3.105 -16.675 1.00 92.88 383 ILE A CA 1
ATOM 3120 C C . ILE A 1 383 ? 23.019 -1.694 -16.119 1.00 92.88 383 ILE A C 1
ATOM 3122 O O . ILE A 1 383 ? 22.716 -1.418 -14.961 1.00 92.88 383 ILE A O 1
ATOM 3126 N N . LEU A 1 384 ? 23.499 -0.788 -16.968 1.00 93.50 384 LEU A N 1
ATOM 3127 C CA . LEU A 1 384 ? 23.762 0.607 -16.615 1.00 93.50 384 LEU A CA 1
ATOM 3128 C C . LEU A 1 384 ? 22.473 1.422 -16.486 1.00 93.50 384 LEU A C 1
ATOM 3130 O O . LEU A 1 384 ? 22.361 2.287 -15.616 1.00 93.50 384 LEU A O 1
ATOM 3134 N N . ASN A 1 385 ? 21.511 1.176 -17.378 1.00 95.38 385 ASN A N 1
ATOM 3135 C CA . ASN A 1 385 ? 20.180 1.771 -17.329 1.00 95.38 385 ASN A CA 1
ATOM 3136 C C . ASN A 1 385 ? 19.203 0.987 -18.215 1.00 95.38 385 ASN A C 1
ATOM 3138 O O . ASN A 1 385 ? 19.592 0.111 -18.984 1.00 95.38 385 ASN A O 1
ATOM 3142 N N . LEU A 1 386 ? 17.927 1.328 -18.123 1.00 97.62 386 LEU A N 1
ATOM 3143 C CA . LEU A 1 386 ? 16.843 0.758 -18.908 1.00 97.62 386 LEU A CA 1
ATOM 3144 C C . LEU A 1 386 ? 15.704 1.773 -19.043 1.00 97.62 386 LEU A C 1
ATOM 3146 O O . LEU A 1 386 ? 15.758 2.862 -18.472 1.00 97.62 386 LEU A O 1
ATOM 3150 N N . GLY A 1 387 ? 14.664 1.442 -19.791 1.00 97.81 387 GLY A N 1
ATOM 3151 C CA . GLY A 1 387 ? 13.474 2.283 -19.888 1.00 97.81 387 GLY A CA 1
ATOM 3152 C C . GLY A 1 387 ? 12.555 1.853 -21.016 1.00 97.81 387 GLY A C 1
ATOM 3153 O O . GLY A 1 387 ? 12.658 0.732 -21.510 1.00 97.81 387 GLY A O 1
ATOM 3154 N N . ILE A 1 388 ? 11.667 2.758 -21.426 1.00 98.25 388 ILE A N 1
ATOM 3155 C CA . ILE A 1 388 ? 10.761 2.558 -22.566 1.00 98.25 388 ILE A CA 1
ATOM 3156 C C . ILE A 1 388 ? 11.054 3.609 -23.634 1.00 98.25 388 ILE A C 1
ATOM 3158 O O . ILE A 1 388 ? 11.240 4.788 -23.328 1.00 98.25 388 ILE A O 1
ATOM 3162 N N . THR A 1 389 ? 11.108 3.187 -24.889 1.00 96.81 389 THR A N 1
ATOM 3163 C CA . THR A 1 389 ? 11.304 4.066 -26.042 1.00 96.81 389 THR A CA 1
ATOM 3164 C C . THR A 1 389 ? 10.034 4.868 -26.328 1.00 96.81 389 THR A C 1
ATOM 3166 O O . THR A 1 389 ? 8.917 4.362 -26.225 1.00 96.81 389 THR A O 1
ATOM 3169 N N . LEU A 1 390 ? 10.187 6.140 -26.681 1.00 95.94 390 LEU A N 1
ATOM 3170 C CA . LEU A 1 390 ? 9.092 7.050 -27.013 1.00 95.94 390 LEU A CA 1
ATOM 3171 C C . LEU A 1 390 ? 9.207 7.511 -28.472 1.00 95.94 390 LEU A C 1
ATOM 3173 O O . LEU A 1 390 ? 10.171 7.198 -29.171 1.00 95.94 390 LEU A O 1
ATOM 3177 N N . GLU A 1 391 ? 8.218 8.274 -28.936 1.00 93.06 391 GLU A N 1
ATOM 3178 C CA . GLU A 1 391 ? 8.287 8.948 -30.232 1.00 93.06 391 GLU A CA 1
ATOM 3179 C C . GLU A 1 391 ? 9.494 9.894 -30.334 1.00 93.06 391 GLU A C 1
ATOM 3181 O O . GLU A 1 391 ? 10.052 10.348 -29.334 1.00 93.06 391 GLU A O 1
ATOM 3186 N N . GLU A 1 392 ? 9.900 10.183 -31.573 1.00 88.62 392 GLU A N 1
ATOM 3187 C CA . GLU A 1 392 ? 10.968 11.141 -31.896 1.00 88.62 392 GLU A CA 1
ATOM 3188 C C . GLU A 1 392 ? 12.321 10.843 -31.212 1.00 88.62 392 GLU A C 1
ATOM 3190 O O . GLU A 1 392 ? 13.096 11.756 -30.933 1.00 88.62 392 GLU A O 1
ATOM 3195 N N . ASN A 1 393 ? 12.632 9.562 -30.970 1.00 87.75 393 ASN A N 1
ATOM 3196 C CA . ASN A 1 393 ? 13.861 9.108 -30.300 1.00 87.75 393 ASN A CA 1
ATOM 3197 C C . ASN A 1 393 ? 14.032 9.659 -28.865 1.00 87.75 393 ASN A C 1
ATOM 3199 O O . ASN A 1 393 ? 15.156 9.781 -28.359 1.00 87.75 393 ASN A O 1
ATOM 3203 N N . TYR A 1 394 ? 12.922 9.971 -28.192 1.00 94.75 394 TYR A N 1
ATOM 3204 C CA . TYR A 1 394 ? 12.909 10.177 -26.748 1.00 94.75 394 TYR A CA 1
ATOM 3205 C C . TYR A 1 394 ? 12.854 8.842 -25.998 1.00 94.75 394 TYR A C 1
ATOM 3207 O O . TYR A 1 394 ? 12.418 7.818 -26.517 1.00 94.75 394 TYR A O 1
ATOM 3215 N N . LEU A 1 395 ? 13.279 8.868 -24.742 1.00 95.94 395 LEU A N 1
ATOM 3216 C CA . LEU A 1 395 ? 13.345 7.735 -23.835 1.00 95.94 395 LEU A CA 1
ATOM 3217 C C . LEU A 1 395 ? 12.656 8.109 -22.519 1.00 95.94 395 LEU A C 1
ATOM 3219 O O . LEU A 1 395 ? 12.914 9.166 -21.934 1.00 95.94 395 LEU A O 1
ATOM 3223 N N . ALA A 1 396 ? 11.786 7.223 -22.043 1.00 97.81 396 ALA A N 1
ATOM 3224 C CA . ALA A 1 396 ? 11.249 7.247 -20.691 1.00 97.81 396 ALA A CA 1
ATOM 3225 C C . ALA A 1 396 ? 12.205 6.474 -19.777 1.00 97.81 396 ALA A C 1
ATOM 3227 O O . ALA A 1 396 ? 12.120 5.252 -19.645 1.00 97.81 396 ALA A O 1
ATOM 3228 N N . THR A 1 397 ? 13.144 7.198 -19.177 1.00 97.81 397 THR A N 1
ATOM 3229 C CA . THR A 1 397 ? 14.154 6.668 -18.257 1.00 97.81 397 THR A CA 1
ATOM 3230 C C . THR A 1 397 ? 14.483 7.713 -17.197 1.00 97.81 397 THR A C 1
ATOM 3232 O O . THR A 1 397 ? 14.081 8.870 -17.316 1.00 97.81 397 THR A O 1
ATOM 3235 N N . VAL A 1 398 ? 15.183 7.303 -16.145 1.00 97.56 398 VAL A N 1
ATOM 3236 C CA . VAL A 1 398 ? 15.666 8.188 -15.086 1.00 97.56 398 VAL A CA 1
ATOM 3237 C C . VAL A 1 398 ? 17.187 8.236 -15.154 1.00 97.56 398 VAL A C 1
ATOM 3239 O O . VAL A 1 398 ? 17.850 7.197 -15.139 1.00 97.56 398 VAL A O 1
ATOM 3242 N N . LEU A 1 399 ? 17.737 9.445 -15.227 1.00 95.81 399 LEU A N 1
ATOM 3243 C CA . LEU A 1 399 ? 19.172 9.706 -15.216 1.00 95.81 399 LEU A CA 1
ATOM 3244 C C . LEU A 1 399 ? 19.632 10.196 -13.842 1.00 95.81 399 LEU A C 1
ATOM 3246 O O . LEU A 1 399 ? 18.848 10.675 -13.016 1.00 95.81 399 LEU A O 1
ATOM 3250 N N . GLU A 1 400 ? 20.935 10.077 -13.589 1.00 91.62 400 GLU A N 1
ATOM 3251 C CA . GLU A 1 400 ? 21.543 10.594 -12.365 1.00 91.62 400 GLU A CA 1
ATOM 3252 C C . GLU A 1 400 ? 21.286 12.106 -12.234 1.00 91.62 400 GLU A C 1
ATOM 3254 O O . GLU A 1 400 ? 21.516 12.885 -13.157 1.00 91.62 400 GLU A O 1
ATOM 3259 N N . GLY A 1 401 ? 20.797 12.527 -11.066 1.00 90.00 401 GLY A N 1
ATOM 3260 C CA . GLY A 1 401 ? 20.497 13.932 -10.773 1.00 90.00 401 GLY A CA 1
ATOM 3261 C C . GLY A 1 401 ? 19.100 14.408 -11.186 1.00 90.00 401 GLY A C 1
ATOM 3262 O O . GLY A 1 401 ? 18.696 15.499 -10.762 1.00 90.00 401 GLY A O 1
ATOM 3263 N N . ASP A 1 402 ? 18.321 13.604 -11.917 1.00 95.75 402 ASP A N 1
ATOM 3264 C CA . ASP A 1 402 ? 16.924 13.928 -12.212 1.00 95.75 402 ASP A CA 1
ATOM 3265 C C . ASP A 1 402 ? 16.140 14.042 -10.913 1.00 95.75 402 ASP A C 1
ATOM 3267 O O . ASP A 1 402 ? 15.988 13.069 -10.194 1.00 95.75 402 ASP A O 1
ATOM 3271 N N . LYS A 1 403 ? 15.590 15.207 -10.574 1.00 96.50 403 LYS A N 1
ATOM 3272 C CA . LYS A 1 403 ? 14.770 15.335 -9.350 1.00 96.50 403 LYS A CA 1
ATOM 3273 C C . LYS A 1 403 ? 13.307 14.961 -9.563 1.00 96.50 403 LYS A C 1
ATOM 3275 O O . LYS A 1 403 ? 12.600 14.711 -8.581 1.00 96.50 403 LYS A O 1
ATOM 3280 N N . HIS A 1 404 ? 12.878 15.001 -10.819 1.00 97.75 404 HIS A N 1
ATOM 3281 C CA . HIS A 1 404 ? 11.515 14.837 -11.298 1.00 97.75 404 HIS A CA 1
ATOM 3282 C C . HIS A 1 404 ? 11.543 14.085 -12.625 1.00 97.75 404 HIS A C 1
ATOM 3284 O O . HIS A 1 404 ? 12.504 14.212 -13.379 1.00 97.75 404 HIS A O 1
ATOM 3290 N N . LEU A 1 405 ? 10.487 13.322 -12.890 1.00 97.81 405 LEU A N 1
ATOM 3291 C CA . LEU A 1 405 ? 10.299 12.605 -14.140 1.00 97.81 405 LEU A CA 1
ATOM 3292 C C . LEU A 1 405 ? 10.288 13.592 -15.310 1.00 97.81 405 LEU A C 1
ATOM 3294 O O . LEU A 1 405 ? 9.580 14.602 -15.277 1.00 97.81 405 LEU A O 1
ATOM 3298 N N . THR A 1 406 ? 11.102 13.290 -16.316 1.00 97.06 406 THR A N 1
ATOM 3299 C CA . THR A 1 406 ? 11.237 14.065 -17.546 1.00 97.06 406 THR A CA 1
ATOM 3300 C C . THR A 1 406 ? 11.655 13.146 -18.685 1.00 97.06 406 THR A C 1
ATOM 3302 O O . THR A 1 406 ? 12.281 12.114 -18.459 1.00 97.06 406 THR A O 1
ATOM 3305 N N . LYS A 1 407 ? 11.282 13.502 -19.915 1.00 96.56 407 LYS A N 1
ATOM 3306 C CA . LYS A 1 407 ? 11.749 12.793 -21.110 1.00 96.56 407 LYS A CA 1
ATOM 3307 C C . LYS A 1 407 ? 13.212 13.142 -21.362 1.00 96.56 407 LYS A C 1
ATOM 3309 O O . LYS A 1 407 ? 13.589 14.298 -21.176 1.00 96.56 407 LYS A O 1
ATOM 3314 N N . HIS A 1 408 ? 13.968 12.174 -21.868 1.00 96.25 408 HIS A N 1
ATOM 3315 C CA . HIS A 1 408 ? 15.348 12.365 -22.312 1.00 96.25 408 HIS A CA 1
ATOM 3316 C C . HIS A 1 408 ? 15.481 11.980 -23.772 1.00 96.25 408 HIS A C 1
ATOM 3318 O O . HIS A 1 408 ? 14.880 11.009 -24.218 1.00 96.25 408 HIS A O 1
ATOM 3324 N N . THR A 1 409 ? 16.256 12.728 -24.535 1.00 93.06 409 THR A N 1
ATOM 3325 C CA . THR A 1 409 ? 16.668 12.318 -25.878 1.00 93.06 409 THR A CA 1
ATOM 3326 C C . THR A 1 409 ? 17.702 11.199 -25.783 1.00 93.06 409 THR A C 1
ATOM 3328 O O . THR A 1 409 ? 18.487 11.142 -24.834 1.00 93.06 409 THR A O 1
ATOM 3331 N N . TYR A 1 410 ? 17.780 10.344 -26.805 1.00 88.75 410 TYR A N 1
ATOM 3332 C CA . TYR A 1 410 ? 18.870 9.366 -26.900 1.00 88.75 410 TYR A CA 1
ATOM 3333 C C . TYR A 1 410 ? 20.262 10.018 -26.773 1.00 88.75 410 TYR A C 1
ATOM 3335 O O . TYR A 1 410 ? 21.151 9.476 -26.119 1.00 88.75 410 TYR A O 1
ATOM 3343 N N . GLY A 1 411 ? 20.446 11.215 -27.345 1.00 88.38 411 GLY A N 1
ATOM 3344 C CA . GLY A 1 411 ? 21.706 11.958 -27.270 1.00 88.38 411 GLY A CA 1
ATOM 3345 C C . GLY A 1 411 ? 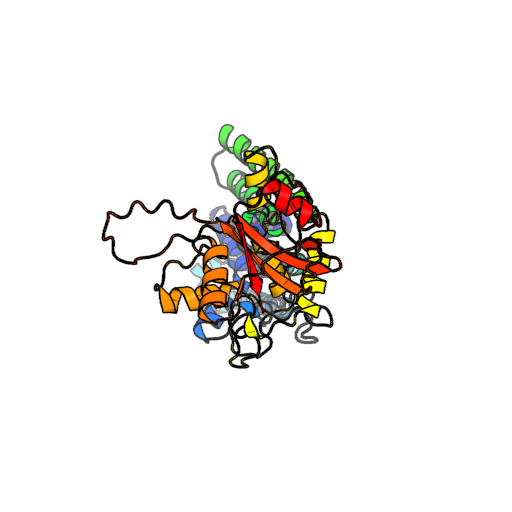22.104 12.355 -25.844 1.00 88.38 411 GLY A C 1
ATOM 3346 O O . GLY A 1 411 ? 23.274 12.229 -25.490 1.00 88.38 411 GLY A O 1
ATOM 3347 N N . GLU A 1 412 ? 21.153 12.789 -25.013 1.00 91.50 412 GLU A N 1
ATOM 3348 C CA . GLU A 1 412 ? 21.402 13.102 -23.595 1.00 91.50 412 GLU A CA 1
ATOM 3349 C C . GLU A 1 412 ? 21.819 11.853 -22.816 1.00 91.50 412 GLU A C 1
ATOM 3351 O O . GLU A 1 412 ? 22.801 11.882 -22.075 1.00 91.50 412 GLU A O 1
ATOM 3356 N N . VAL A 1 413 ? 21.136 10.729 -23.047 1.00 91.31 413 VAL A N 1
ATOM 3357 C CA . VAL A 1 413 ? 21.492 9.445 -22.433 1.00 91.31 413 VAL A CA 1
ATOM 3358 C C . VAL A 1 413 ? 22.894 9.006 -22.868 1.00 91.31 413 VAL A C 1
ATOM 3360 O O . VAL A 1 413 ? 23.721 8.656 -22.026 1.00 91.31 413 VAL A O 1
ATOM 3363 N N . ASN A 1 414 ? 23.216 9.107 -24.161 1.00 87.94 414 ASN A N 1
ATOM 3364 C CA . ASN A 1 414 ? 24.546 8.770 -24.663 1.00 87.94 414 ASN A CA 1
ATOM 3365 C C . ASN A 1 414 ? 25.647 9.664 -24.062 1.00 87.94 414 ASN A C 1
ATOM 3367 O O . ASN A 1 414 ? 26.740 9.187 -23.773 1.00 87.94 414 ASN A O 1
ATOM 3371 N N . GLN A 1 415 ? 25.369 10.948 -23.811 1.00 88.88 415 GLN A N 1
ATOM 3372 C CA . GLN A 1 415 ? 26.321 11.849 -23.150 1.00 88.88 415 GLN A CA 1
ATOM 3373 C C . GLN A 1 415 ? 26.594 11.463 -21.692 1.00 88.88 415 GLN A C 1
ATOM 3375 O O . GLN A 1 415 ? 27.731 11.600 -21.234 1.00 88.88 415 GLN A O 1
ATOM 3380 N N . VAL A 1 416 ? 25.581 10.974 -20.969 1.00 90.69 416 VAL A N 1
ATOM 3381 C CA . VAL A 1 416 ? 25.731 10.514 -19.579 1.00 90.69 416 VAL A CA 1
ATOM 3382 C C . VAL A 1 416 ? 26.591 9.250 -19.507 1.00 90.69 416 VAL A C 1
ATOM 3384 O O . VAL A 1 416 ? 27.507 9.191 -18.687 1.00 90.69 416 VAL A O 1
ATOM 3387 N N . TYR A 1 417 ? 26.356 8.283 -20.399 1.00 88.00 417 TYR A N 1
ATOM 3388 C CA . TYR A 1 417 ? 27.037 6.978 -20.390 1.00 88.00 417 TYR A CA 1
ATOM 3389 C C . TYR A 1 417 ? 28.234 6.859 -21.358 1.00 88.00 417 TYR A C 1
ATOM 3391 O O . TYR A 1 417 ? 28.857 5.805 -21.434 1.00 88.00 417 TYR A O 1
ATOM 3399 N N . LYS A 1 418 ? 28.581 7.933 -22.083 1.00 82.56 418 LYS A N 1
ATOM 3400 C CA . LYS A 1 418 ? 29.806 8.098 -22.898 1.00 82.56 418 LYS A CA 1
ATOM 3401 C C . LYS A 1 418 ? 30.128 6.952 -23.874 1.00 82.56 418 LYS A C 1
ATOM 3403 O O . LYS A 1 418 ? 31.295 6.614 -24.039 1.00 82.56 418 LYS A O 1
ATOM 3408 N N . GLU A 1 419 ? 29.126 6.371 -24.534 1.00 68.06 419 GLU A N 1
ATOM 3409 C CA . GLU A 1 419 ? 29.291 5.245 -25.481 1.00 68.06 419 GLU A CA 1
ATOM 3410 C C . GLU A 1 419 ? 29.892 3.952 -24.882 1.00 68.06 419 GLU A C 1
ATOM 3412 O O . GLU A 1 419 ? 30.244 3.025 -25.616 1.00 68.06 419 GLU A O 1
ATOM 3417 N N . GLU A 1 420 ? 29.969 3.827 -23.554 1.00 78.62 420 GLU A N 1
ATOM 3418 C CA . GLU A 1 420 ? 30.510 2.638 -22.874 1.00 78.62 420 GLU A CA 1
ATOM 3419 C C . GLU A 1 420 ? 29.484 1.492 -22.776 1.00 78.62 420 GLU A C 1
ATOM 3421 O O . GLU A 1 420 ? 29.589 0.613 -21.921 1.00 78.62 420 GLU A O 1
ATOM 3426 N N . PHE A 1 421 ? 28.483 1.469 -23.663 1.00 87.25 421 PHE A N 1
ATOM 3427 C CA . PHE A 1 421 ? 27.382 0.511 -23.611 1.00 87.25 421 PHE A CA 1
ATOM 3428 C C . PHE A 1 421 ? 27.046 -0.143 -24.959 1.00 87.25 421 PHE A C 1
ATOM 3430 O O . PHE A 1 421 ? 27.449 0.293 -26.044 1.00 87.25 421 PHE A O 1
ATOM 3437 N N . MET A 1 422 ? 26.313 -1.246 -24.860 1.00 89.94 422 MET A N 1
ATOM 3438 C CA . MET A 1 422 ? 25.553 -1.889 -25.928 1.00 89.94 422 MET A CA 1
ATOM 3439 C C . MET A 1 422 ? 24.069 -1.608 -25.678 1.00 89.94 422 MET A C 1
ATOM 3441 O O . MET A 1 422 ? 23.602 -1.739 -24.543 1.00 89.94 422 MET A O 1
ATOM 3445 N N . LEU A 1 423 ? 23.343 -1.191 -26.718 1.00 91.56 423 LEU A N 1
ATOM 3446 C CA . LEU A 1 423 ? 21.903 -0.965 -26.638 1.00 91.56 423 LEU A CA 1
ATOM 3447 C C . LEU A 1 423 ? 21.169 -2.237 -27.050 1.00 91.56 423 LEU A C 1
ATOM 3449 O O . LEU A 1 423 ? 21.295 -2.681 -28.190 1.00 91.56 423 LEU A O 1
ATOM 3453 N N . TYR A 1 424 ? 20.357 -2.768 -26.145 1.00 94.38 424 TYR A N 1
ATOM 3454 C CA . TYR A 1 424 ? 19.410 -3.834 -26.447 1.00 94.38 424 TYR A CA 1
ATOM 3455 C C . TYR A 1 424 ? 17.996 -3.273 -26.437 1.00 94.38 424 TYR A C 1
ATOM 3457 O O . TYR A 1 424 ? 17.650 -2.505 -25.539 1.00 94.38 424 TYR A O 1
ATOM 3465 N N . ILE A 1 425 ? 17.175 -3.664 -27.407 1.00 94.31 425 ILE A N 1
ATOM 3466 C CA . ILE A 1 425 ? 15.762 -3.287 -27.486 1.00 94.31 425 ILE A CA 1
ATOM 3467 C C . ILE A 1 425 ? 14.905 -4.545 -27.607 1.00 94.31 425 ILE A C 1
ATOM 3469 O O . ILE A 1 425 ? 15.302 -5.538 -28.215 1.00 94.31 425 ILE A O 1
ATOM 3473 N N . GLN A 1 426 ? 13.728 -4.507 -26.994 1.00 94.75 426 GLN A N 1
ATOM 3474 C CA . GLN A 1 426 ? 12.696 -5.519 -27.153 1.00 94.75 426 GLN A CA 1
ATOM 3475 C C . GLN A 1 426 ? 12.140 -5.520 -28.590 1.00 94.75 426 GLN A C 1
ATOM 3477 O O . GLN A 1 426 ? 11.726 -4.475 -29.095 1.00 94.75 426 GLN A O 1
ATOM 3482 N N . LYS A 1 427 ? 12.103 -6.695 -29.223 1.00 90.44 427 LYS A N 1
ATOM 3483 C CA . LYS A 1 427 ? 11.586 -6.919 -30.584 1.00 90.44 427 LYS A CA 1
ATOM 3484 C C . LYS A 1 427 ? 10.107 -6.570 -30.727 1.00 90.44 427 LYS A C 1
ATOM 3486 O O . LYS A 1 427 ? 9.336 -6.717 -29.751 1.00 90.44 427 LYS A O 1
#

Radius of gyration: 27.93 Å; chains: 1; bounding box: 81×39×79 Å

pLDDT: mean 90.47, std 10.89, range [39.31, 98.5]